Protein AF-0000000081438063 (afdb_homodimer)

Solvent-accessible surface area (backbone atoms only — not comparable to full-atom values): 23696 Å² total; per-residue (Å²): 129,80,80,80,72,58,51,46,38,78,68,44,70,45,74,68,45,52,76,42,99,71,46,44,45,28,34,38,33,31,32,54,98,91,36,84,45,73,48,68,26,36,53,50,66,35,30,30,34,37,49,36,36,30,64,85,75,51,20,39,46,34,30,32,37,74,27,66,26,28,28,49,42,60,54,48,70,33,78,92,35,59,91,54,55,78,79,73,49,70,63,51,77,46,47,46,70,65,12,45,31,50,40,50,44,54,45,71,61,77,58,86,93,58,50,68,67,56,49,45,38,51,35,38,29,42,39,62,3,33,59,63,54,77,91,53,50,43,82,66,35,33,29,23,71,25,55,77,31,22,26,19,40,35,41,34,30,36,33,75,44,49,79,89,30,54,72,53,83,31,24,39,52,60,93,76,71,36,64,38,40,75,40,77,31,35,67,67,55,47,49,51,57,70,68,44,48,73,44,59,25,43,41,53,49,55,28,49,52,50,51,44,68,76,39,36,60,52,61,71,73,50,60,122,129,81,78,78,72,58,50,45,39,77,68,42,71,45,72,68,46,52,76,38,99,71,46,44,44,27,33,38,33,31,33,54,96,90,36,84,44,73,47,68,27,35,51,50,67,34,30,29,34,36,48,36,36,30,63,84,75,50,20,37,47,32,30,33,36,76,26,65,26,28,28,50,43,59,54,46,70,33,79,94,36,57,92,53,56,78,80,73,50,70,62,51,76,45,47,47,71,66,13,45,31,52,39,52,42,53,45,71,61,78,58,84,93,58,50,68,67,57,49,44,39,52,34,37,29,42,39,60,4,33,60,62,54,77,91,54,50,45,82,66,33,32,28,22,72,24,54,79,31,22,27,18,39,33,41,34,29,34,33,76,44,50,81,89,30,56,72,51,83,30,23,40,52,61,92,76,72,35,64,38,41,76,41,76,32,36,67,68,55,48,48,52,57,70,68,44,48,71,43,60,26,41,41,54,47,55,29,48,53,50,52,43,66,75,40,36,61,52,60,71,73,48,58,122

Sequence (448 aa):
MGETKEHLSHVSFDDGLVASPYIKPIRMHFQRKGQTLHWDLGIEQDNVAIVLYHREKKALLFVRQFRPPVFVRKVRIMPENQGKPWNEIEWDKYPVELGKTLELCAGLMDKIGKSPKQIAIEEIEEECGYAVQEDRIHLIKSYITGISTSGSRQYLFYAIIDESMKATEGGGNVYEGEFIEKVFLDLKQAQELIDSEHLESPPGLLYAVKWFFDNFTKLFENPIMGETKEHLSHVSFDDGLVASPYIKPIRMHFQRKGQTLHWDLGIEQDNVAIVLYHREKKALLFVRQFRPPVFVRKVRIMPENQGKPWNEIEWDKYPVELGKTLELCAGLMDKIGKSPKQIAIEEIEEECGYAVQEDRIHLIKSYITGISTSGSRQYLFYAIIDESMKATEGGGNVYEGEFIEKVFLDLKQAQELIDSEHLESPPGLLYAVKWFFDNFTKLFENPI

Radius of gyration: 22.17 Å; Cα contacts (8 Å, |Δi|>4): 1003; chains: 2; bounding box: 57×61×55 Å

InterPro domains:
  IPR000086 NUDIX hydrolase domain [PS51462] (43-207)
  IPR004385 Nucleoside diphosphate pyrophosphatase [TIGR00052] (19-205)
  IPR015797 NUDIX hydrolase-like domain superfamily [SSF55811] (19-212)

Foldseek 3Di:
DPPPFAFDPPDDDDPPDPDDPAFGWDKDWDDDPRDTDIAIATAHFAKEFEFEAEQVVQWTKKKKWFDVVQLQVVQCVDPVNDPPDPVPRPRRVDGSVSRIAIETQMDGPPDPPDDNLRVSQVSCCQAAQFHDDSVFKAWDDKDFDCPRHHRHIYTYIYGYGYPVRGHDRHQHDVVVVTGMDMDTGHLVRLVVQLVDPDHRYDVVSNVSSVVCVVCVCCPRVPPD/DPPPFAFDPPDDDDPPDPADPAFGWDKDWDDDPRDTDIAIATAHFAKEFEFEAEQVVQWTKKKKWFDVVQLQVVQCVDPVNDPPDPVPRPRRVDGSVSRIAIETQMDGPPDPPDDNLRVSQVSCCQAAQFHDDSVFKAWDDKDFDCPRHHRHIYTYIYGYGYPVRGHDRHQHDVVVVGGMDMDTGHLVRLVVQLVDPDHRYDVVSNVSSVVCVVCVCCPRVPPD

Secondary structure (DSSP, 8-state):
------B-EEEEEETT-S--SS-EEEEEEEEETTEEEEEEEEE---EEEEEEEETTTTEEEEEEEE-HHHHHHHHHTSGGGTT--GGGS-GGGSBGGGGEEEE-EEEE--STT--HHHHHHHHIIIII-B---GGGEEEEEEEES-TTTT--EEEEEEEEE-GGGB-S-----GGGT---EEEEEEHHHHHHHHH-SB-SS-HHHHHHHHHHHHHHIIIIIS--/------B-EEEEEETT-S--SS-EEEEEEEEETTEEEEEEEEE---EEEEEEEETTTTEEEEEEEE-HHHHHHHHHTSGGGTT--GGGS-GGGSBGGGGEEEE-EEEE--STT--HHHHHHHHIIIII-B---GGGEEEEEEEES-TTTT--EEEEEEEEE-GGGB-S-----GGGT---EEEEEEHHHHHHHHH-SB-SS-HHHHHHHHHHHHHHIIIIIS--

Structure (mmCIF, N/CA/C/O backbone):
data_AF-0000000081438063-model_v1
#
loop_
_entity.id
_entity.type
_entity.pdbx_description
1 polymer 'Uridine diphosphate glucose pyrophosphatase NUDT14'
#
loop_
_atom_site.group_PDB
_atom_site.id
_atom_site.type_symbol
_atom_site.label_atom_id
_atom_site.label_alt_id
_atom_site.label_comp_id
_atom_site.label_asym_id
_atom_site.label_entity_id
_atom_site.label_seq_id
_atom_site.pdbx_PDB_ins_code
_atom_site.Cartn_x
_atom_site.Cartn_y
_atom_site.Cartn_z
_atom_site.occupancy
_atom_site.B_iso_or_equiv
_atom_site.auth_seq_id
_atom_site.auth_comp_id
_atom_site.auth_asym_id
_atom_site.auth_atom_id
_atom_site.pdbx_PDB_model_num
ATOM 1 N N . MET A 1 1 ? -28.484 -22.5 -14.734 1 32.84 1 MET A N 1
ATOM 2 C CA . MET A 1 1 ? -28.469 -23.031 -13.375 1 32.84 1 MET A CA 1
ATOM 3 C C . MET A 1 1 ? -27.656 -22.125 -12.445 1 32.84 1 MET A C 1
ATOM 5 O O . MET A 1 1 ? -26.516 -21.766 -12.75 1 32.84 1 MET A O 1
ATOM 9 N N . GLY A 1 2 ? -28.109 -21.281 -11.555 1 42.62 2 GLY A N 1
ATOM 10 C CA . GLY A 1 2 ? -27.594 -20.047 -11 1 42.62 2 GLY A CA 1
ATOM 11 C C . GLY A 1 2 ? -26.281 -20.219 -10.266 1 42.62 2 GLY A C 1
ATOM 12 O O . GLY A 1 2 ? -26.141 -21.141 -9.469 1 42.62 2 GLY A O 1
ATOM 13 N N . GLU A 1 3 ? -25.156 -19.984 -10.805 1 47.75 3 GLU A N 1
ATOM 14 C CA . GLU A 1 3 ? -23.828 -20.359 -10.32 1 47.75 3 GLU A CA 1
ATOM 15 C C . GLU A 1 3 ? -23.734 -20.188 -8.805 1 47.75 3 GLU A C 1
ATOM 17 O O . GLU A 1 3 ? -24.062 -19.141 -8.266 1 47.75 3 GLU A O 1
ATOM 22 N N . THR A 1 4 ? -23.875 -21.203 -8.055 1 60 4 THR A N 1
ATOM 23 C CA . THR A 1 4 ? -23.859 -21.297 -6.602 1 60 4 THR A CA 1
ATOM 24 C C . THR A 1 4 ? -22.625 -20.594 -6.035 1 60 4 THR A C 1
ATOM 26 O O . THR A 1 4 ? -21.5 -20.984 -6.359 1 60 4 THR A O 1
ATOM 29 N N . LYS A 1 5 ? -22.75 -19.359 -5.633 1 68.5 5 LYS A N 1
ATOM 30 C CA . LYS A 1 5 ? -21.656 -18.578 -5.074 1 68.5 5 LYS A CA 1
ATOM 31 C C . LYS A 1 5 ? -21.031 -19.266 -3.865 1 68.5 5 LYS A C 1
ATOM 33 O O . LYS A 1 5 ? -21.75 -19.828 -3.029 1 68.5 5 LYS A O 1
ATOM 38 N N . GLU A 1 6 ? -19.688 -19.531 -3.801 1 74.62 6 GLU A N 1
ATOM 39 C CA . GLU A 1 6 ? -18.969 -20.078 -2.658 1 74.62 6 GLU A CA 1
ATOM 40 C C . GLU A 1 6 ? -19.141 -19.203 -1.422 1 74.62 6 GLU A C 1
ATOM 42 O O . GLU A 1 6 ? -19.125 -17.969 -1.517 1 74.62 6 GLU A O 1
ATOM 47 N N . HIS A 1 7 ? -19.516 -19.797 -0.159 1 63.06 7 HIS A N 1
ATOM 48 C CA . HIS A 1 7 ? -19.609 -19.125 1.133 1 63.06 7 HIS A CA 1
ATOM 49 C C . HIS A 1 7 ? -18.672 -19.766 2.156 1 63.06 7 HIS A C 1
ATOM 51 O O . HIS A 1 7 ? -18.344 -20.953 2.049 1 63.06 7 HIS A O 1
ATOM 57 N N . LEU A 1 8 ? -18.141 -18.891 3.033 1 57.22 8 LEU A N 1
ATOM 58 C CA . LEU A 1 8 ? -17.406 -19.438 4.168 1 57.22 8 LEU A CA 1
ATOM 59 C C . LEU 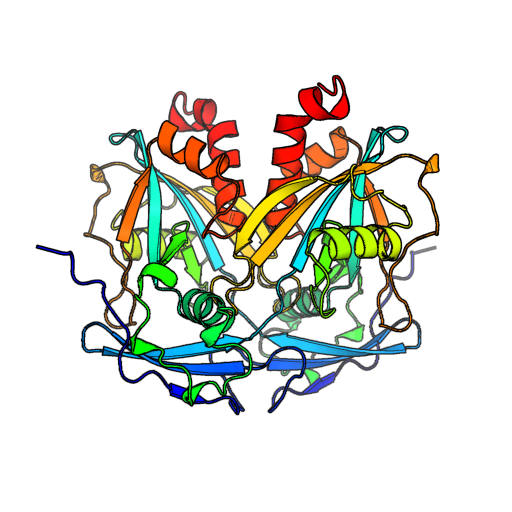A 1 8 ? -18.344 -20.141 5.145 1 57.22 8 LEU A C 1
ATOM 61 O O . LEU A 1 8 ? -19.547 -19.875 5.141 1 57.22 8 LEU A O 1
ATOM 65 N N . SER A 1 9 ? -17.875 -21.109 5.836 1 61.31 9 SER A N 1
ATOM 66 C CA . SER A 1 9 ? -18.625 -21.734 6.922 1 61.31 9 SER A CA 1
ATOM 67 C C . SER A 1 9 ? -17.875 -21.656 8.242 1 61.31 9 SER A C 1
ATOM 69 O O . SER A 1 9 ? -16.656 -21.453 8.25 1 61.31 9 SER A O 1
ATOM 71 N N . HIS A 1 10 ? -18.562 -21.703 9.414 1 71.62 10 HIS A N 1
ATOM 72 C CA . HIS A 1 10 ? -18.016 -21.75 10.766 1 71.62 10 HIS A CA 1
ATOM 73 C C . HIS A 1 10 ? -17.109 -20.547 11.023 1 71.62 10 HIS A C 1
ATOM 75 O O . HIS A 1 10 ? -15.992 -20.703 11.508 1 71.62 10 HIS A O 1
ATOM 81 N N . VAL A 1 11 ? -17.609 -19.375 10.555 1 50.78 11 VAL A N 1
ATOM 82 C CA . VAL A 1 11 ? -16.859 -18.156 10.766 1 50.78 11 VAL A CA 1
ATOM 83 C C . VAL A 1 11 ? -16.984 -17.719 12.227 1 50.78 11 VAL A C 1
ATOM 85 O O . VAL A 1 11 ? -18.078 -17.703 12.789 1 50.78 11 VAL A O 1
ATOM 88 N N . SER A 1 12 ? -15.922 -17.609 12.977 1 65.25 12 SER A N 1
ATOM 89 C CA . SER A 1 12 ? -15.891 -17.047 14.32 1 65.25 12 SER A CA 1
ATOM 90 C C . SER A 1 12 ? -14.688 -16.125 14.5 1 65.25 12 SER A C 1
ATOM 92 O O . SER A 1 12 ? -13.758 -16.141 13.688 1 65.25 12 SER A O 1
ATOM 94 N N . PHE A 1 13 ? -14.617 -15.188 15.5 1 59.03 13 PHE A N 1
ATOM 95 C CA . PHE A 1 13 ? -13.555 -14.227 15.75 1 59.03 13 PHE A CA 1
ATOM 96 C C . PHE A 1 13 ? -13.094 -14.289 17.203 1 59.03 13 PHE A C 1
ATOM 98 O O . PHE A 1 13 ? -13.914 -14.438 18.109 1 59.03 13 PHE A O 1
ATOM 105 N N . ASP A 1 14 ? -11.797 -14.352 17.375 1 61.5 14 ASP A N 1
ATOM 106 C CA . ASP A 1 14 ? -11.156 -14.109 18.672 1 61.5 14 ASP A CA 1
ATOM 107 C C . ASP A 1 14 ? -10.602 -12.688 18.75 1 61.5 14 ASP A C 1
ATOM 109 O O . ASP A 1 14 ? -9.555 -12.391 18.172 1 61.5 14 ASP A O 1
ATOM 113 N N . ASP A 1 15 ? -11.234 -11.711 19.359 1 53.97 15 ASP A N 1
ATOM 114 C CA . ASP A 1 15 ? -10.867 -10.297 19.422 1 53.97 15 ASP A CA 1
ATOM 115 C C . ASP A 1 15 ? -9.938 -10.023 20.609 1 53.97 15 ASP A C 1
ATOM 117 O O . ASP A 1 15 ? -9.648 -8.867 20.922 1 53.97 15 ASP A O 1
ATOM 121 N N . GLY A 1 16 ? -9.422 -10.938 21.281 1 54.38 16 GLY A N 1
ATOM 122 C CA . GLY A 1 16 ? -8.523 -10.789 22.422 1 54.38 16 GLY A CA 1
ATOM 123 C C . GLY A 1 16 ? -7.16 -11.414 22.172 1 54.38 16 GLY A C 1
ATOM 124 O O . GLY A 1 16 ? -6.523 -11.906 23.109 1 54.38 16 GLY A O 1
ATOM 125 N N . LEU A 1 17 ? -6.77 -11.398 20.922 1 51.97 17 LEU A N 1
ATOM 126 C CA . LEU A 1 17 ? -5.527 -12.102 20.625 1 51.97 17 LEU A CA 1
ATOM 127 C C . LEU A 1 17 ? -4.344 -11.445 21.328 1 51.97 17 LEU A C 1
ATOM 129 O O . LEU A 1 17 ? -4.18 -10.227 21.266 1 51.97 17 LEU A O 1
ATOM 133 N N . VAL A 1 18 ? -3.686 -12.109 22.266 1 51.62 18 VAL A N 1
ATOM 134 C CA . VAL A 1 18 ? -2.527 -11.625 23.016 1 51.62 18 VAL A CA 1
ATOM 135 C C . VAL A 1 18 ? -1.283 -11.688 22.125 1 51.62 18 VAL A C 1
ATOM 137 O O . VAL A 1 18 ? -0.415 -10.82 22.203 1 51.62 18 VAL A O 1
ATOM 140 N N . ALA A 1 19 ? -1.178 -12.828 21.312 1 53.06 19 ALA A N 1
ATOM 141 C CA . ALA A 1 19 ? 0.022 -13.031 20.516 1 53.06 19 ALA A CA 1
ATOM 142 C C . ALA A 1 19 ? -0.334 -13.57 19.125 1 53.06 19 ALA A C 1
ATOM 144 O O . ALA A 1 19 ? -1.299 -14.32 18.984 1 53.06 19 ALA A O 1
ATOM 145 N N . SER A 1 20 ? -0.066 -12.859 18.062 1 55.75 20 SER A N 1
ATOM 146 C CA . SER A 1 20 ? -0.195 -13.367 16.703 1 55.75 20 SER A CA 1
ATOM 147 C C . SER A 1 20 ? 1.172 -13.586 16.062 1 55.75 20 SER A C 1
ATOM 149 O O . SER A 1 20 ? 2.062 -12.742 16.188 1 55.75 20 SER A O 1
ATOM 151 N N . PRO A 1 21 ? 1.446 -14.898 15.688 1 51.66 21 PRO A N 1
ATOM 152 C CA . PRO A 1 21 ? 2.707 -15.102 14.969 1 51.66 21 PRO A CA 1
ATOM 153 C C . PRO A 1 21 ? 2.809 -14.258 13.703 1 51.66 21 PRO A C 1
ATOM 155 O O . PRO A 1 21 ? 3.904 -14.055 13.172 1 51.66 21 PRO A O 1
ATOM 158 N N . TYR A 1 22 ? 1.629 -13.781 13.305 1 57.78 22 TYR A N 1
ATOM 159 C CA . TYR A 1 22 ? 1.651 -13.102 12.008 1 57.78 22 TYR A CA 1
ATOM 160 C C . TYR A 1 22 ? 1.711 -11.594 12.18 1 57.78 22 TYR A C 1
ATOM 162 O O . TYR A 1 22 ? 2.279 -10.891 11.344 1 57.78 22 TYR A O 1
ATOM 170 N N . ILE A 1 23 ? 1.018 -11.141 13.18 1 62.09 23 ILE A N 1
ATOM 171 C CA . ILE A 1 23 ? 1.053 -9.734 13.555 1 62.09 23 ILE A CA 1
ATOM 172 C C . ILE A 1 23 ? 1.554 -9.586 14.984 1 62.09 23 ILE A C 1
ATOM 174 O O . ILE A 1 23 ? 0.89 -10.023 15.93 1 62.09 23 ILE A O 1
ATOM 178 N N . LYS A 1 24 ? 2.805 -9.312 15.172 1 63.94 24 LYS A N 1
ATOM 179 C CA . LYS A 1 24 ? 3.355 -9.094 16.5 1 63.94 24 LYS A CA 1
ATOM 180 C C . LYS A 1 24 ? 3.291 -7.613 16.891 1 63.94 24 LYS A C 1
ATOM 182 O O . LYS A 1 24 ? 4.164 -6.832 16.5 1 63.94 24 LYS A O 1
ATOM 187 N N . PRO A 1 25 ? 2.148 -7.277 17.562 1 70.44 25 PRO A N 1
ATOM 188 C CA . PRO A 1 25 ? 2.061 -5.879 17.984 1 70.44 25 PRO A CA 1
ATOM 189 C C . PRO A 1 25 ? 3.094 -5.516 19.047 1 70.44 25 PRO A C 1
ATOM 191 O O . PRO A 1 25 ? 3.334 -6.297 19.969 1 70.44 25 PRO A O 1
ATOM 194 N N . ILE A 1 26 ? 3.865 -4.516 18.75 1 74.5 26 ILE A N 1
ATOM 195 C CA . ILE A 1 26 ? 4.859 -3.957 19.656 1 74.5 26 ILE A CA 1
ATOM 196 C C . ILE A 1 26 ? 4.605 -2.463 19.844 1 74.5 26 ILE A C 1
ATOM 198 O O . ILE A 1 26 ? 4.312 -1.751 18.891 1 74.5 26 ILE A O 1
ATOM 202 N N . ARG A 1 27 ? 4.57 -1.995 21.141 1 80.75 27 ARG A N 1
ATOM 203 C CA . ARG A 1 27 ? 4.441 -0.561 21.375 1 80.75 27 ARG A CA 1
ATOM 204 C C . ARG A 1 27 ? 5.809 0.084 21.578 1 80.75 27 ARG A C 1
ATOM 206 O O . ARG A 1 27 ? 6.602 -0.366 22.406 1 80.75 27 ARG A O 1
ATOM 213 N N . MET A 1 28 ? 6.098 1.034 20.859 1 82.44 28 MET A N 1
ATOM 214 C CA . MET A 1 28 ? 7.293 1.858 20.984 1 82.44 28 MET A CA 1
ATOM 215 C C . MET A 1 28 ? 7.004 3.115 21.797 1 82.44 28 MET A C 1
ATOM 217 O O . MET A 1 28 ? 6.035 3.828 21.531 1 82.44 28 MET A O 1
ATOM 221 N N . HIS A 1 29 ? 7.746 3.336 22.844 1 83.19 29 HIS A N 1
ATOM 222 C CA . HIS A 1 29 ? 7.734 4.594 23.594 1 83.19 29 HIS A CA 1
ATOM 223 C C . HIS A 1 29 ? 8.977 5.422 23.281 1 83.19 29 HIS A C 1
ATOM 225 O O . HIS A 1 29 ? 10.086 4.883 23.188 1 83.19 29 HIS A O 1
ATOM 231 N N . PHE A 1 30 ? 8.742 6.68 23.125 1 84.81 30 PHE A N 1
ATOM 232 C CA . PHE A 1 30 ? 9.883 7.543 22.844 1 84.81 30 PHE A CA 1
ATOM 233 C C . PHE A 1 30 ? 9.547 9 23.156 1 84.81 30 PHE A C 1
ATOM 235 O O . PHE A 1 30 ? 8.391 9.336 23.406 1 84.81 30 PHE A O 1
ATOM 242 N N . GLN A 1 31 ? 10.547 9.781 23.266 1 86.19 31 GLN A N 1
ATOM 243 C CA . GLN A 1 31 ? 10.383 11.227 23.422 1 86.19 31 GLN A CA 1
ATOM 244 C C . GLN A 1 31 ? 10.953 11.977 22.219 1 86.19 31 GLN A C 1
ATOM 246 O O . GLN A 1 31 ? 12.008 11.609 21.703 1 86.19 31 GLN A O 1
ATOM 251 N N . ARG A 1 32 ? 10.211 12.852 21.812 1 83.62 32 ARG A N 1
ATOM 252 C CA . ARG A 1 32 ? 10.602 13.719 20.703 1 83.62 32 ARG A CA 1
ATOM 253 C C . ARG A 1 32 ? 10.094 15.148 20.922 1 83.62 32 ARG A C 1
ATOM 255 O O . ARG A 1 32 ? 8.922 15.352 21.25 1 83.62 32 ARG A O 1
ATOM 262 N N . LYS A 1 33 ? 11.078 16.109 20.734 1 82.81 33 LYS A N 1
ATOM 263 C CA . LYS A 1 33 ? 10.734 17.516 20.844 1 82.81 33 LYS A CA 1
ATOM 264 C C . LYS A 1 33 ? 10 17.812 22.141 1 82.81 33 LYS A C 1
ATOM 266 O O . LYS A 1 33 ? 8.961 18.484 22.141 1 82.81 33 LYS A O 1
ATOM 271 N N . GLY A 1 34 ? 10.414 17.156 23.172 1 80.81 34 GLY A N 1
ATOM 272 C CA . GLY A 1 34 ? 9.93 17.422 24.516 1 80.81 34 GLY A CA 1
ATOM 273 C C . GLY A 1 34 ? 8.633 16.703 24.828 1 80.81 34 GLY A C 1
ATOM 274 O O . GLY A 1 34 ? 8.062 16.891 25.906 1 80.81 34 GLY A O 1
ATOM 275 N N . GLN A 1 35 ? 8.188 15.891 23.922 1 82.69 35 GLN A N 1
ATOM 276 C CA . GLN A 1 35 ? 6.93 15.18 24.125 1 82.69 35 GLN A CA 1
ATOM 277 C C . GLN A 1 35 ? 7.168 13.68 24.297 1 82.69 35 GLN A C 1
ATOM 279 O O . GLN A 1 35 ? 8.047 13.109 23.641 1 82.69 35 GLN A O 1
ATOM 284 N N . THR A 1 36 ? 6.387 13.125 25.188 1 83.5 36 THR A N 1
ATOM 285 C CA . THR A 1 36 ? 6.355 11.672 25.328 1 83.5 36 THR A CA 1
ATOM 286 C C . THR A 1 36 ? 5.332 11.055 24.375 1 83.5 36 THR A C 1
ATOM 288 O O . THR A 1 36 ? 4.145 11.391 24.438 1 83.5 36 THR A O 1
ATOM 291 N N . LEU A 1 37 ? 5.879 10.234 23.562 1 80.88 37 LEU A N 1
ATOM 292 C CA . LEU A 1 37 ? 5.027 9.672 22.516 1 80.88 37 LEU A CA 1
ATOM 293 C C . LEU A 1 37 ? 5.094 8.148 22.516 1 80.88 37 LEU A C 1
ATOM 295 O O . LEU A 1 37 ? 6 7.562 23.125 1 80.88 37 LEU A O 1
ATOM 299 N N . HIS A 1 38 ? 4.082 7.551 21.953 1 79.56 38 HIS A N 1
ATOM 300 C CA . HIS A 1 38 ? 4.094 6.113 21.719 1 79.56 38 HIS A CA 1
ATOM 301 C C . HIS A 1 38 ? 3.51 5.773 20.344 1 79.56 38 HIS A C 1
ATOM 303 O O . HIS A 1 38 ? 2.797 6.586 19.75 1 79.56 38 HIS A O 1
ATOM 309 N N . TRP A 1 39 ? 3.975 4.629 19.844 1 81.44 39 TRP A N 1
ATOM 310 C CA . TRP A 1 39 ? 3.498 4.105 18.562 1 81.44 39 TRP A CA 1
ATOM 311 C C . TRP A 1 39 ? 3.363 2.588 18.609 1 81.44 39 TRP A C 1
ATOM 313 O O . TRP A 1 39 ? 4.277 1.893 19.047 1 81.44 39 TRP A O 1
ATOM 323 N N . ASP A 1 40 ? 2.232 2.109 18.188 1 78.75 40 ASP A N 1
ATOM 324 C CA . ASP A 1 40 ? 2.037 0.665 18.109 1 78.75 40 ASP A CA 1
ATOM 325 C C . ASP A 1 40 ? 2.443 0.137 16.734 1 78.75 40 ASP A C 1
ATOM 327 O O . ASP A 1 40 ? 1.979 0.639 15.703 1 78.75 40 ASP A O 1
ATOM 331 N N . LEU A 1 41 ? 3.32 -0.865 16.766 1 79.06 41 LEU A N 1
ATOM 332 C CA . LEU A 1 41 ? 3.859 -1.467 15.555 1 79.06 41 LEU A CA 1
ATOM 333 C C . LEU A 1 41 ? 3.307 -2.873 15.352 1 79.06 41 LEU A C 1
ATOM 335 O O . LEU A 1 41 ? 2.973 -3.559 16.328 1 79.06 41 LEU A O 1
ATOM 339 N N . GLY A 1 42 ? 3.061 -3.27 14.133 1 77.75 42 GLY A N 1
ATOM 340 C CA . GLY A 1 42 ? 2.883 -4.645 13.695 1 77.75 42 GLY A CA 1
ATOM 341 C C . GLY A 1 42 ? 3.961 -5.102 12.727 1 77.75 42 GLY A C 1
ATOM 342 O O . GLY A 1 42 ? 3.93 -4.766 11.547 1 77.75 42 GLY A O 1
ATOM 343 N N . ILE A 1 43 ? 4.879 -5.852 13.297 1 75.19 43 ILE A N 1
ATOM 344 C CA . ILE A 1 43 ? 6.051 -6.219 12.508 1 75.19 43 ILE A CA 1
ATOM 345 C C . ILE A 1 43 ? 5.648 -7.188 11.398 1 75.19 43 ILE A C 1
ATOM 347 O O . ILE A 1 43 ? 4.934 -8.164 11.648 1 75.19 43 ILE A O 1
ATOM 351 N N . GLU A 1 44 ? 5.953 -6.852 10.188 1 80.88 44 GLU A N 1
ATOM 352 C CA . GLU A 1 44 ? 5.73 -7.676 9.008 1 80.88 44 GLU A CA 1
ATOM 353 C C . GLU A 1 44 ? 7.012 -7.84 8.195 1 80.88 44 GLU A C 1
ATOM 355 O O . GLU A 1 44 ? 7.883 -6.969 8.219 1 80.88 44 GLU A O 1
ATOM 360 N N . GLN A 1 45 ? 7.109 -8.922 7.512 1 86.38 45 GLN A N 1
ATOM 361 C CA . GLN A 1 45 ? 8.266 -9.18 6.664 1 86.38 45 GLN A CA 1
ATOM 362 C C . GLN A 1 45 ? 8.211 -8.344 5.387 1 86.38 45 GLN A C 1
ATOM 364 O O . GLN A 1 45 ? 7.133 -7.988 4.918 1 86.38 45 GLN A O 1
ATOM 369 N N . ASP A 1 46 ? 9.414 -8.07 4.953 1 93.5 46 ASP A N 1
ATOM 370 C CA . ASP A 1 46 ? 9.484 -7.531 3.596 1 93.5 46 ASP A CA 1
ATOM 371 C C . ASP A 1 46 ? 8.875 -8.508 2.588 1 93.5 46 ASP A C 1
ATOM 373 O O . ASP A 1 46 ? 8.633 -9.672 2.912 1 93.5 46 ASP A O 1
ATOM 377 N N . ASN A 1 47 ? 8.547 -7.973 1.438 1 96.38 47 ASN A N 1
ATOM 378 C CA . ASN A 1 47 ? 7.902 -8.82 0.441 1 96.38 47 ASN A CA 1
ATOM 379 C C . ASN A 1 47 ? 8.297 -8.422 -0.977 1 96.38 47 ASN A C 1
ATOM 381 O O . ASN A 1 47 ? 9 -7.426 -1.173 1 96.38 47 ASN A O 1
ATOM 385 N N . VAL A 1 48 ? 7.977 -9.281 -1.904 1 98.44 48 VAL A N 1
ATOM 386 C CA . VAL A 1 48 ? 8.266 -9.055 -3.316 1 98.44 48 VAL A CA 1
ATOM 387 C C . VAL A 1 48 ? 6.965 -9.062 -4.117 1 98.44 48 VAL A C 1
ATOM 389 O O . VAL A 1 48 ? 5.965 -9.641 -3.686 1 98.44 48 VAL A O 1
ATOM 392 N N . ALA A 1 49 ? 6.922 -8.375 -5.176 1 98.81 49 ALA A N 1
ATOM 393 C CA . ALA A 1 49 ? 5.871 -8.422 -6.191 1 98.81 49 ALA A CA 1
ATOM 394 C C . ALA A 1 49 ? 6.469 -8.398 -7.594 1 98.81 49 ALA A C 1
ATOM 396 O O . ALA A 1 49 ? 7.559 -7.867 -7.805 1 98.81 49 ALA A O 1
ATOM 397 N N . ILE A 1 50 ? 5.77 -8.953 -8.555 1 98.81 50 ILE A N 1
ATOM 398 C CA . ILE A 1 50 ? 6.375 -9.125 -9.867 1 98.81 50 ILE A CA 1
ATOM 399 C C . ILE A 1 50 ? 5.367 -8.75 -10.953 1 98.81 50 ILE A C 1
ATOM 401 O O . ILE A 1 50 ? 4.242 -9.258 -10.969 1 98.81 50 ILE A O 1
ATOM 405 N N . VAL A 1 51 ? 5.73 -7.867 -11.836 1 98.56 51 VAL A N 1
ATOM 406 C CA . VAL A 1 51 ? 5.035 -7.633 -13.102 1 98.56 51 VAL A CA 1
ATOM 407 C C . VAL A 1 51 ? 5.41 -8.719 -14.102 1 98.56 51 VAL A C 1
ATOM 409 O O . VAL A 1 51 ? 6.57 -8.82 -14.516 1 98.56 51 VAL A O 1
ATOM 412 N N . LEU A 1 52 ? 4.457 -9.477 -14.484 1 98.44 52 LEU A N 1
ATOM 413 C CA . LEU A 1 52 ? 4.688 -10.555 -15.438 1 98.44 52 LEU A CA 1
ATOM 414 C C . LEU A 1 52 ? 3.98 -10.273 -16.766 1 98.44 52 LEU A C 1
ATOM 416 O O . LEU A 1 52 ? 2.77 -10.047 -16.781 1 98.44 52 LEU A O 1
ATOM 420 N N . TYR A 1 53 ? 4.711 -10.281 -17.797 1 98.06 53 TYR A N 1
ATOM 421 C CA . TYR A 1 53 ? 4.156 -10.172 -19.141 1 98.06 53 TYR A CA 1
ATOM 422 C C . TYR A 1 53 ? 4.391 -11.445 -19.938 1 98.06 53 TYR A C 1
ATOM 424 O O . TYR A 1 53 ? 5.527 -11.914 -20.047 1 98.06 53 TYR A O 1
ATOM 432 N N . HIS A 1 54 ? 3.328 -12.039 -20.438 1 97.62 54 HIS A N 1
ATOM 433 C CA . HIS A 1 54 ? 3.406 -13.25 -21.25 1 97.62 54 HIS A CA 1
ATOM 434 C C . HIS A 1 54 ? 3.494 -12.914 -22.734 1 97.62 54 HIS A C 1
ATOM 436 O O . HIS A 1 54 ? 2.533 -12.406 -23.312 1 97.62 54 HIS A O 1
ATOM 442 N N . ARG A 1 55 ? 4.523 -13.273 -23.344 1 95 55 ARG A N 1
ATOM 443 C CA . ARG A 1 55 ? 4.832 -12.859 -24.703 1 95 55 ARG A CA 1
ATOM 444 C C . ARG A 1 55 ? 3.814 -13.422 -25.688 1 95 55 ARG A C 1
ATOM 446 O O . ARG A 1 55 ? 3.297 -12.688 -26.547 1 95 55 ARG A O 1
ATOM 453 N N . GLU A 1 56 ? 3.516 -14.664 -25.641 1 96 56 GLU A N 1
ATOM 454 C CA . GLU A 1 56 ? 2.635 -15.312 -26.609 1 96 56 GLU A CA 1
ATOM 455 C C . GLU A 1 56 ? 1.183 -14.891 -26.406 1 96 56 GLU A C 1
ATOM 457 O O . GLU A 1 56 ? 0.444 -14.695 -27.375 1 96 56 GLU A O 1
ATOM 462 N N . LYS A 1 57 ? 0.821 -14.789 -25.141 1 97.06 57 LYS A N 1
ATOM 463 C CA . LYS A 1 57 ? -0.555 -14.406 -24.844 1 97.06 57 LYS A CA 1
ATOM 464 C C . LYS A 1 57 ? -0.751 -12.898 -24.984 1 97.06 57 LYS A C 1
ATOM 466 O O . LYS A 1 57 ? -1.884 -12.414 -24.984 1 97.06 57 LYS A O 1
ATOM 471 N N . LYS A 1 58 ? 0.349 -12.242 -25.078 1 96.25 58 LYS A N 1
ATOM 472 C CA . LYS A 1 58 ? 0.308 -10.781 -25.109 1 96.25 58 LYS A CA 1
ATOM 473 C C . LYS A 1 58 ? -0.555 -10.227 -23.984 1 96.25 58 LYS A C 1
ATOM 475 O O . LYS A 1 58 ? -1.458 -9.422 -24.219 1 96.25 58 LYS A O 1
ATOM 480 N N . ALA A 1 59 ? -0.184 -10.609 -22.781 1 98 59 ALA A N 1
ATOM 481 C CA . ALA A 1 59 ? -1.01 -10.281 -21.625 1 98 59 ALA A CA 1
ATOM 482 C C . ALA A 1 59 ? -0.158 -10.148 -20.359 1 98 59 ALA A C 1
ATOM 484 O O . ALA A 1 59 ? 0.898 -10.781 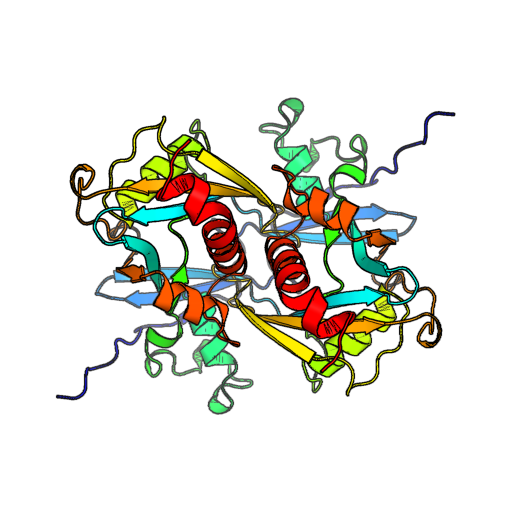-20.25 1 98 59 ALA A O 1
ATOM 485 N N . LEU A 1 60 ? -0.593 -9.281 -19.547 1 98.5 60 LEU A N 1
ATOM 486 C CA . LEU A 1 60 ? -0.07 -9.266 -18.188 1 98.5 60 LEU A CA 1
ATOM 487 C C . LEU A 1 60 ? -0.69 -10.383 -17.344 1 98.5 60 LEU A C 1
ATOM 489 O O . LEU A 1 60 ? -1.887 -10.656 -17.469 1 98.5 60 LEU A O 1
ATOM 493 N N . LEU A 1 61 ? 0.106 -10.984 -16.5 1 98.75 61 LEU A N 1
ATOM 494 C CA . LEU A 1 61 ? -0.373 -12.055 -15.633 1 98.75 61 LEU A CA 1
ATOM 495 C C . LEU A 1 61 ? -0.525 -11.555 -14.195 1 98.75 61 LEU A C 1
ATOM 497 O O . LEU A 1 61 ? 0.441 -11.086 -13.594 1 98.75 61 LEU A O 1
ATOM 501 N N . PHE A 1 62 ? -1.746 -11.617 -13.703 1 98.81 62 PHE A N 1
ATOM 502 C CA . PHE A 1 62 ? -2.1 -11.297 -12.32 1 98.81 62 PHE A CA 1
ATOM 503 C C . PHE A 1 62 ? -2.553 -12.547 -11.57 1 98.81 62 PHE A C 1
ATOM 505 O O . PHE A 1 62 ? -2.656 -13.625 -12.156 1 98.81 62 PHE A O 1
ATOM 512 N N . VAL A 1 63 ? -2.756 -12.359 -10.273 1 98.69 63 VAL A N 1
ATOM 513 C CA . VAL A 1 63 ? -3.34 -13.43 -9.469 1 98.69 63 VAL A CA 1
ATOM 514 C C . VAL A 1 63 ? -4.605 -12.922 -8.781 1 98.69 63 VAL A C 1
ATOM 516 O O . VAL A 1 63 ? -4.695 -11.742 -8.422 1 98.69 63 VAL A O 1
ATOM 519 N N . ARG A 1 64 ? -5.551 -13.773 -8.641 1 98.19 64 ARG A N 1
ATOM 520 C CA . ARG A 1 64 ? -6.773 -13.523 -7.887 1 98.19 64 ARG A CA 1
ATOM 521 C C . ARG A 1 64 ? -6.898 -14.492 -6.711 1 98.19 64 ARG A C 1
ATOM 523 O O . ARG A 1 64 ? -6.676 -15.695 -6.863 1 98.19 64 ARG A O 1
ATOM 530 N N . GLN A 1 65 ? -7.156 -14 -5.59 1 95.75 65 GLN A N 1
ATOM 531 C CA . GLN A 1 65 ? -7.27 -14.844 -4.402 1 95.75 65 GLN A CA 1
ATOM 532 C C . GLN A 1 65 ? -8.188 -14.211 -3.363 1 95.75 65 GLN A C 1
ATOM 534 O O . GLN A 1 65 ? -8.492 -13.016 -3.438 1 95.75 65 GLN A O 1
ATOM 539 N N . PHE A 1 66 ? -8.695 -15.117 -2.408 1 94.38 66 PHE A N 1
ATOM 540 C CA . PHE A 1 66 ? -9.547 -14.688 -1.306 1 94.38 66 PHE A CA 1
ATOM 541 C C . PHE A 1 66 ? -8.711 -14.062 -0.189 1 94.38 66 PHE A C 1
ATOM 543 O O . PHE A 1 66 ? -7.77 -14.688 0.308 1 94.38 66 PHE A O 1
ATOM 550 N N . ARG A 1 67 ? -9.039 -12.812 0.118 1 94.5 67 ARG A N 1
ATOM 551 C CA . ARG A 1 67 ? -8.445 -12.102 1.248 1 94.5 67 ARG A CA 1
ATOM 552 C C . ARG A 1 67 ? -9.453 -11.914 2.371 1 94.5 67 ARG A C 1
ATOM 554 O O . ARG A 1 67 ? -10.336 -11.055 2.281 1 94.5 67 ARG A O 1
ATOM 561 N N . PRO A 1 68 ? -9.344 -12.617 3.443 1 89.31 68 PRO A N 1
ATOM 562 C CA . PRO A 1 68 ? -10.305 -12.531 4.547 1 89.31 68 PRO A CA 1
ATOM 563 C C . PRO A 1 68 ? -10.492 -11.102 5.059 1 89.31 68 PRO A C 1
ATOM 565 O O . PRO A 1 68 ? -11.617 -10.656 5.27 1 89.31 68 PRO A O 1
ATOM 568 N N . PRO A 1 69 ? -9.406 -10.32 5.234 1 90.88 69 PRO A N 1
ATOM 569 C CA . PRO A 1 69 ? -9.617 -8.961 5.719 1 90.88 69 PRO A CA 1
ATOM 570 C C . PRO A 1 69 ? -10.516 -8.133 4.797 1 90.88 69 PRO A C 1
ATOM 572 O O . PRO A 1 69 ? -11.328 -7.34 5.273 1 90.88 69 PRO A O 1
ATOM 575 N N . VAL A 1 70 ? -10.328 -8.281 3.539 1 95 70 VAL A N 1
ATOM 576 C CA . VAL A 1 70 ? -11.141 -7.555 2.574 1 95 70 VAL A CA 1
ATOM 577 C C . VAL A 1 70 ? -12.602 -7.992 2.689 1 95 70 VAL A C 1
ATOM 579 O O . VAL A 1 70 ? -13.508 -7.16 2.705 1 95 70 VAL A O 1
ATOM 582 N N . PHE A 1 71 ? -12.836 -9.305 2.793 1 93.31 71 PHE A N 1
ATOM 583 C CA . PHE A 1 71 ? -14.164 -9.875 2.994 1 93.31 71 PHE A CA 1
ATOM 584 C C . PHE A 1 71 ? -14.805 -9.312 4.258 1 93.31 71 PHE A C 1
ATOM 586 O O . PHE A 1 71 ? -15.945 -8.844 4.227 1 93.31 71 PHE A O 1
ATOM 593 N N . VAL A 1 72 ? -14.094 -9.289 5.297 1 90.56 72 VAL A N 1
ATOM 594 C CA . VAL A 1 72 ? -14.578 -8.859 6.605 1 90.56 72 VAL A CA 1
ATOM 595 C C . VAL A 1 72 ? -14.969 -7.387 6.559 1 90.56 72 VAL A C 1
ATOM 597 O O . VAL A 1 72 ? -16.047 -7.008 7.016 1 90.56 72 VAL A O 1
ATOM 600 N N . ARG A 1 73 ? -14.109 -6.551 6.008 1 91.75 73 ARG A N 1
ATOM 601 C CA . ARG A 1 73 ? -14.391 -5.117 5.93 1 91.75 73 ARG A CA 1
ATOM 602 C C . ARG A 1 73 ? -15.664 -4.848 5.141 1 91.75 73 ARG A C 1
ATOM 604 O O . ARG A 1 73 ? -16.516 -4.066 5.574 1 91.75 73 ARG A O 1
ATOM 611 N N . LYS A 1 74 ? -15.797 -5.48 4.004 1 93.88 74 LYS A N 1
ATOM 612 C CA . LYS A 1 74 ? -16.938 -5.246 3.129 1 93.88 74 LYS A CA 1
ATOM 613 C C . LYS A 1 74 ? -18.25 -5.672 3.799 1 93.88 74 LYS A C 1
ATOM 615 O O . LYS A 1 74 ? -19.266 -4.984 3.686 1 93.88 74 LYS A O 1
ATOM 620 N N . VAL A 1 75 ? -18.219 -6.789 4.461 1 91.19 75 VAL A N 1
ATOM 621 C CA . VAL A 1 75 ? -19.406 -7.312 5.109 1 91.19 75 VAL A CA 1
ATOM 622 C C . VAL A 1 75 ? -19.766 -6.445 6.316 1 91.19 75 VAL A C 1
ATOM 624 O O . VAL A 1 75 ? -20.938 -6.105 6.523 1 91.19 75 VAL A O 1
ATOM 627 N N . ARG A 1 76 ? -18.797 -6.031 7.043 1 89.38 76 ARG A N 1
ATOM 628 C CA . ARG A 1 76 ? -19.016 -5.309 8.289 1 89.38 76 ARG A CA 1
ATOM 629 C C . ARG A 1 76 ? -19.625 -3.934 8.023 1 89.38 76 ARG A C 1
ATOM 631 O O . ARG A 1 76 ? -20.406 -3.434 8.828 1 89.38 76 ARG A O 1
ATOM 638 N N . ILE A 1 77 ? -19.25 -3.33 6.945 1 89.5 77 ILE A N 1
ATOM 639 C CA . ILE A 1 77 ? -19.656 -1.945 6.73 1 89.5 77 ILE A CA 1
ATOM 640 C C . ILE A 1 77 ? -21.078 -1.902 6.184 1 89.5 77 ILE A C 1
ATOM 642 O O . ILE A 1 77 ? -21.672 -0.828 6.055 1 89.5 77 ILE A O 1
ATOM 646 N N . MET A 1 78 ? -21.656 -3.047 5.898 1 93.19 78 MET A N 1
ATOM 647 C CA . MET A 1 78 ? -23.016 -3.086 5.391 1 93.19 78 MET A CA 1
ATOM 648 C C . MET A 1 78 ? -24 -2.617 6.457 1 93.19 78 MET A C 1
ATOM 650 O O . MET A 1 78 ? -23.828 -2.91 7.641 1 93.19 78 MET A O 1
ATOM 654 N N . PRO A 1 79 ? -25.047 -1.94 6.031 1 93.94 79 PRO A N 1
ATOM 655 C CA . PRO A 1 79 ? -26.016 -1.37 6.977 1 93.94 79 PRO A CA 1
ATOM 656 C C . PRO A 1 79 ? -26.594 -2.412 7.93 1 93.94 79 PRO A C 1
ATOM 658 O O . PRO A 1 79 ? -26.75 -2.145 9.125 1 93.94 79 PRO A O 1
ATOM 661 N N . GLU A 1 80 ? -26.859 -3.561 7.473 1 94.5 80 GLU A N 1
ATOM 662 C CA . GLU A 1 80 ? -27.5 -4.598 8.281 1 94.5 80 GLU A CA 1
ATOM 663 C C . GLU A 1 80 ? -26.562 -5.129 9.352 1 94.5 80 GLU A C 1
ATOM 665 O O . GLU A 1 80 ? -26.984 -5.809 10.281 1 94.5 80 GLU A O 1
ATOM 670 N N . ASN A 1 81 ? -25.281 -4.836 9.219 1 91.44 81 ASN A N 1
ATOM 671 C CA . ASN A 1 81 ? -24.281 -5.391 10.141 1 91.44 81 ASN A CA 1
ATOM 672 C C . ASN A 1 81 ? -23.734 -4.316 11.07 1 91.44 81 ASN A C 1
ATOM 674 O O . ASN A 1 81 ? -22.953 -4.621 11.969 1 91.44 81 ASN A O 1
ATOM 678 N N . GLN A 1 82 ? -24.188 -3.064 10.867 1 87 82 GLN A N 1
ATOM 679 C CA . GLN A 1 82 ? -23.672 -1.959 11.656 1 87 82 GLN A CA 1
ATOM 680 C C . GLN A 1 82 ? -23.969 -2.148 13.141 1 87 82 GLN A C 1
ATOM 682 O O . GLN A 1 82 ? -25.109 -2.428 13.516 1 87 82 GLN A O 1
ATOM 687 N N . GLY A 1 83 ? -22.859 -2.059 13.938 1 83.44 83 GLY A N 1
ATOM 688 C CA . GLY A 1 83 ? -23.031 -2.107 15.375 1 83.44 83 GLY A CA 1
ATOM 689 C C . GLY A 1 83 ? -23.141 -3.52 15.922 1 83.44 83 GLY A C 1
ATOM 690 O O . GLY A 1 83 ? -23.188 -3.723 17.141 1 83.44 83 GLY A O 1
ATOM 691 N N . LYS A 1 84 ? -23.188 -4.488 15.125 1 86.88 84 LYS A N 1
ATOM 692 C CA . LYS A 1 84 ? -23.312 -5.867 15.586 1 86.88 84 LYS A CA 1
ATOM 693 C C . LYS A 1 84 ? -21.969 -6.414 16.062 1 86.88 84 LYS A C 1
ATOM 695 O O . LYS A 1 84 ? -20.938 -6.156 15.445 1 86.88 84 LYS A O 1
ATOM 700 N N . PRO A 1 85 ? -22.125 -7.219 17.172 1 82.94 85 PRO A N 1
ATOM 701 C CA . PRO A 1 85 ? -20.922 -7.98 17.531 1 82.94 85 PRO A CA 1
ATOM 702 C C . PRO A 1 85 ? -20.484 -8.945 16.422 1 82.94 85 PRO A C 1
ATOM 704 O O . PRO A 1 85 ? -21.328 -9.445 15.672 1 82.94 85 PRO A O 1
ATOM 707 N N . TRP A 1 86 ? -19.203 -9.188 16.359 1 81.75 86 TRP A N 1
ATOM 708 C CA . TRP A 1 86 ? -18.594 -9.992 15.305 1 81.75 86 TRP A CA 1
ATOM 709 C C . TRP A 1 86 ? -19.344 -11.312 15.125 1 81.75 86 TRP A C 1
ATOM 711 O O . TRP A 1 86 ? -19.672 -11.695 14.008 1 81.75 86 TRP A O 1
ATOM 721 N N . ASN A 1 87 ? -19.641 -11.969 16.234 1 85 87 ASN A N 1
ATOM 722 C CA . ASN A 1 87 ? -20.172 -13.32 16.156 1 85 87 ASN A CA 1
ATOM 723 C C . ASN A 1 87 ? -21.688 -13.312 15.984 1 85 87 ASN A C 1
ATOM 725 O O . ASN A 1 87 ? -22.312 -14.367 15.875 1 85 87 ASN A O 1
ATOM 729 N N . GLU A 1 88 ? -22.281 -12.164 15.859 1 87.44 88 GLU A N 1
ATOM 730 C CA . GLU A 1 88 ? -23.703 -12.055 15.594 1 87.44 88 GLU A CA 1
ATOM 731 C C . GLU A 1 88 ? -23.969 -11.742 14.125 1 87.44 88 GLU A C 1
ATOM 733 O O . GLU A 1 88 ? -25.109 -11.781 13.672 1 87.44 88 GLU A O 1
ATOM 738 N N . ILE A 1 89 ? -22.938 -11.43 13.438 1 86.88 89 ILE A N 1
ATOM 739 C CA . ILE A 1 89 ? -23.047 -11.25 11.992 1 86.88 89 ILE A CA 1
ATOM 740 C C . ILE A 1 89 ? -23.141 -12.609 11.305 1 86.88 89 ILE A C 1
ATOM 742 O O . ILE A 1 89 ? -22.438 -13.547 11.672 1 86.88 89 ILE A O 1
ATOM 746 N N . GLU A 1 90 ? -24.047 -12.711 10.305 1 89.19 90 GLU A N 1
ATOM 747 C CA . GLU A 1 90 ? -24.234 -13.945 9.547 1 89.19 90 GLU A CA 1
ATOM 748 C C . GLU A 1 90 ? -23.234 -14.031 8.398 1 89.19 90 GLU A C 1
ATOM 750 O O . GLU A 1 90 ? -23.609 -13.984 7.23 1 89.19 90 GLU A O 1
ATOM 755 N N . TRP A 1 91 ? -22 -14.289 8.734 1 86.44 91 TRP A N 1
ATOM 756 C CA . TRP A 1 91 ? -20.875 -14.242 7.816 1 86.44 91 TRP A CA 1
ATOM 757 C C . TRP A 1 91 ? -21.062 -15.219 6.664 1 86.44 91 TRP A C 1
ATOM 759 O O . TRP A 1 91 ? -20.641 -14.953 5.535 1 86.44 91 TRP A O 1
ATOM 769 N N . ASP A 1 92 ? -21.703 -16.328 6.914 1 83.75 92 ASP A N 1
ATOM 770 C CA . ASP A 1 92 ? -21.844 -17.406 5.945 1 83.75 92 ASP A CA 1
ATOM 771 C C . ASP A 1 92 ? -22.828 -17.047 4.844 1 83.75 92 ASP A C 1
ATOM 773 O O . ASP A 1 92 ? -22.922 -17.719 3.824 1 83.75 92 ASP A O 1
ATOM 777 N N . LYS A 1 93 ? -23.547 -15.953 5.004 1 90.62 93 LYS A N 1
ATOM 778 C CA . LYS A 1 93 ? -24.531 -15.531 4.012 1 90.62 93 LYS A CA 1
ATOM 779 C C . LYS A 1 93 ? -23.859 -14.781 2.861 1 90.62 93 LYS A C 1
ATOM 781 O O . LYS A 1 93 ? -24.469 -14.594 1.806 1 90.62 93 LYS A O 1
ATOM 786 N N . TYR A 1 94 ? -22.656 -14.32 3.072 1 91.31 94 TYR A N 1
ATOM 787 C CA . TYR A 1 94 ? -22 -13.477 2.082 1 91.31 94 TYR A CA 1
ATOM 788 C C . TYR A 1 94 ? -21.016 -14.289 1.252 1 91.31 94 TYR A C 1
ATOM 790 O O . TYR A 1 94 ? -20.281 -15.125 1.787 1 91.31 94 TYR A O 1
ATOM 798 N N . PRO A 1 95 ? -21.016 -14.102 0.005 1 94 95 PRO A N 1
ATOM 799 C CA . PRO A 1 95 ? -20.156 -14.891 -0.882 1 94 95 PRO A CA 1
ATOM 800 C C . PRO A 1 95 ? -18.672 -14.555 -0.734 1 94 95 PRO A C 1
ATOM 802 O O . PRO A 1 95 ? -18.328 -13.398 -0.468 1 94 95 PRO A O 1
ATOM 805 N N . VAL A 1 96 ? -17.797 -15.531 -0.994 1 91.88 96 VAL A N 1
ATOM 806 C CA . VAL A 1 96 ? -16.344 -15.391 -0.929 1 91.88 96 VAL A CA 1
ATOM 807 C C . VAL A 1 96 ? -15.883 -14.352 -1.943 1 91.88 96 VAL A C 1
ATOM 809 O O . VAL A 1 96 ? -14.859 -13.695 -1.744 1 91.88 96 VAL A O 1
ATOM 812 N N . GLU A 1 97 ? -16.703 -14.125 -2.941 1 94.69 97 GLU A N 1
ATOM 813 C CA . GLU A 1 97 ? -16.391 -13.18 -4.008 1 94.69 97 GLU A CA 1
ATOM 814 C C . GLU A 1 97 ? -16.156 -11.773 -3.453 1 94.69 97 GLU A C 1
ATOM 816 O O . GLU A 1 97 ? -15.383 -11 -4.012 1 94.69 97 GLU A O 1
ATOM 821 N N . LEU A 1 98 ? -16.797 -11.531 -2.348 1 94.06 98 LEU A N 1
ATOM 822 C CA . LEU A 1 98 ? -16.703 -10.211 -1.737 1 94.06 98 LEU A CA 1
ATOM 823 C C . LEU A 1 98 ? -15.281 -9.945 -1.249 1 94.06 98 LEU A C 1
ATOM 825 O O . LEU A 1 98 ? -14.875 -8.789 -1.105 1 94.06 98 LEU A O 1
ATOM 829 N N . GLY A 1 99 ? -14.555 -11.047 -1.037 1 95.69 99 GLY A N 1
ATOM 830 C CA . GLY A 1 99 ? -13.203 -10.898 -0.522 1 95.69 99 GLY A CA 1
ATOM 831 C C . GLY A 1 99 ? -12.133 -11.188 -1.561 1 95.69 99 GLY A C 1
ATOM 832 O O . GLY A 1 99 ? -10.945 -11.258 -1.234 1 95.69 99 GLY A O 1
ATOM 833 N N . LYS A 1 100 ? -12.555 -11.367 -2.805 1 96.19 100 LYS A N 1
ATOM 834 C CA . LYS A 1 100 ? -11.57 -11.648 -3.848 1 96.19 100 LYS A CA 1
ATOM 835 C C . LYS A 1 100 ? -10.914 -10.359 -4.34 1 96.19 100 LYS A C 1
ATOM 837 O O . LYS A 1 100 ? -11.586 -9.352 -4.547 1 96.19 100 LYS A O 1
ATOM 842 N N . THR A 1 101 ? -9.609 -10.43 -4.469 1 98 101 THR A N 1
ATOM 843 C CA . THR A 1 101 ? -8.828 -9.289 -4.93 1 98 101 THR A CA 1
ATOM 844 C C . THR A 1 101 ? -7.957 -9.68 -6.121 1 98 101 THR A C 1
ATOM 846 O O . THR A 1 101 ? -7.66 -10.859 -6.32 1 98 101 THR A O 1
ATOM 849 N N . LEU A 1 102 ? -7.711 -8.727 -6.945 1 98.62 102 LEU A N 1
ATOM 850 C CA . LEU A 1 102 ? -6.73 -8.867 -8.016 1 98.62 102 LEU A CA 1
ATOM 851 C C . LEU A 1 102 ? -5.383 -8.281 -7.602 1 98.62 102 LEU A C 1
ATOM 853 O O . LEU A 1 102 ? -5.309 -7.133 -7.168 1 98.62 102 LEU A O 1
ATOM 857 N N . GLU A 1 103 ? -4.32 -9.094 -7.734 1 98.69 103 GLU A N 1
ATOM 858 C CA . GLU A 1 103 ? -3.002 -8.727 -7.223 1 98.69 103 GLU A CA 1
ATOM 859 C C . GLU A 1 103 ? -1.9 -9.117 -8.203 1 98.69 103 GLU A C 1
ATOM 861 O O . GLU A 1 103 ? -2.135 -9.898 -9.125 1 98.69 103 GLU A O 1
ATOM 866 N N . LEU A 1 104 ? -0.723 -8.531 -8.016 1 98.81 104 LEU A N 1
ATOM 867 C CA . LEU A 1 104 ? 0.471 -9.062 -8.664 1 98.81 104 LEU A CA 1
ATOM 868 C C . LEU A 1 104 ? 0.891 -10.383 -8.016 1 98.81 104 LEU A C 1
ATOM 870 O O . LEU A 1 104 ? 0.542 -10.656 -6.863 1 98.81 104 LEU A O 1
ATOM 874 N N . CYS A 1 105 ? 1.568 -11.195 -8.797 1 98.69 105 CYS A N 1
ATOM 875 C CA . CYS A 1 105 ? 2.314 -12.258 -8.133 1 98.69 105 CYS A CA 1
ATOM 876 C C . CYS A 1 105 ? 3.215 -11.695 -7.039 1 98.69 105 CYS A C 1
ATOM 878 O O . CYS A 1 105 ? 3.947 -10.734 -7.27 1 98.69 105 CYS A O 1
ATOM 880 N N . ALA A 1 106 ? 3.086 -12.242 -5.871 1 98 106 ALA A N 1
ATOM 881 C CA . ALA A 1 106 ? 3.809 -11.656 -4.742 1 98 106 ALA A CA 1
ATOM 882 C C . ALA A 1 106 ? 4.027 -12.68 -3.639 1 98 106 ALA A C 1
ATOM 884 O O . ALA A 1 106 ? 3.422 -13.758 -3.65 1 98 106 ALA A O 1
ATOM 885 N N . GLY A 1 107 ? 4.902 -12.305 -2.682 1 94.88 107 GLY A N 1
ATOM 886 C CA . GLY A 1 107 ? 5.137 -13.172 -1.542 1 94.88 107 GLY A CA 1
ATOM 887 C C . GLY A 1 107 ? 6.023 -12.547 -0.483 1 94.88 107 GLY A C 1
ATOM 888 O O . GLY A 1 107 ? 6.758 -11.594 -0.764 1 94.88 107 GLY A O 1
ATOM 889 N N . LEU A 1 108 ? 5.977 -13.18 0.68 1 92.44 108 LEU A N 1
ATOM 890 C CA . LEU A 1 108 ? 6.75 -12.688 1.815 1 92.44 108 LEU A CA 1
ATOM 891 C C . LEU A 1 108 ? 8.188 -13.188 1.743 1 92.44 108 LEU A C 1
ATOM 893 O O . LEU A 1 108 ? 8.445 -14.297 1.271 1 92.44 108 LEU A O 1
ATOM 897 N N . MET A 1 109 ? 9.078 -12.328 2.207 1 92.81 109 MET A N 1
ATOM 898 C CA . MET A 1 109 ? 10.469 -12.734 2.363 1 92.81 109 MET A CA 1
ATOM 899 C C . MET A 1 109 ? 10.695 -13.406 3.713 1 92.81 109 MET A C 1
ATOM 901 O O . MET A 1 109 ? 11.367 -12.852 4.586 1 92.81 109 MET A O 1
ATOM 905 N N . ASP A 1 110 ? 10.242 -14.602 3.779 1 85.56 110 ASP A N 1
ATOM 906 C CA . ASP A 1 110 ? 10.234 -15.281 5.07 1 85.56 110 ASP A CA 1
ATOM 907 C C . ASP A 1 110 ? 11.25 -16.422 5.102 1 85.56 110 ASP A C 1
ATOM 909 O O . ASP A 1 110 ? 11.359 -17.125 6.105 1 85.56 110 ASP A O 1
ATOM 913 N N . LYS A 1 111 ? 11.914 -16.656 4.035 1 86.69 111 LYS A N 1
ATOM 914 C CA . LYS A 1 111 ? 12.938 -17.688 3.99 1 86.69 111 LYS A CA 1
ATOM 915 C C . LYS A 1 111 ? 14.328 -17.109 4.27 1 86.69 111 LYS A C 1
ATOM 917 O O . LYS A 1 111 ? 14.75 -16.156 3.621 1 86.69 111 LYS A O 1
ATOM 922 N N . ILE A 1 112 ? 14.984 -17.734 5.129 1 85.56 112 ILE A N 1
ATOM 923 C CA . ILE A 1 112 ? 16.297 -17.266 5.574 1 85.56 112 ILE A CA 1
ATOM 924 C C . ILE A 1 112 ? 17.312 -17.453 4.457 1 85.56 112 ILE A C 1
ATOM 926 O O . ILE A 1 112 ? 17.344 -18.5 3.803 1 85.56 112 ILE A O 1
ATOM 930 N N . GLY A 1 113 ? 18.047 -16.406 4.223 1 89.38 113 GLY A N 1
ATOM 931 C CA . GLY A 1 113 ? 19.203 -16.516 3.34 1 89.38 113 GLY A CA 1
ATOM 932 C C . GLY A 1 113 ? 18.859 -16.281 1.881 1 89.38 113 GLY A C 1
ATOM 933 O O . GLY A 1 113 ? 19.734 -16.281 1.021 1 89.38 113 GLY A O 1
ATOM 934 N N . LYS A 1 114 ? 17.688 -16.078 1.584 1 94.56 114 LYS A N 1
ATOM 935 C CA . LYS A 1 114 ? 17.312 -15.859 0.188 1 94.56 114 LYS A CA 1
ATOM 936 C C . LYS A 1 114 ? 17.188 -14.375 -0.128 1 94.56 114 LYS A C 1
ATOM 938 O O . LYS A 1 114 ? 16.656 -13.609 0.682 1 94.56 114 LYS A O 1
ATOM 943 N N . SER A 1 115 ? 17.688 -14.016 -1.303 1 96.25 115 SER A N 1
ATOM 944 C CA . SER A 1 115 ? 17.547 -12.641 -1.788 1 96.25 115 SER A CA 1
ATOM 945 C C . SER A 1 115 ? 16.125 -12.359 -2.256 1 96.25 115 SER A C 1
ATOM 947 O O . SER A 1 115 ? 15.352 -13.289 -2.516 1 96.25 115 SER A O 1
ATOM 949 N N . PRO A 1 116 ? 15.781 -11.062 -2.352 1 97.38 116 PRO A N 1
ATOM 950 C CA . PRO A 1 116 ? 14.469 -10.734 -2.906 1 97.38 116 PRO A CA 1
ATOM 951 C C . PRO A 1 116 ? 14.234 -11.352 -4.281 1 97.38 116 PRO A C 1
ATOM 953 O O . PRO A 1 116 ? 13.141 -11.852 -4.559 1 97.38 116 PRO A O 1
ATOM 956 N N . LYS A 1 117 ? 15.258 -11.359 -5.039 1 98 117 LYS A N 1
ATOM 957 C CA . LYS A 1 117 ? 15.164 -11.906 -6.387 1 98 117 LYS A CA 1
ATOM 958 C C . LYS A 1 117 ? 14.852 -13.406 -6.348 1 98 117 LYS A C 1
ATOM 960 O O . LYS A 1 117 ? 13.992 -13.883 -7.09 1 98 117 LYS A O 1
ATOM 965 N N . GLN A 1 118 ? 15.547 -14.102 -5.531 1 97.81 118 GLN A N 1
ATOM 966 C CA . GLN A 1 118 ? 15.328 -15.539 -5.387 1 97.81 118 GLN A CA 1
ATOM 967 C C . GLN A 1 118 ? 13.906 -15.836 -4.918 1 97.81 118 GLN A C 1
ATOM 969 O O . GLN A 1 118 ? 13.258 -16.75 -5.418 1 97.81 118 GLN A O 1
ATOM 974 N N . ILE A 1 119 ? 13.445 -15.07 -3.982 1 97.75 119 ILE A N 1
ATOM 975 C CA . ILE A 1 119 ? 12.086 -15.242 -3.475 1 97.75 119 ILE A CA 1
ATOM 976 C C . ILE A 1 119 ? 11.078 -14.961 -4.586 1 97.75 119 ILE A C 1
ATOM 978 O O . ILE A 1 119 ? 10.102 -15.695 -4.754 1 97.75 119 ILE A O 1
ATOM 982 N N . ALA A 1 120 ? 11.328 -13.914 -5.363 1 98.56 120 ALA A N 1
ATOM 983 C CA . ALA A 1 120 ? 10.445 -13.57 -6.48 1 98.56 120 ALA A CA 1
ATOM 984 C C . ALA A 1 120 ? 10.312 -14.742 -7.449 1 98.56 120 ALA A C 1
ATOM 986 O O . ALA A 1 120 ? 9.203 -15.109 -7.848 1 98.56 120 ALA A O 1
ATOM 987 N N . ILE A 1 121 ? 11.422 -15.344 -7.77 1 98.44 121 ILE A N 1
ATOM 988 C CA . ILE A 1 121 ? 11.453 -16.469 -8.703 1 98.44 121 ILE A CA 1
ATOM 989 C C . ILE A 1 121 ? 10.641 -17.625 -8.141 1 98.44 121 ILE A C 1
ATOM 991 O O . ILE A 1 121 ? 9.844 -18.234 -8.852 1 98.44 121 ILE A O 1
ATOM 995 N N . GLU A 1 122 ? 10.812 -17.922 -6.883 1 97.38 122 GLU A N 1
ATOM 996 C CA . GLU A 1 122 ? 10.078 -19 -6.238 1 97.38 122 GLU A CA 1
ATOM 997 C C . GLU A 1 122 ? 8.578 -18.734 -6.254 1 97.38 122 GLU A C 1
ATOM 999 O O . GLU A 1 122 ? 7.777 -19.641 -6.508 1 97.38 122 GLU A O 1
ATOM 1004 N N . GLU A 1 123 ? 8.203 -17.469 -5.965 1 97.81 123 GLU A N 1
ATOM 1005 C CA . GLU A 1 123 ? 6.789 -17.109 -5.93 1 97.81 123 GLU A CA 1
ATOM 1006 C C . GLU A 1 123 ? 6.152 -17.234 -7.312 1 97.81 123 GLU A C 1
ATOM 1008 O O . GLU A 1 123 ? 4.992 -17.625 -7.438 1 97.81 123 GLU A O 1
ATOM 1013 N N . ILE A 1 124 ? 6.871 -16.844 -8.383 1 98.69 124 ILE A N 1
ATOM 1014 C CA . ILE A 1 124 ? 6.355 -16.969 -9.742 1 98.69 124 ILE A CA 1
ATOM 1015 C C . ILE A 1 124 ? 6.023 -18.422 -10.047 1 98.69 124 ILE A C 1
ATOM 1017 O O . ILE A 1 124 ? 4.949 -18.734 -10.57 1 98.69 124 ILE A O 1
ATOM 1021 N N . GLU A 1 125 ? 6.906 -19.281 -9.695 1 98.06 125 GLU A N 1
ATOM 1022 C CA . GLU A 1 125 ? 6.672 -20.703 -9.961 1 98.06 125 GLU A CA 1
ATOM 1023 C C . GLU A 1 125 ? 5.531 -21.234 -9.102 1 98.06 125 GLU A C 1
ATOM 1025 O O . GLU A 1 125 ? 4.66 -21.969 -9.594 1 98.06 125 GLU A O 1
ATOM 1030 N N . GLU A 1 126 ? 5.473 -20.922 -7.859 1 97.25 126 GLU A N 1
ATOM 1031 C CA . GLU A 1 126 ? 4.465 -21.438 -6.93 1 97.25 126 GLU A CA 1
ATOM 1032 C C . GLU A 1 126 ? 3.074 -20.922 -7.297 1 97.25 126 GLU A C 1
ATOM 1034 O O . GLU A 1 126 ? 2.129 -21.703 -7.395 1 97.25 126 GLU A O 1
ATOM 1039 N N . GLU A 1 127 ? 2.957 -19.641 -7.539 1 98.19 127 GLU A N 1
ATOM 1040 C CA . GLU A 1 127 ? 1.642 -19.047 -7.742 1 98.19 127 GLU A CA 1
ATOM 1041 C C . GLU A 1 127 ? 1.22 -19.125 -9.203 1 98.19 127 GLU A C 1
ATOM 1043 O O . GLU A 1 127 ? 0.045 -19.344 -9.508 1 98.19 127 GLU A O 1
ATOM 1048 N N . CYS A 1 128 ? 2.164 -18.953 -10.148 1 98.56 128 CYS A N 1
ATOM 1049 C CA . CYS A 1 128 ? 1.809 -18.75 -11.547 1 98.56 128 CYS A CA 1
ATOM 1050 C C . CYS A 1 128 ? 2.26 -19.922 -12.406 1 98.56 128 CYS A C 1
ATOM 1052 O O . CYS A 1 128 ? 1.8 -20.078 -13.539 1 98.56 128 CYS A O 1
ATOM 1054 N N . GLY A 1 129 ? 3.221 -20.75 -11.914 1 98.56 129 GLY A N 1
ATOM 1055 C CA . GLY A 1 129 ? 3.578 -22 -12.586 1 98.56 129 GLY A CA 1
ATOM 1056 C C . GLY A 1 129 ? 4.68 -21.812 -13.617 1 98.56 129 GLY A C 1
ATOM 1057 O O . GLY A 1 129 ? 4.934 -22.719 -14.414 1 98.56 129 GLY A O 1
ATOM 1058 N N . TYR A 1 130 ? 5.367 -20.688 -13.672 1 98.75 130 TYR A N 1
ATOM 1059 C CA . TYR A 1 130 ? 6.41 -20.438 -14.656 1 98.75 130 TYR A CA 1
ATOM 1060 C C . TYR A 1 130 ? 7.789 -20.438 -14.008 1 98.75 130 TYR A C 1
ATOM 1062 O O . TYR A 1 130 ? 7.98 -19.812 -12.961 1 98.75 130 TYR A O 1
ATOM 1070 N N . ALA A 1 131 ? 8.695 -21.125 -14.586 1 98.56 131 ALA A N 1
ATOM 1071 C CA . ALA A 1 131 ? 10.086 -21.125 -14.133 1 98.56 131 ALA A CA 1
ATOM 1072 C C . ALA A 1 131 ? 10.891 -20.031 -14.812 1 98.56 131 ALA A C 1
ATOM 1074 O O . ALA A 1 131 ? 11.203 -20.125 -16 1 98.56 131 ALA A O 1
ATOM 1075 N N . VAL A 1 132 ? 11.25 -19.016 -14.062 1 98.31 132 VAL A N 1
ATOM 1076 C CA . VAL A 1 132 ? 12 -17.875 -14.602 1 98.31 132 VAL A CA 1
ATOM 1077 C C . VAL A 1 132 ? 13.453 -17.953 -14.141 1 98.31 132 VAL A C 1
ATOM 1079 O O . VAL A 1 132 ? 13.727 -18.234 -12.969 1 98.31 132 VAL A O 1
ATOM 1082 N N . GLN A 1 133 ? 14.336 -17.766 -15.062 1 97.19 133 GLN A N 1
ATOM 1083 C CA . GLN A 1 133 ? 15.758 -17.75 -14.734 1 97.19 133 GLN A CA 1
ATOM 1084 C C . GLN A 1 133 ? 16.156 -16.453 -14.062 1 97.19 133 GLN A C 1
ATOM 1086 O O . GLN A 1 133 ? 15.555 -15.398 -14.32 1 97.19 133 GLN A O 1
ATOM 1091 N N . GLU A 1 134 ? 17.172 -16.531 -13.281 1 96.19 134 GLU A N 1
ATOM 1092 C CA . GLU A 1 134 ? 17.609 -15.406 -12.469 1 96.19 134 GLU A CA 1
ATOM 1093 C C . GLU A 1 134 ? 17.984 -14.211 -13.336 1 96.19 134 GLU A C 1
ATOM 1095 O O . GLU A 1 134 ? 17.781 -13.055 -12.945 1 96.19 134 GLU A O 1
ATOM 1100 N N . ASP A 1 135 ? 18.531 -14.445 -14.516 1 95.81 135 ASP A N 1
ATOM 1101 C CA . ASP A 1 135 ? 19 -13.367 -15.375 1 95.81 135 ASP A CA 1
ATOM 1102 C C . ASP A 1 135 ? 17.844 -12.742 -16.156 1 95.81 135 ASP A C 1
ATOM 1104 O O . ASP A 1 135 ? 18.031 -11.75 -16.875 1 95.81 135 ASP A O 1
ATOM 1108 N N . ARG A 1 136 ? 16.625 -13.234 -15.961 1 95.5 136 ARG A N 1
ATOM 1109 C CA . ARG A 1 136 ? 15.484 -12.75 -16.734 1 95.5 136 ARG A CA 1
ATOM 1110 C C . ARG A 1 136 ? 14.492 -12.023 -15.828 1 95.5 136 ARG A C 1
ATOM 1112 O O . ARG A 1 136 ? 13.367 -11.742 -16.234 1 95.5 136 ARG A O 1
ATOM 1119 N N . ILE A 1 137 ? 14.789 -11.844 -14.664 1 97.62 137 ILE A N 1
ATOM 1120 C CA . ILE A 1 137 ? 13.977 -11.07 -13.734 1 97.62 137 ILE A CA 1
ATOM 1121 C C . ILE A 1 137 ? 14.758 -9.852 -13.258 1 97.62 137 ILE A C 1
ATOM 1123 O O . ILE A 1 137 ? 15.953 -9.945 -12.961 1 97.62 137 ILE A O 1
ATOM 1127 N N . HIS A 1 138 ? 14.094 -8.68 -13.281 1 97.19 138 HIS A N 1
ATOM 1128 C CA . HIS A 1 138 ? 14.781 -7.418 -13.031 1 97.19 138 HIS A CA 1
ATOM 1129 C C . HIS A 1 138 ? 14.031 -6.574 -12.008 1 97.19 138 HIS A C 1
ATOM 1131 O O . HIS A 1 138 ? 12.797 -6.516 -12.031 1 97.19 138 HIS A O 1
ATOM 1137 N N . LEU A 1 139 ? 14.805 -5.98 -11.172 1 98.06 139 LEU A N 1
ATOM 1138 C CA . LEU A 1 139 ? 14.234 -5.082 -10.172 1 98.06 139 LEU A CA 1
ATOM 1139 C C . LEU A 1 139 ? 13.734 -3.797 -10.82 1 98.06 139 LEU A C 1
ATOM 1141 O O . LEU A 1 139 ? 14.453 -3.172 -11.609 1 98.06 139 LEU A O 1
ATOM 1145 N N . ILE A 1 140 ? 12.5 -3.408 -10.586 1 96.88 140 ILE A N 1
ATOM 1146 C CA . ILE A 1 140 ? 11.938 -2.137 -11.031 1 96.88 140 ILE A CA 1
ATOM 1147 C C . ILE A 1 140 ? 12.203 -1.062 -9.977 1 96.88 140 ILE A C 1
ATOM 1149 O O . ILE A 1 140 ? 12.758 -0.006 -10.281 1 96.88 140 ILE A O 1
ATOM 1153 N N . LYS A 1 141 ? 11.742 -1.419 -8.742 1 96.5 141 LYS A N 1
ATOM 1154 C CA . LYS A 1 141 ? 11.719 -0.449 -7.648 1 96.5 141 LYS A CA 1
ATOM 1155 C C . LYS A 1 141 ? 11.539 -1.141 -6.301 1 96.5 141 LYS A C 1
ATOM 1157 O O . LYS A 1 141 ? 11.102 -2.293 -6.242 1 96.5 141 LYS A O 1
ATOM 1162 N N . SER A 1 142 ? 11.961 -0.447 -5.266 1 98 142 SER A N 1
ATOM 1163 C CA . SER A 1 142 ? 11.539 -0.816 -3.92 1 98 142 SER A CA 1
ATOM 1164 C C . SER A 1 142 ? 10.922 0.372 -3.188 1 98 142 SER A C 1
ATOM 1166 O O . SER A 1 142 ? 11.352 1.512 -3.369 1 98 142 SER A O 1
ATOM 1168 N N . TYR A 1 143 ? 9.938 0.188 -2.432 1 98.12 143 TYR A N 1
ATOM 1169 C CA . TYR A 1 143 ? 9.219 1.209 -1.678 1 98.12 143 TYR A CA 1
ATOM 1170 C C . TYR A 1 143 ? 8.648 0.634 -0.386 1 98.12 143 TYR A C 1
ATOM 1172 O O . TYR A 1 143 ? 8.766 -0.567 -0.13 1 98.12 143 TYR A O 1
ATOM 1180 N N . ILE A 1 144 ? 8.086 1.513 0.441 1 97.12 144 ILE A N 1
ATOM 1181 C CA . ILE A 1 144 ? 7.598 1.117 1.757 1 97.12 144 ILE A CA 1
ATOM 1182 C C . ILE A 1 144 ? 6.102 0.819 1.682 1 97.12 144 ILE A C 1
ATOM 1184 O O . ILE A 1 144 ? 5.312 1.67 1.264 1 97.12 144 ILE A O 1
ATOM 1188 N N . THR A 1 145 ? 5.699 -0.356 2.064 1 95.25 145 THR A N 1
ATOM 1189 C CA . THR A 1 145 ? 4.285 -0.713 2.062 1 95.25 145 THR A CA 1
ATOM 1190 C C . THR A 1 145 ? 3.705 -0.625 3.471 1 95.25 145 THR A C 1
ATOM 1192 O O . THR A 1 145 ? 2.512 -0.367 3.643 1 95.25 145 THR A O 1
ATOM 1195 N N . GLY A 1 146 ? 4.492 -0.856 4.465 1 91.62 146 GLY A N 1
ATOM 1196 C CA . GLY A 1 146 ? 4.02 -0.768 5.84 1 91.62 146 GLY A CA 1
ATOM 1197 C C . GLY A 1 146 ? 4.348 0.56 6.496 1 91.62 146 GLY A C 1
ATOM 1198 O O . GLY A 1 146 ? 4.914 0.593 7.594 1 91.62 146 GLY A O 1
ATOM 1199 N N . ILE A 1 147 ? 3.939 1.593 5.906 1 91.81 147 ILE A N 1
ATOM 1200 C CA . ILE A 1 147 ? 4.422 2.93 6.238 1 91.81 147 ILE A CA 1
ATOM 1201 C C . ILE A 1 147 ? 4.055 3.266 7.68 1 91.81 147 ILE A C 1
ATOM 1203 O O . ILE A 1 147 ? 4.832 3.906 8.391 1 91.81 147 ILE A O 1
ATOM 1207 N N . SER A 1 148 ? 2.924 2.873 8.164 1 87.81 148 SER A N 1
ATOM 1208 C CA . SER A 1 148 ? 2.457 3.293 9.477 1 87.81 148 SER A CA 1
ATOM 1209 C C . SER A 1 148 ? 2.439 2.125 10.461 1 87.81 148 SER A C 1
ATOM 1211 O O . SER A 1 148 ? 2.117 2.299 11.633 1 87.81 148 SER A O 1
ATOM 1213 N N . THR A 1 149 ? 2.816 0.994 9.992 1 85.75 149 THR A N 1
ATOM 1214 C CA . THR A 1 149 ? 2.602 -0.137 10.891 1 85.75 149 THR A CA 1
ATOM 1215 C C . THR A 1 149 ? 3.891 -0.931 11.078 1 85.75 149 THR A C 1
ATOM 1217 O O . THR A 1 149 ? 4.27 -1.257 12.203 1 85.75 149 THR A O 1
ATOM 1220 N N . SER A 1 150 ? 4.551 -1.239 9.953 1 87.56 150 SER A N 1
ATOM 1221 C CA . SER A 1 150 ? 5.637 -2.207 10.062 1 87.56 150 SER A CA 1
ATOM 1222 C C . SER A 1 150 ? 6.941 -1.635 9.516 1 87.56 150 SER A C 1
ATOM 1224 O O . SER A 1 150 ? 8.031 -2.1 9.875 1 87.56 150 SER A O 1
ATOM 1226 N N . GLY A 1 151 ? 6.785 -0.73 8.602 1 92.69 151 GLY A N 1
ATOM 1227 C CA . GLY A 1 151 ? 7.973 -0.265 7.906 1 92.69 151 GLY A CA 1
ATOM 1228 C C . GLY A 1 151 ? 8.445 -1.221 6.824 1 92.69 151 GLY A C 1
ATOM 1229 O O . GLY A 1 151 ? 9.453 -0.969 6.164 1 92.69 151 GLY A O 1
ATOM 1230 N N . SER A 1 152 ? 7.723 -2.213 6.578 1 93.38 152 SER A N 1
ATOM 1231 C CA . SER A 1 152 ? 8.117 -3.232 5.613 1 93.38 152 SER A CA 1
ATOM 1232 C C . SER A 1 152 ? 8.266 -2.641 4.215 1 93.38 152 SER A C 1
ATOM 1234 O O . SER A 1 152 ? 7.551 -1.707 3.85 1 93.38 152 SER A O 1
ATOM 1236 N N . ARG A 1 153 ? 9.203 -3.236 3.482 1 96 153 ARG A N 1
ATOM 1237 C CA . ARG A 1 153 ? 9.484 -2.836 2.107 1 96 153 ARG A CA 1
ATOM 1238 C C . ARG A 1 153 ? 9.008 -3.893 1.118 1 96 153 ARG A C 1
ATOM 1240 O O . ARG A 1 153 ? 8.961 -5.082 1.444 1 96 153 ARG A O 1
ATOM 1247 N N . GLN A 1 154 ? 8.602 -3.434 0.011 1 97.88 154 GLN A N 1
ATOM 1248 C CA . GLN A 1 154 ? 8.312 -4.324 -1.108 1 97.88 154 GLN A CA 1
ATOM 1249 C C . GLN A 1 154 ? 9.281 -4.082 -2.266 1 97.88 154 GLN A C 1
ATOM 1251 O O . GLN A 1 154 ? 9.562 -2.938 -2.619 1 97.88 154 GLN A O 1
ATOM 1256 N N . TYR A 1 155 ? 9.844 -5.121 -2.73 1 98.56 155 TYR A N 1
ATOM 1257 C CA . TYR A 1 155 ? 10.648 -5.105 -3.943 1 98.56 155 TYR A CA 1
ATOM 1258 C C . TYR A 1 155 ? 9.828 -5.508 -5.156 1 98.56 155 TYR A C 1
ATOM 1260 O O . TYR A 1 155 ? 9.305 -6.621 -5.223 1 98.56 155 TYR A O 1
ATOM 1268 N N . LEU A 1 156 ? 9.68 -4.59 -6.078 1 98.75 156 LEU A N 1
ATOM 1269 C CA . LEU A 1 156 ? 8.914 -4.812 -7.297 1 98.75 156 LEU A CA 1
ATOM 1270 C C . LEU A 1 156 ? 9.828 -5.219 -8.445 1 98.75 156 LEU A C 1
ATOM 1272 O O . LEU A 1 156 ? 10.766 -4.496 -8.789 1 98.75 156 LEU A O 1
ATOM 1276 N N . PHE A 1 157 ? 9.539 -6.359 -9.039 1 98.69 157 PHE A N 1
ATOM 1277 C CA . PHE A 1 157 ? 10.32 -6.891 -10.148 1 98.69 157 PHE A CA 1
ATOM 1278 C C . PHE A 1 157 ? 9.477 -6.957 -11.414 1 98.69 157 PHE A C 1
ATOM 1280 O O . PHE A 1 157 ? 8.258 -6.773 -11.367 1 98.69 157 PHE A O 1
ATOM 1287 N N . TYR A 1 158 ? 10.086 -7.164 -12.539 1 98.12 158 TYR A N 1
ATOM 1288 C CA . TYR A 1 158 ? 9.391 -7.539 -13.766 1 98.12 158 TYR A CA 1
ATOM 1289 C C . TYR A 1 158 ? 10.094 -8.695 -14.461 1 98.12 158 TYR A C 1
ATOM 1291 O O . TYR A 1 158 ? 11.305 -8.883 -14.297 1 98.12 158 TYR A O 1
ATOM 1299 N N . ALA A 1 159 ? 9.406 -9.461 -15.156 1 97.75 159 ALA A N 1
ATOM 1300 C CA . ALA A 1 159 ? 9.922 -10.531 -16 1 97.75 159 ALA A CA 1
ATOM 1301 C C . ALA A 1 159 ? 9.008 -10.766 -17.203 1 97.75 159 ALA A C 1
ATOM 1303 O O . ALA A 1 159 ? 7.789 -10.594 -17.094 1 97.75 159 ALA A O 1
ATOM 1304 N N . ILE A 1 160 ? 9.602 -11.133 -18.281 1 97 160 ILE A N 1
ATOM 1305 C CA . ILE A 1 160 ? 8.875 -11.609 -19.453 1 97 160 ILE A CA 1
ATOM 1306 C C . ILE A 1 160 ? 8.852 -13.133 -19.469 1 97 160 ILE A C 1
ATOM 1308 O O . ILE A 1 160 ? 9.883 -13.781 -19.297 1 97 160 ILE A O 1
ATOM 1312 N N . ILE A 1 161 ? 7.66 -13.68 -19.578 1 97.69 161 ILE A N 1
ATOM 1313 C CA . ILE A 1 161 ? 7.543 -15.133 -19.578 1 97.69 161 ILE A CA 1
ATOM 1314 C C . ILE A 1 161 ? 6.906 -15.609 -20.875 1 97.69 161 ILE A C 1
ATOM 1316 O O . ILE A 1 161 ? 6.367 -14.812 -21.641 1 97.69 161 ILE A O 1
ATOM 1320 N N . ASP A 1 162 ? 7.051 -16.906 -21.156 1 97 162 ASP A N 1
ATOM 1321 C CA . ASP A 1 162 ? 6.41 -17.562 -22.281 1 97 162 ASP A CA 1
ATOM 1322 C C . ASP A 1 162 ? 6.074 -19.016 -21.969 1 97 162 ASP A C 1
ATOM 1324 O O . ASP A 1 162 ? 6.355 -19.5 -20.859 1 97 162 ASP A O 1
ATOM 1328 N N . GLU A 1 163 ? 5.43 -19.703 -22.891 1 97.31 163 GLU A N 1
ATOM 1329 C CA . GLU A 1 163 ? 4.898 -21.031 -22.625 1 97.31 163 GLU A CA 1
ATOM 1330 C C . GLU A 1 163 ? 6.02 -22.047 -22.375 1 97.31 163 GLU A C 1
ATOM 1332 O O . GLU A 1 163 ? 5.82 -23.047 -21.688 1 97.31 163 GLU A O 1
ATOM 1337 N N . SER A 1 164 ? 7.219 -21.828 -22.891 1 97.81 164 SER A N 1
ATOM 1338 C CA . SER A 1 164 ? 8.336 -22.75 -22.688 1 97.81 164 SER A CA 1
ATOM 1339 C C . SER A 1 164 ? 8.797 -22.75 -21.234 1 97.81 164 SER A C 1
ATOM 1341 O O . SER A 1 164 ? 9.5 -23.672 -20.812 1 97.81 164 SER A O 1
ATOM 1343 N N . MET A 1 165 ? 8.367 -21.781 -20.531 1 98 165 MET A N 1
ATOM 1344 C CA . MET A 1 165 ? 8.797 -21.625 -19.156 1 98 165 MET A CA 1
ATOM 1345 C C . MET A 1 165 ? 7.785 -22.266 -18.188 1 98 165 MET A C 1
ATOM 1347 O O . MET A 1 165 ? 8 -22.266 -16.984 1 98 165 MET A O 1
ATOM 1351 N N . LYS A 1 166 ? 6.699 -22.688 -18.703 1 98 166 LYS A N 1
ATOM 1352 C CA . LYS A 1 166 ? 5.695 -23.312 -17.844 1 98 166 LYS A CA 1
ATOM 1353 C C . LYS A 1 166 ? 6.238 -24.562 -17.172 1 98 166 LYS A C 1
ATOM 1355 O O . LYS A 1 166 ? 6.699 -25.484 -17.859 1 98 166 LYS A O 1
ATOM 1360 N N . ALA A 1 167 ? 6.219 -24.625 -15.93 1 97.5 167 ALA A N 1
ATOM 1361 C CA . ALA A 1 167 ? 6.766 -25.75 -15.172 1 97.5 167 ALA A CA 1
ATOM 1362 C C . ALA A 1 167 ? 5.668 -26.484 -14.414 1 97.5 167 ALA A C 1
ATOM 1364 O O . ALA A 1 167 ? 5.719 -27.703 -14.258 1 97.5 167 ALA A O 1
ATOM 1365 N N . THR A 1 168 ? 4.703 -25.812 -13.859 1 96.25 168 THR A N 1
ATOM 1366 C CA . THR A 1 168 ? 3.57 -26.359 -13.117 1 96.25 168 THR A CA 1
ATOM 1367 C C . THR A 1 168 ? 2.293 -25.578 -13.438 1 96.25 168 THR A C 1
ATOM 1369 O O . THR A 1 168 ? 2.309 -24.656 -14.25 1 96.25 168 THR A O 1
ATOM 1372 N N . GLU A 1 169 ? 1.241 -25.938 -12.852 1 95.25 169 GLU A N 1
ATOM 1373 C CA . GLU A 1 169 ? -0.018 -25.234 -13.062 1 95.25 169 GLU A CA 1
ATOM 1374 C C . GLU A 1 169 ? -0.099 -23.984 -12.18 1 95.25 169 GLU A C 1
ATOM 1376 O O . GLU A 1 169 ? -0.967 -23.125 -12.383 1 95.25 169 GLU A O 1
ATOM 1381 N N . GLY A 1 170 ? 0.84 -23.859 -11.297 1 96.69 170 GLY A N 1
ATOM 1382 C CA . GLY A 1 170 ? 0.729 -22.781 -10.312 1 96.69 170 GLY A CA 1
ATOM 1383 C C . GLY A 1 170 ? -0.439 -22.969 -9.359 1 96.69 170 GLY A C 1
ATOM 1384 O O . GLY A 1 170 ? -0.787 -24.094 -9.008 1 96.69 170 GLY A O 1
ATOM 1385 N N . GLY A 1 171 ? -0.909 -21.891 -8.82 1 95.25 171 GLY A N 1
ATOM 1386 C CA . GLY A 1 171 ? -2.104 -21.953 -7.996 1 95.25 171 GLY A CA 1
ATOM 1387 C C . GLY A 1 171 ? -1.812 -21.797 -6.516 1 95.25 171 GLY A C 1
ATOM 1388 O O . GLY A 1 171 ? -2.734 -21.703 -5.703 1 95.25 171 GLY A O 1
ATOM 1389 N N . GLY A 1 172 ? -0.574 -21.703 -6.148 1 93.38 172 GLY A N 1
ATOM 1390 C CA . GLY A 1 172 ? -0.224 -21.562 -4.742 1 93.38 172 GLY A CA 1
ATOM 1391 C C . GLY A 1 172 ? -0.139 -22.891 -4.012 1 93.38 172 GLY A C 1
ATOM 1392 O O . GLY A 1 172 ? -0.302 -23.953 -4.617 1 93.38 172 GLY A O 1
ATOM 1393 N N . ASN A 1 173 ? 0.169 -22.828 -2.746 1 87.75 173 ASN A N 1
ATOM 1394 C CA . ASN A 1 173 ? 0.271 -24.016 -1.892 1 87.75 173 ASN A CA 1
ATOM 1395 C C . ASN A 1 173 ? -1.038 -24.297 -1.159 1 87.75 173 ASN A C 1
ATOM 1397 O O . ASN A 1 173 ? -1.325 -23.672 -0.135 1 87.75 173 ASN A O 1
ATOM 1401 N N . VAL A 1 174 ? -1.767 -25.297 -1.544 1 82.62 174 VAL A N 1
ATOM 1402 C CA . VAL A 1 174 ? -3.094 -25.594 -1.018 1 82.62 174 VAL A CA 1
ATOM 1403 C C . VAL A 1 174 ? -2.986 -26 0.452 1 82.62 174 VAL A C 1
ATOM 1405 O O . VAL A 1 174 ? -3.891 -25.719 1.244 1 82.62 174 VAL A O 1
ATOM 1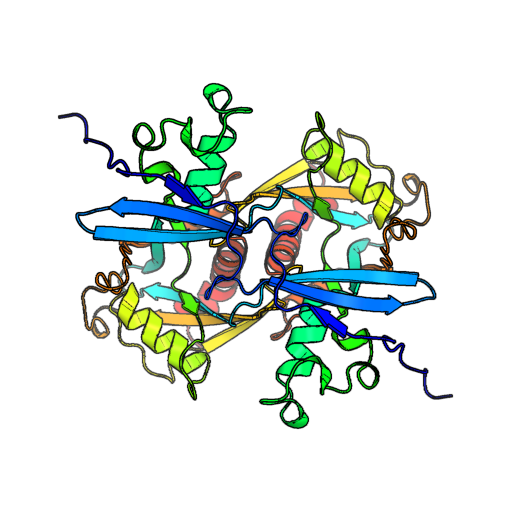408 N N . TYR A 1 175 ? -1.897 -26.594 0.786 1 79.94 175 TYR A N 1
ATOM 1409 C CA . TYR A 1 175 ? -1.716 -27.047 2.158 1 79.94 175 TYR A CA 1
ATOM 1410 C C . TYR A 1 175 ? -1.519 -25.875 3.107 1 79.94 175 TYR A C 1
ATOM 1412 O O . TYR A 1 175 ? -1.663 -26.016 4.324 1 79.94 175 TYR A O 1
ATOM 1420 N N . GLU A 1 176 ? -1.253 -24.781 2.504 1 78.12 176 GLU A N 1
ATOM 1421 C CA . GLU A 1 176 ? -1.104 -23.562 3.285 1 78.12 176 GLU A CA 1
ATOM 1422 C C . GLU A 1 176 ? -2.34 -22.672 3.16 1 78.12 176 GLU A C 1
ATOM 1424 O O . GLU A 1 176 ? -2.328 -21.516 3.598 1 78.12 176 GLU A O 1
ATOM 1429 N N . GLY A 1 177 ? -3.393 -23.281 2.549 1 79.44 177 GLY A N 1
ATOM 1430 C CA . GLY A 1 177 ? -4.637 -22.531 2.428 1 79.44 177 GLY A CA 1
ATOM 1431 C C . GLY A 1 177 ? -4.625 -21.531 1.289 1 79.44 177 GLY A C 1
ATOM 1432 O O . GLY A 1 177 ? -5.434 -20.609 1.262 1 79.44 177 GLY A O 1
ATOM 1433 N N . GLU A 1 178 ? -3.672 -21.656 0.396 1 87.44 178 GLU A N 1
ATOM 1434 C CA . GLU A 1 178 ? -3.584 -20.75 -0.742 1 87.44 178 GLU A CA 1
ATOM 1435 C C . GLU A 1 178 ? -4.367 -21.281 -1.938 1 87.44 178 GLU A C 1
ATOM 1437 O O . GLU A 1 178 ? -4.09 -22.375 -2.43 1 87.44 178 GLU A O 1
ATOM 1442 N N . PHE A 1 179 ? -5.348 -20.562 -2.379 1 91.31 179 PHE A N 1
ATOM 1443 C CA . PHE A 1 179 ? -6.113 -20.844 -3.59 1 91.31 179 PHE A CA 1
ATOM 1444 C C . PHE A 1 179 ? -6.02 -19.672 -4.562 1 91.31 179 PHE A C 1
ATOM 1446 O O . PHE A 1 179 ? -6.84 -18.75 -4.516 1 91.31 179 PHE A O 1
ATOM 1453 N N . ILE A 1 180 ? -5.051 -19.781 -5.406 1 96.31 180 ILE A N 1
ATOM 1454 C CA . ILE A 1 180 ? -4.727 -18.641 -6.258 1 96.31 180 ILE A CA 1
ATOM 1455 C C . ILE A 1 180 ? -5.137 -18.938 -7.699 1 96.31 180 ILE A C 1
ATOM 1457 O O . ILE A 1 180 ? -4.867 -20.016 -8.219 1 96.31 180 ILE A O 1
ATOM 1461 N N . GLU A 1 181 ? -5.859 -18.062 -8.266 1 97.38 181 GLU A N 1
ATOM 1462 C CA . GLU A 1 181 ? -6.246 -18.109 -9.672 1 97.38 181 GLU A CA 1
ATOM 1463 C C . GLU A 1 181 ? -5.363 -17.203 -10.523 1 97.38 181 GLU A C 1
ATOM 1465 O O . GLU A 1 181 ? -5.133 -16.047 -10.164 1 97.38 181 GLU A O 1
ATOM 1470 N N . LYS A 1 182 ? -4.871 -17.781 -11.617 1 98.44 182 LYS A N 1
ATOM 1471 C CA . LYS A 1 182 ? -4.145 -16.938 -12.57 1 98.44 182 LYS A CA 1
ATOM 1472 C C . LYS A 1 182 ? -5.102 -16.125 -13.422 1 98.44 182 LYS A C 1
ATOM 1474 O O . LYS A 1 182 ? -6.117 -16.641 -13.898 1 98.44 182 LYS A O 1
ATOM 1479 N N . VAL A 1 183 ? -4.828 -14.859 -13.617 1 98.69 183 VAL A N 1
ATOM 1480 C CA . VAL A 1 183 ? -5.656 -13.969 -14.422 1 98.69 183 VAL A CA 1
ATOM 1481 C C . VAL A 1 183 ? -4.797 -13.281 -15.477 1 98.69 183 VAL A C 1
ATOM 1483 O O . VAL A 1 183 ? -3.924 -12.477 -15.148 1 98.69 183 VAL A O 1
ATOM 1486 N N . PHE A 1 184 ? -5.016 -13.633 -16.719 1 98.75 184 PHE A N 1
ATOM 1487 C CA . PHE A 1 184 ? -4.355 -12.961 -17.828 1 98.75 184 PHE A CA 1
ATOM 1488 C C . PHE A 1 184 ? -5.195 -11.789 -18.328 1 98.75 184 PHE A C 1
ATOM 1490 O O . PHE A 1 184 ? -6.371 -11.961 -18.656 1 98.75 184 PHE A O 1
ATOM 1497 N N . LEU A 1 185 ? -4.641 -10.617 -18.297 1 98.56 185 LEU A N 1
ATOM 1498 C CA . LEU A 1 185 ? -5.277 -9.438 -18.875 1 98.56 185 LEU A CA 1
ATOM 1499 C C . LEU A 1 185 ? -4.484 -8.93 -20.078 1 98.56 185 LEU A C 1
ATOM 1501 O O . LEU A 1 185 ? -3.293 -8.625 -19.953 1 98.56 185 LEU A O 1
ATOM 1505 N N . ASP A 1 186 ? -5.125 -8.867 -21.172 1 97.75 186 ASP A N 1
ATOM 1506 C CA . ASP A 1 186 ? -4.445 -8.219 -22.297 1 97.75 186 ASP A CA 1
ATOM 1507 C C . ASP A 1 186 ? -4.305 -6.715 -22.062 1 97.75 186 ASP A C 1
ATOM 1509 O O . ASP A 1 186 ? -4.719 -6.207 -21.016 1 97.75 186 ASP A O 1
ATOM 1513 N N . LEU A 1 187 ? -3.674 -6.078 -23.016 1 95.69 187 LEU A N 1
ATOM 1514 C CA . LEU A 1 187 ? -3.311 -4.68 -22.781 1 95.69 187 LEU A CA 1
ATOM 1515 C C . LEU A 1 187 ? -4.555 -3.809 -22.672 1 95.69 187 LEU A C 1
ATOM 1517 O O . LEU A 1 187 ? -4.574 -2.855 -21.891 1 95.69 187 LEU A O 1
ATOM 1521 N N . LYS A 1 188 ? -5.598 -4.109 -23.406 1 97.38 188 LYS A N 1
ATOM 1522 C CA . LYS A 1 188 ? -6.852 -3.367 -23.312 1 97.38 188 LYS A CA 1
ATOM 1523 C C . LYS A 1 188 ? -7.512 -3.568 -21.953 1 97.38 188 LYS A C 1
ATOM 1525 O O . LYS A 1 188 ? -7.953 -2.605 -21.328 1 97.38 188 LYS A O 1
ATOM 1530 N N . GLN A 1 189 ? -7.566 -4.758 -21.547 1 97.81 189 GLN A N 1
ATOM 1531 C CA . GLN A 1 189 ? -8.148 -5.086 -20.25 1 97.81 189 GLN A CA 1
ATOM 1532 C C . GLN A 1 189 ? -7.355 -4.445 -19.109 1 97.81 189 GLN A C 1
ATOM 1534 O O . GLN A 1 189 ? -7.938 -3.986 -18.125 1 97.81 189 GLN A O 1
ATOM 1539 N N . ALA A 1 190 ? -6.035 -4.492 -19.219 1 97 190 ALA A N 1
ATOM 1540 C CA . ALA A 1 190 ? -5.184 -3.854 -18.219 1 97 190 ALA A CA 1
ATOM 1541 C C . ALA A 1 190 ? -5.438 -2.35 -18.172 1 97 190 ALA A C 1
ATOM 1543 O O . ALA A 1 190 ? -5.449 -1.758 -17.078 1 97 190 ALA A O 1
ATOM 1544 N N . GLN A 1 191 ? -5.625 -1.771 -19.328 1 95.88 191 GLN A N 1
ATOM 1545 C CA . GLN A 1 191 ? -5.945 -0.348 -19.359 1 95.88 191 GLN A CA 1
ATOM 1546 C C . GLN A 1 191 ? -7.285 -0.065 -18.688 1 95.88 191 GLN A C 1
ATOM 1548 O O . GLN A 1 191 ? -7.43 0.932 -17.984 1 95.88 191 GLN A O 1
ATOM 1553 N N . GLU A 1 192 ? -8.266 -0.92 -18.891 1 96.5 192 GLU A N 1
ATOM 1554 C CA . GLU A 1 192 ? -9.57 -0.778 -18.266 1 96.5 192 GLU A CA 1
ATOM 1555 C C . GLU A 1 192 ? -9.453 -0.833 -16.734 1 96.5 192 GLU A C 1
ATOM 1557 O O . GLU A 1 192 ? -10.18 -0.136 -16.031 1 96.5 192 GLU A O 1
ATOM 1562 N N . LEU A 1 193 ? -8.547 -1.648 -16.328 1 94.44 193 LEU A N 1
ATOM 1563 C CA . LEU A 1 193 ? -8.266 -1.734 -14.906 1 94.44 193 LEU A CA 1
ATOM 1564 C C . LEU A 1 193 ? -7.781 -0.394 -14.359 1 94.44 193 LEU A C 1
ATOM 1566 O O . LEU A 1 193 ? -8.266 0.075 -13.328 1 94.44 193 LEU A O 1
ATOM 1570 N N . ILE A 1 194 ? -6.883 0.219 -15.031 1 93 194 ILE A N 1
ATOM 1571 C CA . ILE A 1 194 ? -6.312 1.505 -14.648 1 93 194 ILE A CA 1
ATOM 1572 C C . ILE A 1 194 ? -7.391 2.582 -14.695 1 93 194 ILE A C 1
ATOM 1574 O O . ILE A 1 194 ? -7.398 3.5 -13.867 1 93 194 ILE A O 1
ATOM 1578 N N . ASP A 1 195 ? -8.367 2.428 -15.547 1 93.75 195 ASP A N 1
ATOM 1579 C CA . ASP A 1 195 ? -9.383 3.455 -15.766 1 93.75 195 ASP A CA 1
ATOM 1580 C C . ASP A 1 195 ? -10.516 3.34 -14.75 1 93.75 195 ASP A C 1
ATOM 1582 O O . ASP A 1 195 ? -11.305 4.27 -14.586 1 93.75 195 ASP A O 1
ATOM 1586 N N . SER A 1 196 ? -10.578 2.264 -14.141 1 94.5 196 SER A N 1
ATOM 1587 C CA . SER A 1 196 ? -11.633 2.061 -13.148 1 94.5 196 SER A CA 1
ATOM 1588 C C . SER A 1 196 ? -11.438 2.971 -11.938 1 94.5 196 SER A C 1
ATOM 1590 O O . SER A 1 196 ? -10.312 3.182 -11.492 1 94.5 196 SER A O 1
ATOM 1592 N N . GLU A 1 197 ? -12.539 3.465 -11.406 1 94.75 197 GLU A N 1
ATOM 1593 C CA . GLU A 1 197 ? -12.492 4.379 -10.273 1 94.75 197 GLU A CA 1
ATOM 1594 C C . GLU A 1 197 ? -12.398 3.619 -8.953 1 94.75 197 GLU A C 1
ATOM 1596 O O . GLU A 1 197 ? -11.891 4.145 -7.961 1 94.75 197 GLU A O 1
ATOM 1601 N N . HIS A 1 198 ? -12.914 2.447 -8.859 1 94.56 198 HIS A N 1
ATOM 1602 C CA . HIS A 1 198 ? -12.922 1.633 -7.648 1 94.56 198 HIS A CA 1
ATOM 1603 C C . HIS A 1 198 ? -12.258 0.281 -7.887 1 94.56 198 HIS A C 1
ATOM 1605 O O . HIS A 1 198 ? -12.781 -0.547 -8.641 1 94.56 198 HIS A O 1
ATOM 1611 N N . LEU A 1 199 ? -11.188 0.047 -7.262 1 96.12 199 LEU A N 1
ATOM 1612 C CA . LEU A 1 199 ? -10.398 -1.155 -7.523 1 96.12 199 LEU A CA 1
ATOM 1613 C C . LEU A 1 199 ? -10.328 -2.037 -6.285 1 96.12 199 LEU A C 1
ATOM 1615 O O . LEU A 1 199 ? -10.148 -1.538 -5.172 1 96.12 199 LEU A O 1
ATOM 1619 N N . GLU A 1 200 ? -10.5 -3.334 -6.523 1 96.81 200 GLU A N 1
ATOM 1620 C CA . GLU A 1 200 ? -10.242 -4.332 -5.488 1 96.81 200 GLU A CA 1
ATOM 1621 C C . GLU A 1 200 ? -8.812 -4.848 -5.562 1 96.81 200 GLU A C 1
ATOM 1623 O O . GLU A 1 200 ? -8.586 -6.055 -5.672 1 96.81 200 GLU A O 1
ATOM 1628 N N . SER A 1 201 ? -7.844 -3.953 -5.59 1 98 201 SER A N 1
ATOM 1629 C CA . SER A 1 201 ? -6.41 -4.176 -5.738 1 98 201 SER A CA 1
ATOM 1630 C C . SER A 1 201 ? -5.605 -3.158 -4.938 1 98 201 SER A C 1
ATOM 1632 O O . SER A 1 201 ? -6.113 -2.09 -4.59 1 98 201 SER A O 1
ATOM 1634 N N . PRO A 1 202 ? -4.41 -3.512 -4.574 1 97.44 202 PRO A N 1
ATOM 1635 C CA . PRO A 1 202 ? -3.557 -2.527 -3.9 1 97.44 202 PRO A CA 1
ATOM 1636 C C . PRO A 1 202 ? -2.955 -1.509 -4.867 1 97.44 202 PRO A C 1
ATOM 1638 O O . PRO A 1 202 ? -2.881 -1.764 -6.07 1 97.44 202 PRO A O 1
ATOM 1641 N N . PRO A 1 203 ? -2.527 -0.352 -4.355 1 96.94 203 PRO A N 1
ATOM 1642 C CA . PRO A 1 203 ? -1.986 0.693 -5.227 1 96.94 203 PRO A CA 1
ATOM 1643 C C . PRO A 1 203 ? -0.697 0.267 -5.926 1 96.94 203 PRO A C 1
ATOM 1645 O O . PRO A 1 203 ? -0.393 0.754 -7.02 1 96.94 203 PRO A O 1
ATOM 1648 N N . GLY A 1 204 ? 0.025 -0.652 -5.285 1 97.25 204 GLY A N 1
ATOM 1649 C CA . GLY A 1 204 ? 1.217 -1.155 -5.949 1 97.25 204 GLY A CA 1
ATOM 1650 C C . GLY A 1 204 ? 0.929 -1.761 -7.312 1 97.25 204 GLY A C 1
ATOM 1651 O O . GLY A 1 204 ? 1.742 -1.647 -8.234 1 97.25 204 GLY A O 1
ATOM 1652 N N . LEU A 1 205 ? -0.202 -2.443 -7.414 1 98 205 LEU A N 1
ATOM 1653 C CA . LEU A 1 205 ? -0.614 -3.02 -8.688 1 98 205 LEU A CA 1
ATOM 1654 C C . LEU A 1 205 ? -0.854 -1.929 -9.727 1 98 205 LEU A C 1
ATOM 1656 O O . LEU A 1 205 ? -0.448 -2.064 -10.883 1 98 205 LEU A O 1
ATOM 1660 N N . LEU A 1 206 ? -1.48 -0.834 -9.344 1 96.88 206 LEU A N 1
ATOM 1661 C CA . LEU A 1 206 ? -1.75 0.281 -10.25 1 96.88 206 LEU A CA 1
ATOM 1662 C C . LEU A 1 206 ? -0.45 0.897 -10.75 1 96.88 206 LEU A C 1
ATOM 1664 O O . LEU A 1 206 ? -0.305 1.153 -11.953 1 96.88 206 LEU A O 1
ATOM 1668 N N . TYR A 1 207 ? 0.419 1.087 -9.844 1 96.88 207 TYR A N 1
ATOM 1669 C CA . TYR A 1 207 ? 1.716 1.621 -10.25 1 96.88 207 TYR A CA 1
ATOM 1670 C C . TYR A 1 207 ? 2.416 0.679 -11.219 1 96.88 207 TYR A C 1
ATOM 1672 O O . TYR A 1 207 ? 2.98 1.12 -12.227 1 96.88 207 TYR A O 1
ATOM 1680 N N . ALA A 1 208 ? 2.406 -0.577 -10.906 1 97.56 208 ALA A N 1
ATOM 1681 C CA . ALA A 1 208 ? 3.078 -1.587 -11.719 1 97.56 208 ALA A CA 1
ATOM 1682 C C . ALA A 1 208 ? 2.547 -1.578 -13.156 1 97.56 208 ALA A C 1
ATOM 1684 O O . ALA A 1 208 ? 3.322 -1.628 -14.109 1 97.56 208 ALA A O 1
ATOM 1685 N N . VAL A 1 209 ? 1.231 -1.531 -13.281 1 97.12 209 VAL A N 1
ATOM 1686 C CA . VAL A 1 209 ? 0.618 -1.541 -14.609 1 97.12 209 VAL A CA 1
ATOM 1687 C C . VAL A 1 209 ? 0.987 -0.263 -15.359 1 97.12 209 VAL A C 1
ATOM 1689 O O . VAL A 1 209 ? 1.316 -0.306 -16.547 1 97.12 209 VAL A O 1
ATOM 1692 N N . LYS A 1 210 ? 0.971 0.849 -14.68 1 95.5 210 LYS A N 1
ATOM 1693 C CA . LYS A 1 2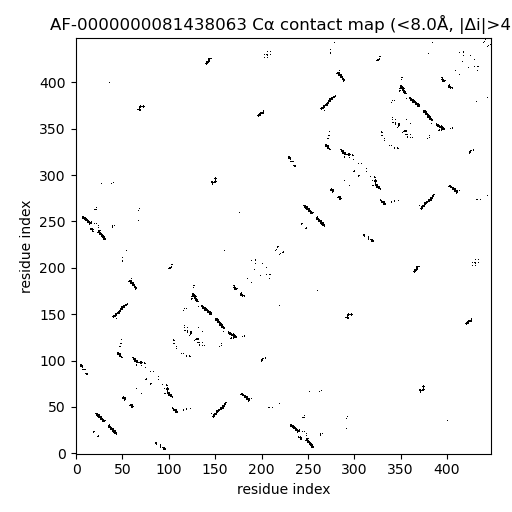10 ? 1.369 2.102 -15.312 1 95.5 210 LYS A CA 1
ATOM 1694 C C . LYS A 1 210 ? 2.834 2.061 -15.742 1 95.5 210 LYS A C 1
ATOM 1696 O O . LYS A 1 210 ? 3.18 2.518 -16.828 1 95.5 210 LYS A O 1
ATOM 1701 N N . TRP A 1 211 ? 3.652 1.585 -14.805 1 95.88 211 TRP A N 1
ATOM 1702 C CA . TRP A 1 211 ? 5.062 1.414 -15.141 1 95.88 211 TRP A CA 1
ATOM 1703 C C . TRP A 1 211 ? 5.219 0.572 -16.406 1 95.88 211 TRP A C 1
ATOM 1705 O O . TRP A 1 211 ? 6.02 0.904 -17.281 1 95.88 211 TRP A O 1
ATOM 1715 N N . PHE A 1 212 ? 4.473 -0.529 -16.484 1 96.19 212 PHE A N 1
ATOM 1716 C CA . PHE A 1 212 ? 4.527 -1.417 -17.625 1 96.19 212 PHE A CA 1
ATOM 1717 C C . PHE A 1 212 ? 4.199 -0.659 -18.906 1 96.19 212 PHE A C 1
ATOM 1719 O O . PHE A 1 212 ? 4.941 -0.737 -19.891 1 96.19 212 PHE A O 1
ATOM 1726 N N . PHE A 1 213 ? 3.1 0.094 -18.891 1 94.94 213 PHE A N 1
ATOM 1727 C CA . PHE A 1 213 ? 2.672 0.822 -20.078 1 94.94 213 PHE A CA 1
ATOM 1728 C C . PHE A 1 213 ? 3.717 1.853 -20.484 1 94.94 213 PHE A C 1
ATOM 1730 O O . PHE A 1 213 ? 3.957 2.061 -21.672 1 94.94 213 PHE A O 1
ATOM 1737 N N . ASP A 1 214 ? 4.367 2.432 -19.547 1 92.81 214 ASP A N 1
ATOM 1738 C CA . ASP A 1 214 ? 5.387 3.434 -19.828 1 92.81 214 ASP A CA 1
ATOM 1739 C C . ASP A 1 214 ? 6.625 2.795 -20.469 1 92.81 214 ASP A C 1
ATOM 1741 O O . ASP A 1 214 ? 7.371 3.455 -21.188 1 92.81 214 ASP A O 1
ATOM 1745 N N . ASN A 1 215 ? 6.801 1.507 -20.188 1 92.62 215 ASN A N 1
ATOM 1746 C CA . ASN A 1 215 ? 8.055 0.872 -20.594 1 92.62 215 ASN A CA 1
ATOM 1747 C C . ASN A 1 215 ? 7.824 -0.238 -21.609 1 92.62 215 ASN A C 1
ATOM 1749 O O . ASN A 1 215 ? 8.773 -0.89 -22.047 1 92.62 215 ASN A O 1
ATOM 1753 N N . PHE A 1 216 ? 6.633 -0.437 -22.047 1 87.94 216 PHE A N 1
ATOM 1754 C CA . PHE A 1 216 ? 6.219 -1.575 -22.859 1 87.94 216 PHE A CA 1
ATOM 1755 C C . PHE A 1 216 ? 7.051 -1.662 -24.125 1 87.94 216 PHE A C 1
ATOM 1757 O O . PHE A 1 216 ? 7.617 -2.713 -24.438 1 87.94 216 PHE A O 1
ATOM 1764 N N . THR A 1 217 ? 7.047 -0.572 -24.906 1 80.06 217 THR A N 1
ATOM 1765 C CA . THR A 1 217 ? 7.73 -0.576 -26.188 1 80.06 217 THR A CA 1
ATOM 1766 C C . THR A 1 217 ? 9.211 -0.886 -26.016 1 80.06 217 THR A C 1
ATOM 1768 O O . THR A 1 217 ? 9.773 -1.696 -26.75 1 80.06 217 THR A O 1
ATOM 1771 N N . LYS A 1 218 ? 9.805 -0.357 -25.062 1 79.94 218 LYS A N 1
ATOM 1772 C CA . LYS A 1 218 ? 11.234 -0.522 -24.812 1 79.94 2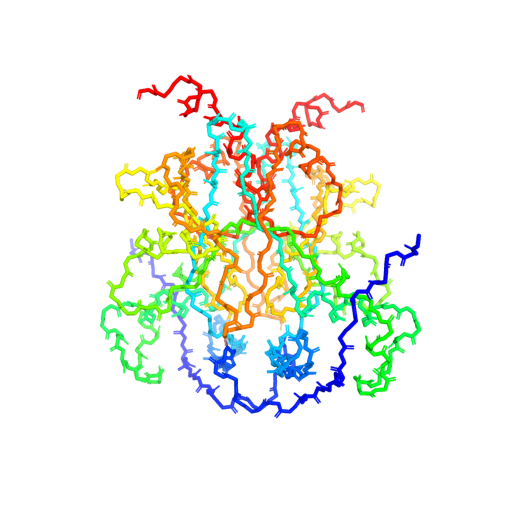18 LYS A CA 1
ATOM 1773 C C . LYS A 1 218 ? 11.555 -1.942 -24.359 1 79.94 218 LYS A C 1
ATOM 1775 O O . LYS A 1 218 ? 12.562 -2.521 -24.781 1 79.94 218 LYS A O 1
ATOM 1780 N N . LEU A 1 219 ? 10.703 -2.502 -23.609 1 75.5 219 LEU A N 1
ATOM 1781 C CA . LEU A 1 219 ? 11.031 -3.748 -22.922 1 75.5 219 LEU A CA 1
ATOM 1782 C C . LEU A 1 219 ? 10.516 -4.953 -23.703 1 75.5 219 LEU A C 1
ATOM 1784 O O . LEU A 1 219 ? 11.156 -6 -23.734 1 75.5 219 LEU A O 1
ATOM 1788 N N . PHE A 1 220 ? 9.391 -4.688 -24.312 1 71.88 220 PHE A N 1
ATOM 1789 C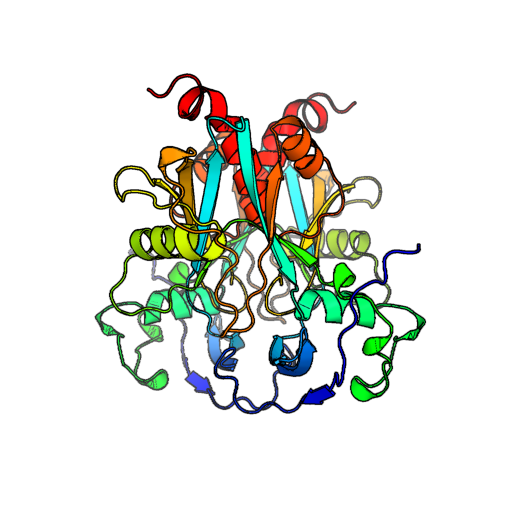 CA . PHE A 1 220 ? 8.711 -5.93 -24.656 1 71.88 220 PHE A CA 1
ATOM 1790 C C . PHE A 1 220 ? 8.453 -6.012 -26.156 1 71.88 220 PHE A C 1
ATOM 1792 O O . PHE A 1 220 ? 8.18 -7.09 -26.688 1 71.88 220 PHE A O 1
ATOM 1799 N N . GLU A 1 221 ? 8.461 -4.949 -26.781 1 68.75 221 GLU A N 1
ATOM 1800 C CA . GLU A 1 221 ? 8.352 -4.996 -28.25 1 68.75 221 GLU A CA 1
ATOM 1801 C C . GLU A 1 221 ? 9.727 -4.875 -28.891 1 68.75 221 GLU A C 1
ATOM 1803 O O . GLU A 1 221 ? 10.016 -5.555 -29.891 1 68.75 221 GLU A O 1
ATOM 1808 N N . ASN A 1 222 ? 10.492 -3.873 -28.438 1 63.34 222 ASN A N 1
ATOM 1809 C CA . ASN A 1 222 ? 11.844 -3.684 -28.938 1 63.34 222 ASN A CA 1
ATOM 1810 C C . ASN A 1 222 ? 12.883 -3.799 -27.828 1 63.34 222 ASN A C 1
ATOM 1812 O O . ASN A 1 222 ? 13.445 -2.793 -27.391 1 63.34 222 ASN A O 1
ATOM 1816 N N . PRO A 1 223 ? 13.062 -5.121 -27.312 1 52.44 223 PRO A N 1
ATOM 1817 C CA . PRO A 1 223 ? 14 -5.23 -26.203 1 52.44 223 PRO A CA 1
ATOM 1818 C C . PRO A 1 223 ? 15.398 -4.715 -26.547 1 52.44 223 PRO A C 1
ATOM 1820 O O . PRO A 1 223 ? 15.859 -4.879 -27.672 1 52.44 223 PRO A O 1
ATOM 1823 N N . ILE A 1 224 ? 15.828 -3.582 -25.953 1 43.34 224 ILE A N 1
ATOM 1824 C CA . ILE A 1 224 ? 17.156 -3.105 -26.312 1 43.34 224 ILE A CA 1
ATOM 1825 C C . ILE A 1 224 ? 18.141 -4.277 -26.344 1 43.34 224 ILE A C 1
ATOM 1827 O O . ILE A 1 224 ? 18.141 -5.113 -25.438 1 43.34 224 ILE A O 1
ATOM 1831 N N . MET B 1 1 ? 29.156 24.219 10.969 1 34.09 1 MET B N 1
ATOM 1832 C CA . MET B 1 1 ? 28.828 23.672 12.281 1 34.09 1 MET B CA 1
ATOM 1833 C C . MET B 1 1 ? 27.969 22.406 12.141 1 34.09 1 MET B C 1
ATOM 1835 O O . MET B 1 1 ? 26.953 22.422 11.445 1 34.09 1 MET B O 1
ATOM 1839 N N . GLY B 1 2 ? 28.312 21.156 12.305 1 43.91 2 GLY B N 1
ATOM 1840 C CA . GLY B 1 2 ? 27.828 19.906 11.734 1 43.91 2 GLY B CA 1
ATOM 1841 C C . GLY B 1 2 ? 26.391 19.594 12.102 1 43.91 2 GLY B C 1
ATOM 1842 O O . GLY B 1 2 ? 26.016 19.672 13.273 1 43.91 2 GLY B O 1
ATOM 1843 N N . GLU B 1 3 ? 25.438 19.875 11.336 1 50.19 3 GLU B N 1
ATOM 1844 C CA . GLU B 1 3 ? 24.016 19.922 11.672 1 50.19 3 GLU B CA 1
ATOM 1845 C C . GLU B 1 3 ? 23.625 18.75 12.578 1 50.19 3 GLU B C 1
ATOM 1847 O O . GLU B 1 3 ? 23.938 17.594 12.281 1 50.19 3 GLU B O 1
ATOM 1852 N N . THR B 1 4 ? 23.547 18.953 13.844 1 59.69 4 THR B N 1
ATOM 1853 C CA . THR B 1 4 ? 23.219 18.016 14.906 1 59.69 4 THR B CA 1
ATOM 1854 C C . THR B 1 4 ? 21.969 17.219 14.57 1 59.69 4 THR B C 1
ATOM 1856 O O . THR B 1 4 ? 20.891 17.781 14.391 1 59.69 4 THR B O 1
ATOM 1859 N N . LYS B 1 5 ? 22.109 16.047 14.016 1 68.19 5 LYS B N 1
ATOM 1860 C CA . LYS B 1 5 ? 21 15.172 13.633 1 68.19 5 LYS B CA 1
ATOM 1861 C C . LYS B 1 5 ? 20.094 14.898 14.828 1 68.19 5 LYS B C 1
ATOM 1863 O O . LYS B 1 5 ? 20.562 14.664 15.938 1 68.19 5 LYS B O 1
ATOM 1868 N N . GLU B 1 6 ? 18.766 15.148 14.781 1 73.62 6 GLU B N 1
ATOM 1869 C CA . GLU B 1 6 ? 17.766 14.82 15.805 1 73.62 6 GLU B CA 1
ATOM 1870 C C . GLU B 1 6 ? 17.75 13.32 16.094 1 73.62 6 GLU B C 1
ATOM 1872 O O . GLU B 1 6 ? 17.844 12.508 15.18 1 73.62 6 GLU B O 1
ATOM 1877 N N . HIS B 1 7 ? 17.812 12.875 17.469 1 61.09 7 HIS B N 1
ATOM 1878 C CA . HIS B 1 7 ? 17.688 11.492 17.922 1 61.09 7 HIS B CA 1
ATOM 1879 C C . HIS B 1 7 ? 16.516 11.336 18.891 1 61.09 7 HIS B C 1
ATOM 1881 O O . HIS B 1 7 ? 16.125 12.289 19.547 1 61.09 7 HIS B O 1
ATOM 1887 N N . LEU B 1 8 ? 15.883 10.148 18.781 1 56.91 8 LEU B N 1
ATOM 1888 C CA . LEU B 1 8 ? 14.891 9.828 19.797 1 56.91 8 LEU B CA 1
ATOM 1889 C C . LEU B 1 8 ? 15.555 9.586 21.156 1 56.91 8 LEU B C 1
ATOM 1891 O O . LEU B 1 8 ? 16.75 9.289 21.219 1 56.91 8 LEU B O 1
ATOM 1895 N N . SER B 1 9 ? 14.891 9.883 22.219 1 60.75 9 SER B N 1
ATOM 1896 C CA . SER B 1 9 ? 15.344 9.531 23.547 1 60.75 9 SER B CA 1
ATOM 1897 C C . SER B 1 9 ? 14.336 8.641 24.266 1 60.75 9 SER B C 1
ATOM 1899 O O . SER B 1 9 ? 13.172 8.578 23.875 1 60.75 9 SER B O 1
ATOM 1901 N N . HIS B 1 10 ? 14.75 7.812 25.281 1 70.62 10 HIS B N 1
ATOM 1902 C CA . HIS B 1 10 ? 13.93 6.965 26.125 1 70.62 10 HIS B CA 1
ATOM 1903 C C . HIS B 1 10 ? 13.102 5.988 25.312 1 70.62 10 HIS B C 1
ATOM 1905 O O . HIS B 1 10 ? 11.891 5.859 25.531 1 70.62 10 HIS B O 1
ATOM 1911 N N . VAL B 1 11 ? 13.766 5.434 24.281 1 49.44 11 VAL B N 1
ATOM 1912 C CA . VAL B 1 11 ? 13.086 4.461 23.422 1 49.44 11 VAL B CA 1
ATOM 1913 C C . VAL B 1 11 ? 12.938 3.135 24.172 1 49.44 11 VAL B C 1
ATOM 1915 O O . VAL B 1 11 ? 13.891 2.652 24.781 1 49.44 11 VAL B O 1
ATOM 1918 N N . SER B 1 12 ? 11.766 2.643 24.406 1 63.34 12 SER B N 1
ATOM 1919 C CA . SER B 1 12 ? 11.5 1.317 24.953 1 63.34 12 SER B CA 1
ATOM 1920 C C . SER B 1 12 ? 10.359 0.627 24.203 1 63.34 12 SER B C 1
ATOM 1922 O O . SER B 1 12 ? 9.625 1.271 23.469 1 63.34 12 SER B O 1
ATOM 1924 N N . PHE B 1 13 ? 10.164 -0.727 24.234 1 57.59 13 PHE B N 1
ATOM 1925 C CA . PHE B 1 13 ? 9.156 -1.512 23.547 1 57.59 13 PHE B CA 1
ATOM 1926 C C . PHE B 1 13 ? 8.406 -2.416 24.516 1 57.59 13 PHE B C 1
ATOM 1928 O O . PHE B 1 13 ? 9.008 -2.992 25.422 1 57.59 13 PHE B O 1
ATOM 1935 N N . ASP B 1 14 ? 7.102 -2.391 24.422 1 60.53 14 ASP B N 1
ATOM 1936 C CA . ASP B 1 14 ? 6.234 -3.393 25.031 1 60.53 14 ASP B CA 1
ATOM 1937 C C . ASP B 1 14 ? 5.793 -4.434 24.016 1 60.53 14 ASP B C 1
ATOM 1939 O O . ASP B 1 14 ? 4.902 -4.172 23.203 1 60.53 14 ASP B O 1
ATOM 1943 N N . ASP B 1 15 ? 6.375 -5.613 23.891 1 53.09 15 ASP B N 1
ATOM 1944 C CA . ASP B 1 15 ? 6.113 -6.656 22.906 1 53.09 15 ASP B CA 1
ATOM 1945 C C . ASP B 1 15 ? 4.996 -7.586 23.375 1 53.09 15 ASP B C 1
ATOM 1947 O O . ASP B 1 15 ? 4.746 -8.625 22.75 1 53.09 15 ASP B O 1
ATOM 1951 N N . GLY B 1 16 ? 4.309 -7.344 24.375 1 53.69 16 GLY B N 1
ATOM 1952 C CA . GLY B 1 16 ? 3.217 -8.148 24.906 1 53.69 16 GLY B CA 1
ATOM 1953 C C . GLY B 1 16 ? 1.879 -7.434 24.859 1 53.69 16 GLY B C 1
ATOM 1954 O O . GLY B 1 16 ? 1.01 -7.684 25.703 1 53.69 16 GLY B O 1
ATOM 1955 N N . LEU B 1 17 ? 1.767 -6.523 23.938 1 51.47 17 LEU B N 1
ATOM 1956 C CA . LEU B 1 17 ? 0.549 -5.719 23.922 1 51.47 17 LEU B CA 1
ATOM 1957 C C . LEU B 1 17 ? -0.676 -6.594 23.672 1 51.47 17 LEU B C 1
ATOM 1959 O O . LEU B 1 17 ? -0.687 -7.41 22.75 1 51.47 17 LEU B O 1
ATOM 1963 N N . VAL B 1 18 ? -1.596 -6.723 24.641 1 51.62 18 VAL B N 1
ATOM 1964 C CA . VAL B 1 18 ? -2.828 -7.5 24.547 1 51.62 18 VAL B CA 1
ATOM 1965 C C . VAL B 1 18 ? -3.852 -6.754 23.703 1 51.62 18 VAL B C 1
ATOM 1967 O O . VAL B 1 18 ? -4.617 -7.367 22.953 1 51.62 18 VAL B O 1
ATOM 1970 N N . ALA B 1 19 ? -3.887 -5.371 23.891 1 52.59 19 ALA B N 1
ATOM 1971 C CA . ALA B 1 19 ? -4.906 -4.59 23.203 1 52.59 19 ALA B CA 1
ATOM 1972 C C . ALA B 1 19 ? -4.328 -3.277 22.672 1 52.59 19 ALA B C 1
ATOM 1974 O O . ALA B 1 19 ? -3.436 -2.693 23.297 1 52.59 19 ALA B O 1
ATOM 1975 N N . SER B 1 20 ? -4.293 -3.02 21.422 1 55.19 20 SER B N 1
ATOM 1976 C CA . SER B 1 20 ? -3.941 -1.726 20.844 1 55.19 20 SER B CA 1
ATOM 1977 C C . SER B 1 20 ? -5.164 -1.026 20.266 1 55.19 20 SER B C 1
ATOM 1979 O O . SER B 1 20 ? -5.984 -1.654 19.594 1 55.19 20 SER B O 1
ATOM 1981 N N . PRO B 1 21 ? -5.484 0.206 20.859 1 51.12 21 PRO B N 1
ATOM 1982 C CA . PRO B 1 21 ? -6.59 0.935 20.234 1 51.12 21 PRO B CA 1
ATOM 1983 C C . PRO B 1 21 ? -6.359 1.2 18.75 1 51.12 21 PRO B C 1
ATOM 1985 O O . PRO B 1 21 ? -7.309 1.501 18.016 1 51.12 21 PRO B O 1
ATOM 1988 N N . TYR B 1 22 ? -5.09 1.059 18.391 1 56.75 22 TYR B N 1
ATOM 1989 C CA . TYR B 1 22 ? -4.793 1.462 17.016 1 56.75 22 TYR B CA 1
ATOM 1990 C C . TYR B 1 22 ? -4.754 0.254 16.078 1 56.75 22 TYR B C 1
ATOM 1992 O O . TYR B 1 22 ? -5.062 0.365 14.898 1 56.75 22 TYR B O 1
ATOM 2000 N N . ILE B 1 23 ? -4.242 -0.839 16.609 1 61.69 23 ILE B N 1
ATOM 2001 C CA . ILE B 1 23 ? -4.242 -2.119 15.914 1 61.69 23 ILE B CA 1
ATOM 2002 C C . ILE B 1 23 ? -5.02 -3.152 16.719 1 61.69 23 ILE B C 1
ATOM 2004 O O . ILE B 1 23 ? -4.598 -3.539 17.812 1 61.69 23 ILE B O 1
ATOM 2008 N N . LYS B 1 24 ? -6.262 -3.352 16.422 1 64.06 24 LYS B N 1
ATOM 2009 C CA . LYS B 1 24 ? -7.066 -4.363 17.094 1 64.06 24 LYS B CA 1
ATOM 2010 C C . LYS B 1 24 ? -6.957 -5.715 16.406 1 64.06 24 LYS B C 1
ATOM 2012 O O . LYS B 1 24 ? -7.664 -5.969 15.422 1 64.06 24 LYS B O 1
ATOM 2017 N N . PRO B 1 25 ? -5.957 -6.512 16.906 1 70.69 25 PRO B N 1
ATOM 2018 C CA . PRO B 1 25 ? -5.836 -7.832 16.281 1 70.69 25 PRO B CA 1
ATOM 2019 C C . PRO B 1 25 ? -7.031 -8.734 16.562 1 70.69 25 PRO B C 1
ATOM 2021 O O . PRO B 1 25 ? -7.527 -8.766 17.688 1 70.69 25 PRO B O 1
ATOM 2024 N N . ILE B 1 26 ? -7.645 -9.18 15.516 1 74.5 26 ILE B N 1
ATOM 2025 C CA . ILE B 1 26 ? -8.75 -10.133 15.562 1 74.5 26 ILE B CA 1
ATOM 2026 C C . ILE B 1 26 ? -8.406 -11.367 14.734 1 74.5 26 ILE B C 1
ATOM 2028 O O . ILE B 1 26 ? -7.848 -11.258 13.641 1 74.5 26 ILE B O 1
ATOM 2032 N N . ARG B 1 27 ? -8.641 -12.602 15.344 1 80 27 ARG B N 1
ATOM 2033 C CA . ARG B 1 27 ? -8.445 -13.812 14.562 1 80 27 ARG B CA 1
ATOM 2034 C C . ARG B 1 27 ? -9.766 -14.312 13.984 1 80 27 ARG B C 1
ATOM 2036 O O . ARG B 1 27 ? -10.742 -14.492 14.719 1 80 27 ARG B O 1
ATOM 2043 N N . MET B 1 28 ? -9.805 -14.477 12.742 1 82.62 28 MET B N 1
ATOM 2044 C CA . MET B 1 28 ? -10.938 -15.07 12.031 1 82.62 28 MET B CA 1
ATOM 2045 C C . MET B 1 28 ? -10.711 -16.562 11.805 1 82.62 28 MET B C 1
ATOM 2047 O O . MET B 1 28 ? -9.648 -16.969 11.328 1 82.62 28 MET B O 1
ATOM 2051 N N . HIS B 1 29 ? -11.609 -17.359 12.25 1 83.12 29 HIS B N 1
ATOM 2052 C CA . HIS B 1 29 ? -11.641 -18.781 11.922 1 83.12 29 HIS B CA 1
ATOM 2053 C C . HIS B 1 29 ? -12.727 -19.078 10.883 1 83.12 29 HIS B C 1
ATOM 2055 O O . HIS B 1 29 ? -13.828 -18.531 10.961 1 83.12 29 HIS B O 1
ATOM 2061 N N . PHE B 1 30 ? -12.367 -19.922 9.961 1 85 30 PHE B N 1
ATOM 2062 C CA . PHE B 1 30 ? -13.352 -20.266 8.938 1 85 30 PHE B CA 1
ATOM 2063 C C . PHE B 1 30 ? -12.969 -21.547 8.227 1 85 30 PHE B C 1
ATOM 2065 O O . PHE B 1 30 ? -11.867 -22.062 8.422 1 85 30 PHE B O 1
ATOM 2072 N N . GLN B 1 31 ? -13.891 -22.109 7.574 1 86.44 31 GLN B N 1
ATOM 2073 C CA . GLN B 1 31 ? -13.641 -23.266 6.727 1 86.44 31 GLN B CA 1
ATOM 2074 C C . GLN B 1 31 ? -13.891 -22.938 5.258 1 86.44 31 GLN B C 1
ATOM 2076 O O . GLN B 1 31 ? -14.844 -22.219 4.93 1 86.44 31 GLN B O 1
ATOM 2081 N N . ARG B 1 32 ? -13.016 -23.359 4.52 1 84.06 32 ARG B N 1
ATOM 2082 C CA . ARG B 1 32 ? -13.094 -23.203 3.07 1 84.06 32 ARG B CA 1
ATOM 2083 C C . ARG B 1 32 ? -12.539 -24.422 2.346 1 84.06 32 ARG B C 1
ATOM 2085 O O . ARG B 1 32 ? -11.438 -24.891 2.662 1 84.06 32 ARG B O 1
ATOM 2092 N N . LYS B 1 33 ? -13.367 -24.906 1.381 1 83 33 LYS B N 1
ATOM 2093 C CA . LYS B 1 33 ? -12.945 -26.031 0.555 1 83 33 LYS B CA 1
ATOM 2094 C C . LYS B 1 33 ? -12.461 -27.188 1.417 1 83 33 LYS B C 1
ATOM 2096 O O . LYS B 1 33 ? -11.398 -27.766 1.166 1 83 33 LYS B O 1
ATOM 2101 N N . GLY B 1 34 ? -13.133 -27.391 2.502 1 81 34 GLY B N 1
ATOM 2102 C CA . GLY B 1 34 ? -12.914 -28.531 3.367 1 81 34 GLY B CA 1
ATOM 2103 C C . GLY B 1 34 ? -11.766 -28.344 4.344 1 81 34 GLY B C 1
ATOM 2104 O O . GLY B 1 34 ? -11.422 -29.25 5.09 1 81 34 GLY B O 1
ATOM 2105 N N . GLN B 1 35 ? -11.227 -27.172 4.344 1 82.62 35 GLN B N 1
ATOM 2106 C CA . GLN B 1 35 ? -10.094 -26.891 5.227 1 82.62 35 GLN B CA 1
ATOM 2107 C C . GLN B 1 35 ? -10.477 -25.906 6.316 1 82.62 35 GLN B C 1
ATOM 2109 O O . GLN B 1 35 ? -11.242 -24.969 6.07 1 82.62 35 GLN B O 1
ATOM 2114 N N . THR B 1 36 ? -9.961 -26.172 7.484 1 83.25 36 THR B N 1
ATOM 2115 C CA . THR B 1 36 ? -10.078 -25.219 8.578 1 83.25 36 THR B CA 1
ATOM 2116 C C . THR B 1 36 ? -8.938 -24.219 8.539 1 83.25 36 THR B C 1
ATOM 2118 O O . THR B 1 36 ? -7.766 -24.594 8.594 1 83.25 36 THR B O 1
ATOM 2121 N N . LEU B 1 37 ? -9.367 -23.016 8.422 1 80.75 37 LEU B N 1
ATOM 2122 C CA . LEU B 1 37 ? -8.375 -21.969 8.242 1 80.75 37 LEU B CA 1
ATOM 2123 C C . LEU B 1 37 ? -8.555 -20.859 9.273 1 80.75 37 LEU B C 1
ATOM 2125 O O . LEU B 1 37 ? -9.609 -20.781 9.922 1 80.75 37 LEU B O 1
ATOM 2129 N N . HIS B 1 38 ? -7.496 -20.125 9.5 1 79.25 38 HIS B N 1
ATOM 2130 C CA . HIS B 1 38 ? -7.57 -18.922 10.312 1 79.25 38 HIS B CA 1
ATOM 2131 C C . HIS B 1 38 ? -6.75 -17.797 9.695 1 79.25 38 HIS B C 1
ATOM 2133 O O . HIS B 1 38 ? -5.863 -18.031 8.883 1 79.25 38 HIS B O 1
ATOM 2139 N N . TRP B 1 39 ? -7.199 -16.562 10.023 1 81.25 39 TRP B N 1
ATOM 2140 C CA . TRP B 1 39 ? -6.516 -15.352 9.578 1 81.25 39 TRP B CA 1
ATOM 2141 C C . TRP B 1 39 ? -6.52 -14.289 10.672 1 81.25 39 TRP B C 1
ATOM 2143 O O . TRP B 1 39 ? -7.559 -14.008 11.273 1 81.25 39 TRP B O 1
ATOM 2153 N N . ASP B 1 40 ? -5.371 -13.75 10.945 1 78.62 40 ASP B N 1
ATOM 2154 C CA . ASP B 1 40 ? -5.281 -12.656 11.906 1 78.62 40 ASP B CA 1
ATOM 2155 C C . ASP B 1 40 ? -5.441 -11.305 11.211 1 78.62 40 ASP B C 1
ATOM 2157 O O . ASP B 1 40 ? -4.742 -11.016 10.234 1 78.62 40 ASP B O 1
ATOM 2161 N N . LEU B 1 41 ? -6.383 -10.539 11.75 1 78.88 41 LEU B N 1
ATOM 2162 C CA . LEU B 1 41 ? -6.711 -9.227 11.195 1 78.88 41 LEU B CA 1
ATOM 2163 C C . LEU B 1 41 ? -6.254 -8.109 12.133 1 78.88 41 LEU B C 1
ATOM 2165 O O . LEU B 1 41 ? -6.184 -8.305 13.344 1 78.88 41 LEU B O 1
ATOM 2169 N N . GLY B 1 42 ? -5.805 -7.012 11.578 1 77.56 42 GLY B N 1
ATOM 2170 C CA . GLY B 1 42 ? -5.66 -5.73 12.25 1 77.56 42 GLY B CA 1
ATOM 2171 C C . GLY B 1 42 ? -6.551 -4.648 11.664 1 77.56 42 GLY B C 1
ATOM 2172 O O . GLY B 1 42 ? -6.242 -4.086 10.609 1 77.56 42 GLY B O 1
ATOM 2173 N N . ILE B 1 43 ? -7.629 -4.426 12.383 1 74.69 43 ILE B N 1
ATOM 2174 C CA . ILE B 1 43 ? -8.641 -3.527 11.836 1 74.69 43 ILE B CA 1
ATOM 2175 C C . ILE B 1 43 ? -8.094 -2.1 11.812 1 74.69 43 ILE B C 1
ATOM 2177 O O . ILE B 1 43 ? -7.547 -1.619 12.805 1 74.69 43 ILE B O 1
ATOM 2181 N N . GLU B 1 44 ? -8.094 -1.498 10.656 1 80.75 44 GLU B N 1
ATOM 2182 C CA . GLU B 1 44 ? -7.703 -0.109 10.438 1 80.75 44 GLU B CA 1
ATOM 2183 C C . GLU B 1 44 ? -8.805 0.671 9.727 1 80.75 44 GLU B C 1
ATOM 2185 O O . GLU B 1 44 ? -9.586 0.097 8.969 1 80.75 44 GLU B O 1
ATOM 2190 N N . GLN B 1 45 ? -8.852 1.946 9.961 1 86.31 45 GLN B N 1
ATOM 2191 C CA . GLN B 1 45 ? -9.828 2.812 9.305 1 86.31 45 GLN B CA 1
ATOM 2192 C C . GLN B 1 45 ? -9.445 3.068 7.852 1 86.31 45 GLN B C 1
ATOM 2194 O O . GLN B 1 45 ? -8.266 3.035 7.496 1 86.31 45 GLN B O 1
ATOM 2199 N N . ASP B 1 46 ? -10.508 3.26 7.105 1 93.56 46 ASP B N 1
ATOM 2200 C CA . ASP B 1 46 ? -10.258 3.803 5.777 1 93.56 46 ASP B CA 1
ATOM 2201 C C . ASP B 1 46 ? -9.531 5.145 5.859 1 93.56 46 ASP B C 1
ATOM 2203 O O . ASP B 1 46 ? -9.453 5.75 6.93 1 93.56 46 ASP B O 1
ATOM 2207 N N . ASN B 1 47 ? -8.938 5.516 4.754 1 96.38 47 ASN B N 1
ATOM 2208 C CA . ASN B 1 47 ? -8.18 6.762 4.762 1 96.38 47 ASN B CA 1
ATOM 2209 C C . ASN B 1 47 ? -8.242 7.469 3.414 1 96.38 47 ASN B C 1
ATOM 2211 O O . ASN B 1 47 ? -8.805 6.934 2.455 1 96.38 47 ASN B O 1
ATOM 2215 N N . VAL B 1 48 ? -7.812 8.703 3.414 1 98.44 48 VAL B N 1
ATOM 2216 C CA . VAL B 1 48 ? -7.789 9.523 2.207 1 98.44 48 VAL B CA 1
ATOM 2217 C C . VAL B 1 48 ? -6.355 9.961 1.914 1 98.44 48 VAL B C 1
ATOM 2219 O O . VAL B 1 48 ? -5.516 10 2.814 1 98.44 48 VAL B O 1
ATOM 2222 N N . ALA B 1 49 ? -6.047 10.188 0.713 1 98.81 49 ALA B N 1
ATOM 2223 C CA . ALA B 1 49 ? -4.816 10.828 0.245 1 98.81 49 ALA B CA 1
ATOM 2224 C C . ALA B 1 49 ? -5.109 11.812 -0.883 1 98.81 49 ALA B C 1
ATOM 2226 O O . ALA B 1 49 ? -6.09 11.656 -1.615 1 98.81 49 ALA B O 1
ATOM 2227 N N . ILE B 1 50 ? -4.27 12.82 -1.036 1 98.81 50 ILE B N 1
ATOM 2228 C CA . ILE B 1 50 ? -4.609 13.891 -1.967 1 98.81 50 ILE B CA 1
ATOM 2229 C C . ILE B 1 50 ? -3.375 14.273 -2.781 1 98.81 50 ILE B C 1
ATOM 2231 O O . ILE B 1 50 ? -2.316 14.562 -2.217 1 98.81 50 ILE B O 1
ATOM 2235 N N . VAL B 1 51 ? -3.482 14.266 -4.078 1 98.62 51 VAL B N 1
ATOM 2236 C CA . VAL B 1 51 ? -2.531 14.898 -4.98 1 98.62 51 VAL B CA 1
ATOM 2237 C C . VAL B 1 51 ? -2.783 16.406 -5.023 1 98.62 51 VAL B C 1
ATOM 2239 O O . VAL B 1 51 ? -3.838 16.859 -5.477 1 98.62 51 VAL B O 1
ATOM 2242 N N . LEU B 1 52 ? -1.84 17.141 -4.57 1 98.44 52 LEU B N 1
ATOM 2243 C CA . LEU B 1 52 ? -1.961 18.594 -4.551 1 98.44 52 LEU B CA 1
ATOM 2244 C C . LEU B 1 52 ? -0.981 19.234 -5.527 1 98.44 52 LEU B C 1
ATOM 2246 O O . LEU B 1 52 ? 0.224 18.984 -5.457 1 98.44 52 LEU B O 1
ATOM 2250 N N . TYR B 1 53 ? -1.481 20.016 -6.391 1 98.06 53 TYR B N 1
ATOM 2251 C CA . TYR B 1 53 ? -0.66 20.797 -7.301 1 98.06 53 TYR B CA 1
ATOM 2252 C C . TYR B 1 53 ? -0.833 22.297 -7.031 1 98.06 53 TYR B C 1
ATOM 2254 O O . TYR B 1 53 ? -1.956 22.797 -7.027 1 98.06 53 TYR B O 1
ATOM 2262 N N . HIS B 1 54 ? 0.26 22.984 -6.773 1 97.62 54 HIS B N 1
ATOM 2263 C CA . HIS B 1 54 ? 0.252 24.422 -6.535 1 97.62 54 HIS B CA 1
ATOM 2264 C C . HIS B 1 54 ? 0.496 25.188 -7.828 1 97.62 54 HIS B C 1
ATOM 2266 O O . HIS B 1 54 ? 1.592 25.141 -8.391 1 97.62 54 HIS B O 1
ATOM 2272 N N . ARG B 1 55 ? -0.411 25.953 -8.211 1 95 55 ARG B N 1
ATOM 2273 C CA . ARG B 1 55 ? -0.401 26.625 -9.516 1 95 55 ARG B CA 1
ATOM 2274 C C . ARG B 1 55 ? 0.75 27.609 -9.617 1 95 55 ARG B C 1
ATOM 2276 O O . ARG B 1 55 ? 1.496 27.609 -10.594 1 95 55 ARG B O 1
ATOM 2283 N N . GLU B 1 56 ? 0.939 28.453 -8.672 1 96 56 GLU B N 1
ATOM 2284 C CA . GLU B 1 56 ? 1.944 29.516 -8.727 1 96 56 GLU B CA 1
ATOM 2285 C C . GLU B 1 56 ? 3.352 28.953 -8.57 1 96 56 GLU B C 1
ATOM 2287 O O . GLU B 1 56 ? 4.285 29.406 -9.234 1 96 56 GLU B O 1
ATOM 2292 N N . LYS B 1 57 ? 3.455 27.984 -7.691 1 97.12 57 LYS B N 1
ATOM 2293 C CA . LYS B 1 57 ? 4.766 27.391 -7.457 1 97.12 57 LYS B CA 1
ATOM 2294 C C . LYS B 1 57 ? 5.105 26.375 -8.539 1 97.12 57 LYS B C 1
ATOM 2296 O O . LYS B 1 57 ? 6.25 25.922 -8.641 1 97.12 57 LYS B O 1
ATOM 2301 N N . LYS B 1 58 ? 4.102 26.047 -9.281 1 96.31 58 LYS B N 1
ATOM 2302 C CA . LYS B 1 58 ? 4.266 25.016 -10.297 1 96.31 58 LYS B CA 1
ATOM 2303 C C . LYS B 1 58 ? 4.922 23.766 -9.711 1 96.31 58 LYS B C 1
ATOM 2305 O O . LYS B 1 58 ? 5.918 23.266 -10.242 1 96.31 58 LYS B O 1
ATOM 2310 N N . ALA B 1 59 ? 4.281 23.25 -8.688 1 98 59 ALA B N 1
ATOM 2311 C CA . ALA B 1 59 ? 4.875 22.156 -7.926 1 98 59 ALA B CA 1
ATOM 2312 C C . ALA B 1 59 ? 3.799 21.266 -7.305 1 98 59 ALA B C 1
ATOM 2314 O O . ALA B 1 59 ? 2.695 21.734 -7.012 1 98 59 ALA B O 1
ATOM 2315 N N . LEU B 1 60 ? 4.129 20.031 -7.223 1 98.5 60 LEU B N 1
ATOM 2316 C CA . LEU B 1 60 ? 3.344 19.141 -6.383 1 98.5 60 LEU B CA 1
ATOM 2317 C C . LEU B 1 60 ? 3.689 19.328 -4.91 1 98.5 60 LEU B C 1
ATOM 2319 O O . LEU B 1 60 ? 4.859 19.516 -4.562 1 98.5 60 LEU B O 1
ATOM 2323 N N . LEU B 1 61 ? 2.693 19.25 -4.07 1 98.75 61 LEU B N 1
ATOM 2324 C CA . LEU B 1 61 ? 2.898 19.406 -2.633 1 98.75 61 LEU B CA 1
ATOM 2325 C C . LEU B 1 61 ? 2.795 18.047 -1.934 1 98.75 61 LEU B C 1
ATOM 2327 O O . LEU B 1 61 ? 1.767 17.375 -2.025 1 98.75 61 LEU B O 1
ATOM 2331 N N . PHE B 1 62 ? 3.881 17.656 -1.297 1 98.81 62 PHE B N 1
ATOM 2332 C CA . PHE B 1 62 ? 3.973 16.453 -0.479 1 98.81 62 PHE B CA 1
ATOM 2333 C C . PHE B 1 62 ? 4.16 16.812 0.99 1 98.81 62 PHE B C 1
ATOM 2335 O O . PHE B 1 62 ? 4.297 17.984 1.336 1 98.81 62 PHE B O 1
ATOM 2342 N N . VAL B 1 63 ? 4.109 15.773 1.813 1 98.69 63 VAL B N 1
ATOM 2343 C CA . VAL B 1 63 ? 4.43 15.953 3.227 1 98.69 63 VAL B CA 1
ATOM 2344 C C . VAL B 1 63 ? 5.566 15.008 3.621 1 98.69 63 VAL B C 1
ATOM 2346 O O . VAL B 1 63 ? 5.684 13.906 3.082 1 98.69 63 VAL B O 1
ATOM 2349 N N . ARG B 1 64 ? 6.383 15.469 4.504 1 98.19 64 ARG B N 1
ATOM 2350 C CA . ARG B 1 64 ? 7.445 14.672 5.113 1 98.19 64 ARG B CA 1
ATOM 2351 C C . ARG B 1 64 ? 7.246 14.562 6.621 1 98.19 64 ARG B C 1
ATOM 2353 O O . ARG B 1 64 ? 6.965 15.562 7.293 1 98.19 64 ARG B O 1
ATOM 2360 N N . GLN B 1 65 ? 7.316 13.414 7.133 1 95.81 65 GLN B N 1
ATOM 2361 C CA . GLN B 1 65 ? 7.113 13.203 8.562 1 95.81 65 GLN B CA 1
ATOM 2362 C C . GLN B 1 65 ? 7.852 11.961 9.047 1 95.81 65 GLN B C 1
ATOM 2364 O O . GLN B 1 65 ? 8.258 11.117 8.242 1 95.81 65 GLN B O 1
ATOM 2369 N N . PHE B 1 66 ? 8.078 11.93 10.438 1 94.44 66 PHE B N 1
ATOM 2370 C CA . PHE B 1 66 ? 8.719 10.797 11.094 1 94.44 66 PHE B CA 1
ATOM 2371 C C . PHE B 1 66 ? 7.734 9.648 11.281 1 94.44 66 PHE B C 1
ATOM 2373 O O . PHE B 1 66 ? 6.66 9.836 11.859 1 94.44 66 PHE B O 1
ATOM 2380 N N . ARG B 1 67 ? 8.086 8.5 10.703 1 94.56 67 ARG B N 1
ATOM 2381 C CA . ARG B 1 67 ? 7.336 7.266 10.891 1 94.56 67 ARG B CA 1
ATOM 2382 C C . ARG B 1 67 ? 8.109 6.277 11.75 1 94.56 67 ARG B C 1
ATOM 2384 O O . ARG B 1 67 ? 9.062 5.641 11.281 1 94.56 67 ARG B O 1
ATOM 2391 N N . PRO B 1 68 ? 7.734 6.066 12.961 1 89.44 68 PRO B N 1
ATOM 2392 C CA . PRO B 1 68 ? 8.453 5.172 13.867 1 89.44 68 PRO B CA 1
ATOM 2393 C C . PRO B 1 68 ? 8.641 3.771 13.297 1 89.44 68 PRO B C 1
ATOM 2395 O O . PRO B 1 68 ? 9.742 3.215 13.367 1 89.44 68 PRO B O 1
ATOM 2398 N N . PRO B 1 69 ? 7.609 3.178 12.672 1 91 69 PRO B N 1
ATOM 2399 C CA . PRO B 1 69 ? 7.832 1.836 12.125 1 91 69 PRO B CA 1
ATOM 2400 C C . PRO B 1 69 ? 8.961 1.796 11.094 1 91 69 PRO B C 1
ATOM 2402 O O . PRO B 1 69 ? 9.719 0.826 11.047 1 91 69 PRO B O 1
ATOM 2405 N N . VAL B 1 70 ? 9.023 2.773 10.281 1 95.25 70 VAL B N 1
ATOM 2406 C CA . VAL B 1 70 ? 10.078 2.836 9.273 1 95.25 70 VAL B CA 1
ATOM 2407 C C . VAL B 1 70 ? 11.438 2.957 9.945 1 95.25 70 VAL B C 1
ATOM 2409 O O . VAL B 1 70 ? 12.391 2.264 9.578 1 95.25 70 VAL B O 1
ATOM 2412 N N . PHE B 1 71 ? 11.547 3.822 10.961 1 93.5 71 PHE B N 1
ATOM 2413 C CA . PHE B 1 71 ? 12.758 3.984 11.758 1 93.5 71 PHE B CA 1
ATOM 2414 C C . PHE B 1 71 ? 13.172 2.66 12.391 1 93.5 71 PHE B C 1
ATOM 2416 O O . PHE B 1 71 ? 14.328 2.252 12.281 1 93.5 71 PHE B O 1
ATOM 2423 N N . VAL B 1 72 ? 12.266 1.999 12.961 1 90.75 72 VAL B N 1
ATOM 2424 C CA . VAL B 1 72 ? 12.5 0.755 13.688 1 90.75 72 VAL B CA 1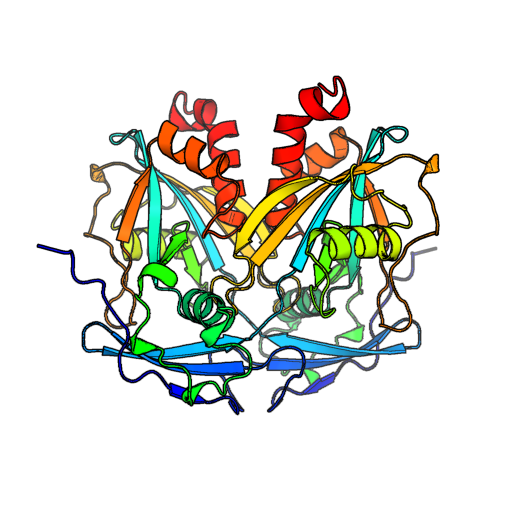
ATOM 2425 C C . VAL B 1 72 ? 13.016 -0.314 12.727 1 90.75 72 VAL B C 1
ATOM 2427 O O . VAL B 1 72 ? 14.008 -0.987 13.008 1 90.75 72 VAL B O 1
ATOM 2430 N N . ARG B 1 73 ? 12.352 -0.486 11.594 1 91.88 73 ARG B N 1
ATOM 2431 C CA . ARG B 1 73 ? 12.758 -1.494 10.617 1 91.88 73 ARG B CA 1
ATOM 2432 C C . ARG B 1 73 ? 14.188 -1.253 10.141 1 91.88 73 ARG B C 1
ATOM 2434 O O . ARG B 1 73 ? 14.984 -2.186 10.078 1 91.88 73 ARG B O 1
ATOM 2441 N N . LYS B 1 74 ? 14.5 -0.024 9.805 1 94 74 LYS B N 1
ATOM 2442 C CA . LYS B 1 74 ? 15.812 0.312 9.266 1 94 74 LYS B CA 1
ATOM 2443 C C . LYS B 1 74 ? 16.906 0.056 10.289 1 94 74 LYS B C 1
ATOM 2445 O O . LYS B 1 74 ? 17.984 -0.448 9.953 1 94 74 LYS B O 1
ATOM 2450 N N . VAL B 1 75 ? 16.656 0.404 11.516 1 91.44 75 VAL B N 1
ATOM 2451 C CA . VAL B 1 75 ? 17.641 0.246 12.57 1 91.44 75 VAL B CA 1
ATOM 2452 C C . VAL B 1 75 ? 17.812 -1.234 12.898 1 91.44 75 VAL B C 1
ATOM 2454 O O . VAL B 1 75 ? 18.938 -1.715 13.055 1 91.44 75 VAL B O 1
ATOM 2457 N N . ARG B 1 76 ? 16.766 -1.953 12.93 1 89.69 76 ARG B N 1
ATOM 2458 C CA . ARG B 1 76 ? 16.781 -3.348 13.359 1 89.69 76 ARG B CA 1
ATOM 2459 C C . ARG B 1 76 ? 17.547 -4.215 12.352 1 89.69 76 ARG B C 1
ATOM 2461 O O . ARG B 1 76 ? 18.203 -5.188 12.734 1 89.69 76 ARG B O 1
ATOM 2468 N N . ILE B 1 77 ? 17.453 -3.881 11.109 1 89.62 77 ILE B N 1
ATOM 2469 C CA . ILE B 1 77 ? 18.016 -4.773 10.094 1 89.62 77 ILE B CA 1
ATOM 2470 C C . ILE B 1 77 ? 19.516 -4.539 9.969 1 89.62 77 ILE B C 1
ATOM 2472 O O . ILE B 1 77 ? 20.203 -5.277 9.258 1 89.62 77 ILE B O 1
ATOM 2476 N N . MET B 1 78 ? 20.016 -3.559 10.656 1 93.31 78 MET B N 1
ATOM 2477 C CA . MET B 1 78 ? 21.453 -3.293 10.609 1 93.31 78 MET B CA 1
ATOM 2478 C C . MET B 1 78 ? 22.25 -4.438 11.234 1 93.31 78 MET B C 1
ATOM 2480 O O . MET B 1 78 ? 21.812 -5.02 12.234 1 93.31 78 MET B O 1
ATOM 2484 N N . PRO B 1 79 ? 23.406 -4.715 10.688 1 94 79 PRO B N 1
ATOM 2485 C CA . PRO B 1 79 ? 24.203 -5.852 11.156 1 94 79 PRO B CA 1
ATOM 2486 C C . PRO B 1 79 ? 24.484 -5.797 12.656 1 94 79 PRO B C 1
ATOM 2488 O O . PRO B 1 79 ? 24.422 -6.82 13.336 1 94 79 PRO B O 1
ATOM 2491 N N . GLU B 1 80 ? 24.766 -4.668 13.18 1 94.69 80 GLU B N 1
ATOM 2492 C CA . GLU B 1 80 ? 25.141 -4.523 14.578 1 94.69 80 GLU B CA 1
ATOM 2493 C C . GLU B 1 80 ? 23.953 -4.793 15.5 1 94.69 80 GLU B C 1
ATOM 2495 O O . GLU B 1 80 ? 24.125 -4.977 16.703 1 94.69 80 GLU B O 1
ATOM 2500 N N . ASN B 1 81 ? 22.75 -4.805 14.945 1 91.62 81 ASN B N 1
ATOM 2501 C CA . ASN B 1 81 ? 21.547 -4.953 15.766 1 91.62 81 ASN B CA 1
ATOM 2502 C C . ASN B 1 81 ? 20.906 -6.32 15.578 1 91.62 81 ASN B C 1
ATOM 2504 O O . ASN B 1 81 ? 19.938 -6.656 16.266 1 91.62 81 ASN B O 1
ATOM 2508 N N . GLN B 1 82 ? 21.484 -7.137 14.672 1 87.25 82 GLN B N 1
ATOM 2509 C CA . GLN B 1 82 ? 20.891 -8.438 14.367 1 87.25 82 GLN B CA 1
ATOM 2510 C C . GLN B 1 82 ? 20.875 -9.336 15.594 1 87.25 82 GLN B C 1
ATOM 2512 O O . GLN B 1 82 ? 21.891 -9.484 16.281 1 87.25 82 GLN B O 1
ATOM 2517 N N . GLY B 1 83 ? 19.641 -9.852 15.875 1 83.69 83 GLY B N 1
ATOM 2518 C CA . GLY B 1 83 ? 19.516 -10.82 16.953 1 83.69 83 GLY B CA 1
ATOM 2519 C C . GLY B 1 83 ? 19.406 -10.172 18.328 1 83.69 83 GLY B C 1
ATOM 2520 O O . GLY B 1 83 ? 19.172 -10.859 19.328 1 83.69 83 GLY B O 1
ATOM 2521 N N . LYS B 1 84 ? 19.547 -8.938 18.438 1 86.88 84 LYS B N 1
ATOM 2522 C CA . LYS B 1 84 ? 19.453 -8.258 19.734 1 86.88 84 LYS B CA 1
ATOM 2523 C C . LYS B 1 84 ? 18 -8.078 20.156 1 86.88 84 LYS B C 1
ATOM 2525 O O . LYS B 1 84 ? 17.141 -7.758 19.344 1 86.88 84 LYS B O 1
ATOM 2530 N N . PRO B 1 85 ? 17.844 -8.25 21.516 1 83.12 85 PRO B N 1
ATOM 2531 C CA . PRO B 1 85 ? 16.547 -7.848 22.047 1 83.12 85 PRO B CA 1
ATOM 2532 C C . PRO B 1 85 ? 16.25 -6.363 21.844 1 83.12 85 PRO B C 1
ATOM 2534 O O . PRO B 1 85 ? 17.188 -5.551 21.828 1 83.12 85 PRO B O 1
ATOM 2537 N N . TRP B 1 86 ? 14.992 -6.039 21.688 1 81.81 86 TRP B N 1
ATOM 2538 C CA . TRP B 1 86 ? 14.547 -4.688 21.375 1 81.81 86 TRP B CA 1
ATOM 2539 C C . TRP B 1 86 ? 15.195 -3.666 22.297 1 81.81 86 TRP B C 1
ATOM 2541 O O . TRP B 1 86 ? 15.719 -2.648 21.844 1 81.81 86 TRP B O 1
ATOM 2551 N N . ASN B 1 87 ? 15.219 -3.977 23.578 1 85.25 87 ASN B N 1
ATOM 2552 C CA . ASN B 1 87 ? 15.648 -2.988 24.562 1 85.25 87 ASN B CA 1
ATOM 2553 C C . ASN B 1 87 ? 17.172 -2.988 24.734 1 85.25 87 ASN B C 1
ATOM 2555 O O . ASN B 1 87 ? 17.703 -2.195 25.516 1 85.25 87 ASN B O 1
ATOM 2559 N N . GLU B 1 88 ? 17.859 -3.783 24 1 87.44 88 GLU B N 1
ATOM 2560 C CA . GLU B 1 88 ? 19.312 -3.793 24.031 1 87.44 88 GLU B CA 1
ATOM 2561 C C . GLU B 1 88 ? 19.891 -3.037 22.828 1 87.44 88 GLU B C 1
ATOM 2563 O O . GLU B 1 88 ? 21.109 -2.793 22.766 1 87.44 88 GLU B O 1
ATOM 2568 N N . ILE B 1 89 ? 19.047 -2.715 21.922 1 86.94 89 ILE B N 1
ATOM 2569 C CA . ILE B 1 89 ? 19.469 -1.872 20.812 1 86.94 89 ILE B CA 1
ATOM 2570 C C . ILE B 1 89 ? 19.594 -0.423 21.281 1 86.94 89 ILE B C 1
ATOM 2572 O O . ILE B 1 89 ? 18.75 0.065 22.031 1 86.94 89 ILE B O 1
ATOM 2576 N N . GLU B 1 90 ? 20.672 0.263 20.844 1 89.12 90 GLU B N 1
ATOM 2577 C CA . GLU B 1 90 ? 20.906 1.663 21.188 1 89.12 90 GLU B CA 1
ATOM 2578 C C . GLU B 1 90 ? 20.156 2.596 20.234 1 89.12 90 GLU B C 1
ATOM 2580 O O . GLU B 1 90 ? 20.766 3.324 19.469 1 89.12 90 GLU B O 1
ATOM 2585 N N . TRP B 1 91 ? 18.875 2.648 20.391 1 86.5 91 TRP B N 1
ATOM 2586 C CA . TRP B 1 91 ? 17.953 3.332 19.484 1 86.5 91 TRP B CA 1
ATOM 2587 C C . TRP B 1 91 ? 18.297 4.816 19.391 1 86.5 91 TRP B C 1
ATOM 2589 O O . TRP B 1 91 ? 18.141 5.422 18.328 1 86.5 91 TRP B O 1
ATOM 2599 N N . ASP B 1 92 ? 18.766 5.398 20.438 1 83.94 92 ASP B N 1
ATOM 2600 C CA . ASP B 1 92 ? 19.016 6.836 20.531 1 83.94 92 ASP B CA 1
ATOM 2601 C C . ASP B 1 92 ? 20.234 7.238 19.719 1 83.94 92 ASP B C 1
ATOM 2603 O O . ASP B 1 92 ? 20.469 8.422 19.484 1 83.94 92 ASP B O 1
ATOM 2607 N N . LYS B 1 93 ? 21 6.289 19.234 1 90.56 93 LYS B N 1
ATOM 2608 C CA . LYS B 1 93 ? 22.188 6.57 18.453 1 90.56 93 LYS B CA 1
ATOM 2609 C C . LYS B 1 93 ? 21.844 6.867 16.984 1 90.56 93 LYS B C 1
ATOM 2611 O O . LYS B 1 93 ? 22.672 7.395 16.25 1 90.56 93 LYS B O 1
ATOM 2616 N N . TYR B 1 94 ? 20.672 6.477 16.578 1 91.44 94 TYR B N 1
ATOM 2617 C CA . TYR B 1 94 ? 20.281 6.598 15.18 1 91.44 94 TYR B CA 1
ATOM 2618 C C . TYR B 1 94 ? 19.422 7.832 14.945 1 91.44 94 TYR B C 1
ATOM 2620 O O . TYR B 1 94 ? 18.531 8.133 15.75 1 91.44 94 TYR B O 1
ATOM 2628 N N . PRO B 1 95 ? 19.688 8.547 13.938 1 93.94 95 PRO B N 1
ATOM 2629 C CA . PRO B 1 95 ? 18.969 9.805 13.688 1 93.94 95 PRO B CA 1
ATOM 2630 C C . PRO B 1 95 ? 17.516 9.578 13.266 1 93.94 95 PRO B C 1
ATOM 2632 O O . PRO B 1 95 ? 17.219 8.586 12.594 1 93.94 95 PRO B O 1
ATOM 2635 N N . VAL B 1 96 ? 16.641 10.531 13.562 1 91.88 96 VAL B N 1
ATOM 2636 C CA . VAL B 1 96 ? 15.227 10.508 13.219 1 91.88 96 VAL B CA 1
ATOM 2637 C C . VAL B 1 96 ? 15.062 10.484 11.703 1 91.88 96 VAL B C 1
ATOM 2639 O O . VAL B 1 96 ? 14.078 9.953 11.188 1 91.88 96 VAL B O 1
ATOM 2642 N N . GLU B 1 97 ? 16.094 10.93 11.008 1 94.75 97 GLU B N 1
ATOM 2643 C CA . GLU B 1 97 ? 16.078 11 9.547 1 94.75 97 GLU B CA 1
ATOM 2644 C C . GLU B 1 97 ? 15.859 9.617 8.938 1 94.75 97 GLU B C 1
ATOM 2646 O O . GLU B 1 97 ? 15.273 9.5 7.855 1 94.75 97 GLU B O 1
ATOM 2651 N N . LEU B 1 98 ? 16.266 8.641 9.68 1 94.12 98 LEU B N 1
ATOM 2652 C CA . LEU B 1 98 ? 16.156 7.273 9.188 1 94.12 98 LEU B CA 1
ATOM 2653 C C . LEU B 1 98 ? 14.688 6.867 9.062 1 94.12 98 LEU B C 1
ATOM 2655 O O . LEU B 1 98 ? 14.352 5.965 8.289 1 94.12 98 LEU B O 1
ATOM 2659 N N . GLY B 1 99 ? 13.852 7.566 9.812 1 95.75 99 GLY B N 1
ATOM 2660 C CA . GLY B 1 99 ? 12.438 7.223 9.797 1 95.75 99 GLY B CA 1
ATOM 2661 C C . GLY B 1 99 ? 11.586 8.227 9.047 1 95.75 99 GLY B C 1
ATOM 2662 O O . GLY B 1 99 ? 10.352 8.156 9.086 1 95.75 99 GLY B O 1
ATOM 2663 N N . LYS B 1 100 ? 12.234 9.172 8.375 1 96.25 100 LYS B N 1
ATOM 2664 C CA . LYS B 1 100 ? 11.469 10.172 7.637 1 96.25 100 LYS B CA 1
ATOM 2665 C C . LYS B 1 100 ? 11.023 9.625 6.281 1 96.25 100 LYS B C 1
ATOM 2667 O O . LYS B 1 100 ? 11.812 8.984 5.578 1 96.25 100 LYS B O 1
ATOM 2672 N N . THR B 1 101 ? 9.773 9.859 5.973 1 98.06 101 THR B N 1
ATOM 2673 C CA . THR B 1 101 ? 9.195 9.414 4.711 1 98.06 101 THR B CA 1
ATOM 2674 C C . THR B 1 101 ? 8.555 10.578 3.963 1 98.06 101 THR B C 1
ATOM 2676 O O . THR B 1 101 ? 8.203 11.594 4.566 1 98.06 101 THR B O 1
ATOM 2679 N N . LEU B 1 102 ? 8.57 10.469 2.688 1 98.62 102 LEU B N 1
ATOM 2680 C CA . LEU B 1 102 ? 7.816 11.375 1.827 1 98.62 102 LEU B CA 1
ATOM 2681 C C . LEU B 1 102 ? 6.469 10.773 1.449 1 98.62 102 LEU B C 1
ATOM 2683 O O . LEU B 1 102 ? 6.398 9.648 0.952 1 98.62 102 LEU B O 1
ATOM 2687 N N . GLU B 1 103 ? 5.391 11.547 1.687 1 98.75 103 GLU B N 1
ATOM 2688 C CA . GLU B 1 103 ? 4.031 11.039 1.528 1 98.75 103 GLU B CA 1
ATOM 2689 C C . GLU B 1 103 ? 3.121 12.078 0.884 1 98.75 103 GLU B C 1
ATOM 2691 O O . GLU B 1 103 ? 3.475 13.258 0.814 1 98.75 103 GLU B O 1
ATOM 2696 N N . LEU B 1 104 ? 1.987 11.617 0.374 1 98.81 104 LEU B N 1
ATOM 2697 C CA . LEU B 1 104 ? 0.907 12.547 0.046 1 98.81 104 LEU B CA 1
ATOM 2698 C C . LEU B 1 104 ? 0.26 13.094 1.312 1 98.81 104 LEU B C 1
ATOM 2700 O O . LEU B 1 104 ? 0.35 12.484 2.377 1 98.81 104 LEU B O 1
ATOM 2704 N N . CYS B 1 105 ? -0.308 14.273 1.173 1 98.69 105 CYS B N 1
ATOM 2705 C CA . CYS B 1 105 ? -1.254 14.664 2.215 1 98.69 105 CYS B CA 1
ATOM 2706 C C . CYS B 1 105 ? -2.311 13.578 2.416 1 98.69 105 CYS B C 1
ATOM 2708 O O . CYS B 1 105 ? -2.904 13.102 1.45 1 98.69 105 CYS B O 1
ATOM 2710 N N . ALA B 1 106 ? -2.467 13.156 3.633 1 98.06 106 ALA B N 1
ATOM 2711 C CA . ALA B 1 106 ? -3.355 12.023 3.875 1 98.06 106 ALA B CA 1
ATOM 2712 C C . ALA B 1 106 ? -3.879 12.039 5.309 1 98.06 106 ALA B C 1
ATOM 2714 O O . ALA B 1 106 ? -3.377 12.781 6.156 1 98.06 106 ALA B O 1
ATOM 2715 N N . GLY B 1 107 ? -4.887 11.188 5.543 1 95 107 GLY B N 1
ATOM 2716 C CA . GLY B 1 107 ? -5.418 11.062 6.891 1 95 107 GLY B CA 1
ATOM 2717 C C . GLY B 1 107 ? -6.445 9.953 7.027 1 95 107 GLY B C 1
ATOM 2718 O O . GLY B 1 107 ? -7.027 9.516 6.035 1 95 107 GLY B O 1
ATOM 2719 N N . LEU B 1 108 ? -6.691 9.609 8.281 1 92.44 108 LEU B N 1
ATOM 2720 C CA . LEU B 1 108 ? -7.637 8.547 8.586 1 92.44 108 LEU B CA 1
ATOM 2721 C C . LEU B 1 108 ? -9.07 9.078 8.586 1 92.44 108 LEU B C 1
ATOM 2723 O O . LEU B 1 108 ? -9.312 10.227 8.961 1 92.44 108 LEU B O 1
ATOM 2727 N N . MET B 1 109 ? -9.969 8.211 8.156 1 92.88 109 MET B N 1
ATOM 2728 C CA . MET B 1 109 ? -11.391 8.508 8.258 1 92.88 109 MET B CA 1
ATOM 2729 C C . MET B 1 109 ? -11.945 8.094 9.617 1 92.88 109 MET B C 1
ATOM 2731 O O . MET B 1 109 ? -12.727 7.148 9.711 1 92.88 109 MET B O 1
ATOM 2735 N N . ASP B 1 110 ? -11.609 8.875 10.57 1 85.81 110 ASP B N 1
ATOM 2736 C CA . ASP B 1 110 ? -11.914 8.484 11.938 1 85.81 110 ASP B CA 1
ATOM 2737 C C . ASP B 1 110 ? -13.008 9.367 12.531 1 85.81 110 ASP B C 1
ATOM 2739 O O . ASP B 1 110 ? -13.375 9.211 13.695 1 85.81 110 ASP B O 1
ATOM 2743 N N . LYS B 1 111 ? -13.469 10.328 11.812 1 86.44 111 LYS B N 1
ATOM 2744 C CA . LYS B 1 111 ? -14.547 11.195 12.281 1 86.44 111 LYS B CA 1
ATOM 2745 C C . LYS B 1 111 ? -15.906 10.695 11.805 1 86.44 111 LYS B C 1
ATOM 2747 O O . LYS B 1 111 ? -16.109 10.461 10.609 1 86.44 111 LYS B O 1
ATOM 2752 N N . ILE B 1 112 ? -16.781 10.625 12.688 1 85.56 112 ILE B N 1
ATOM 2753 C CA . ILE B 1 112 ? -18.109 10.086 12.406 1 85.56 112 ILE B CA 1
ATOM 2754 C C . ILE B 1 112 ? -18.891 11.07 11.539 1 85.56 112 ILE B C 1
ATOM 2756 O O . ILE B 1 112 ? -18.875 12.273 11.781 1 85.56 112 ILE B O 1
ATOM 2760 N N . GLY B 1 113 ? -19.469 10.516 10.508 1 89.31 113 GLY B N 1
ATOM 2761 C CA . GLY B 1 113 ? -20.406 11.289 9.727 1 89.31 113 GLY B CA 1
ATOM 2762 C C . GLY B 1 113 ? -19.766 12.094 8.617 1 89.31 113 GLY B C 1
ATOM 2763 O O . GLY B 1 113 ? -20.438 12.758 7.836 1 89.31 113 GLY B O 1
ATOM 2764 N N . LYS B 1 114 ? -18.547 12.055 8.5 1 94.56 114 LYS B N 1
ATOM 2765 C CA . LYS B 1 114 ? -17.875 12.82 7.457 1 94.56 114 LYS B CA 1
ATOM 2766 C C . LYS B 1 114 ? -17.562 11.945 6.246 1 94.56 114 LYS B C 1
ATOM 2768 O O . LYS B 1 114 ? -17.156 10.797 6.398 1 94.56 114 LYS B O 1
ATOM 2773 N N . SER B 1 115 ? -17.781 12.523 5.082 1 96.25 115 SER B N 1
ATOM 2774 C CA . SER B 1 115 ? -17.438 11.844 3.836 1 96.25 115 SER B CA 1
ATOM 2775 C C . SER B 1 115 ? -15.93 11.844 3.605 1 96.25 115 SER B C 1
ATOM 2777 O O . SER B 1 115 ? -15.203 12.625 4.215 1 96.25 115 SER B O 1
ATOM 2779 N N . PRO B 1 116 ? -15.477 10.938 2.723 1 97.44 116 PRO B N 1
ATOM 2780 C CA . PRO B 1 116 ? -14.055 10.969 2.371 1 97.44 116 PRO B CA 1
ATOM 2781 C C . PRO B 1 116 ? -13.594 12.336 1.879 1 97.44 116 PRO B C 1
ATOM 2783 O O . PRO B 1 116 ? -12.516 12.797 2.246 1 97.44 116 PRO B O 1
ATOM 2786 N N . LYS B 1 117 ? -14.438 12.938 1.139 1 97.94 117 LYS B N 1
ATOM 2787 C CA . LYS B 1 117 ? -14.125 14.25 0.59 1 97.94 117 LYS B CA 1
ATOM 2788 C C . LYS B 1 117 ? -13.953 15.289 1.7 1 97.94 117 LYS B C 1
ATOM 2790 O O . LYS B 1 117 ? -13 16.062 1.686 1 97.94 117 LYS B O 1
ATOM 2795 N N . GLN B 1 118 ? -14.859 15.289 2.613 1 97.81 118 GLN B N 1
ATOM 2796 C CA . GLN B 1 118 ? -14.789 16.219 3.738 1 97.81 118 GLN B CA 1
ATOM 2797 C C . GLN B 1 118 ? -13.523 15.992 4.559 1 97.81 118 GLN B C 1
ATOM 2799 O O . GLN B 1 118 ? -12.867 16.953 4.969 1 97.81 118 GLN B O 1
ATOM 2804 N N . ILE B 1 119 ? -13.195 14.766 4.777 1 97.75 119 ILE B N 1
ATOM 2805 C CA . ILE B 1 119 ? -11.984 14.438 5.531 1 97.75 119 ILE B CA 1
ATOM 2806 C C . ILE B 1 119 ? -10.75 14.914 4.762 1 97.75 119 ILE B C 1
ATOM 2808 O O . ILE B 1 119 ? -9.828 15.484 5.344 1 97.75 119 ILE B O 1
ATOM 2812 N N . ALA B 1 120 ? -10.75 14.695 3.449 1 98.56 120 ALA B N 1
ATOM 2813 C CA . ALA B 1 120 ? -9.641 15.141 2.615 1 98.56 120 ALA B CA 1
ATOM 2814 C C . ALA B 1 120 ? -9.414 16.641 2.76 1 98.56 120 ALA B C 1
ATOM 2816 O O . ALA B 1 120 ? -8.281 17.094 2.945 1 98.56 120 ALA B O 1
ATOM 2817 N N . ILE B 1 121 ? -10.477 17.391 2.717 1 98.44 121 ILE B N 1
ATOM 2818 C CA . ILE B 1 121 ? -10.406 18.844 2.82 1 98.44 121 ILE B CA 1
ATOM 2819 C C . ILE B 1 121 ? -9.828 19.234 4.176 1 98.44 121 ILE B C 1
ATOM 2821 O O . ILE B 1 121 ? -8.953 20.109 4.258 1 98.44 121 ILE B O 1
ATOM 2825 N N . GLU B 1 122 ? -10.273 18.609 5.227 1 97.38 122 GLU B N 1
ATOM 2826 C CA . GLU B 1 122 ? -9.773 18.891 6.566 1 97.38 122 GLU B CA 1
ATOM 2827 C C . GLU B 1 122 ? -8.281 18.578 6.68 1 97.38 122 GLU B C 1
ATOM 2829 O O . GLU B 1 122 ? -7.527 19.359 7.277 1 97.38 122 GLU B O 1
ATOM 2834 N N . GLU B 1 123 ? -7.871 17.438 6.086 1 97.88 123 GLU B N 1
ATOM 2835 C CA . GLU B 1 123 ? -6.465 17.047 6.164 1 97.88 123 GLU B CA 1
ATOM 2836 C C . GLU B 1 123 ? -5.574 18.016 5.402 1 97.88 123 GLU B C 1
ATOM 2838 O O . GLU B 1 123 ? -4.449 18.297 5.824 1 97.88 123 GLU B O 1
ATOM 2843 N N . ILE B 1 124 ? -6.035 18.531 4.25 1 98.69 124 ILE B N 1
ATOM 2844 C CA . ILE B 1 124 ? -5.266 19.5 3.479 1 98.69 124 ILE B CA 1
ATOM 2845 C C . ILE B 1 124 ? -5 20.75 4.332 1 98.69 124 ILE B C 1
ATOM 2847 O O . ILE B 1 124 ? -3.869 21.234 4.387 1 98.69 124 ILE B O 1
ATOM 2851 N N . GLU B 1 125 ? -6 21.203 4.98 1 98.06 125 GLU B N 1
ATOM 2852 C CA . GLU B 1 125 ? -5.836 22.391 5.809 1 98.06 125 GLU B CA 1
ATOM 2853 C C . GLU B 1 125 ? -4.941 22.109 7.012 1 98.06 125 GLU B C 1
ATOM 2855 O O . GLU B 1 125 ? -4.055 22.906 7.336 1 98.06 125 GLU B O 1
ATOM 2860 N N . GLU B 1 126 ? -5.117 21.031 7.68 1 97.25 126 GLU B N 1
ATOM 2861 C CA . GLU B 1 126 ? -4.367 20.672 8.883 1 97.25 126 GLU B CA 1
ATOM 2862 C C . GLU B 1 126 ? -2.891 20.453 8.562 1 97.25 126 GLU B C 1
ATOM 2864 O O . GLU B 1 126 ? -2.016 21 9.227 1 97.25 126 GLU B O 1
ATOM 2869 N N . GLU B 1 127 ? -2.615 19.672 7.539 1 98.19 127 GLU B N 1
ATOM 2870 C CA . GLU B 1 127 ? -1.242 19.281 7.254 1 98.19 127 GLU B CA 1
ATOM 2871 C C . GLU B 1 127 ? -0.539 20.297 6.363 1 98.19 127 GLU B C 1
ATOM 2873 O O . GLU B 1 127 ? 0.652 20.562 6.535 1 98.19 127 GLU B O 1
ATOM 2878 N N . CYS B 1 128 ? -1.263 20.891 5.406 1 98.56 128 CYS B N 1
ATOM 2879 C CA . CYS B 1 128 ? -0.613 21.672 4.355 1 98.56 128 CYS B CA 1
ATOM 2880 C C . CYS B 1 128 ? -0.977 23.141 4.457 1 98.56 128 CYS B C 1
ATOM 2882 O O . CYS B 1 128 ? -0.311 24 3.867 1 98.56 128 CYS B O 1
ATOM 2884 N N . GLY B 1 129 ? -2.08 23.484 5.176 1 98.56 129 GLY B N 1
ATOM 2885 C CA . GLY B 1 129 ? -2.395 24.875 5.477 1 98.56 129 GLY B CA 1
ATOM 2886 C C . GLY B 1 129 ? -3.244 25.547 4.406 1 98.56 129 GLY B C 1
ATOM 2887 O O . GLY B 1 129 ? -3.408 26.766 4.406 1 98.56 129 GLY B O 1
ATOM 2888 N N . TYR B 1 130 ? -3.812 24.812 3.453 1 98.75 130 TYR B N 1
ATOM 2889 C CA . TYR B 1 130 ? -4.613 25.391 2.383 1 98.75 130 TYR B CA 1
ATOM 2890 C C . TYR B 1 130 ? -6.09 25.047 2.557 1 98.75 130 TYR B C 1
ATOM 2892 O O . TYR B 1 130 ? -6.438 23.906 2.824 1 98.75 130 TYR B O 1
ATOM 2900 N N . ALA B 1 131 ? -6.906 26.016 2.428 1 98.56 131 ALA B N 1
ATOM 2901 C CA . ALA B 1 131 ? -8.352 25.828 2.471 1 98.56 131 ALA B CA 1
ATOM 2902 C C . ALA B 1 131 ? -8.914 25.562 1.078 1 98.56 131 ALA B C 1
ATOM 2904 O O . ALA B 1 131 ? -9 26.469 0.246 1 98.56 131 ALA B O 1
ATOM 2905 N N . VAL B 1 132 ? -9.32 24.328 0.849 1 98.31 132 VAL B N 1
ATOM 2906 C CA . VAL B 1 132 ? -9.852 23.938 -0.452 1 98.31 132 VAL B CA 1
ATOM 2907 C C . VAL B 1 132 ? -11.367 23.812 -0.376 1 98.31 132 VAL B C 1
ATOM 2909 O O . VAL B 1 132 ? -11.898 23.234 0.575 1 98.31 132 VAL B O 1
ATOM 2912 N N . GLN B 1 133 ? -12.031 24.375 -1.347 1 97.19 133 GLN B N 1
ATOM 2913 C CA . GLN B 1 133 ? -13.484 24.266 -1.412 1 97.19 133 GLN B CA 1
ATOM 2914 C C . GLN B 1 133 ? -13.906 22.875 -1.919 1 97.19 133 GLN B C 1
ATOM 2916 O O . GLN B 1 133 ? -13.18 22.25 -2.688 1 97.19 133 GLN B O 1
ATOM 2921 N N . GLU B 1 134 ? -15.07 22.5 -1.518 1 96.12 134 GLU B N 1
ATOM 2922 C CA . GLU B 1 134 ? -15.562 21.156 -1.802 1 96.12 134 GLU B CA 1
ATOM 2923 C C . GLU B 1 134 ? -15.664 20.906 -3.305 1 96.12 134 GLU B C 1
ATOM 2925 O O . GLU B 1 134 ? -15.445 19.781 -3.77 1 96.12 134 GLU B O 1
ATOM 2930 N N . ASP B 1 135 ? -15.961 21.922 -4.078 1 95.75 135 ASP B N 1
ATOM 2931 C CA . ASP B 1 135 ? -16.156 21.766 -5.52 1 95.75 135 ASP B CA 1
ATOM 2932 C C . ASP B 1 135 ? -14.82 21.75 -6.254 1 95.75 135 ASP B C 1
ATOM 2934 O O . ASP B 1 135 ? -14.773 21.547 -7.469 1 95.75 135 ASP B O 1
ATOM 2938 N N . ARG B 1 136 ? -13.727 21.875 -5.539 1 95.44 136 ARG B N 1
ATOM 2939 C CA . ARG B 1 136 ? -12.414 21.953 -6.168 1 95.44 136 ARG B CA 1
ATOM 2940 C C . ARG B 1 136 ? -11.562 20.734 -5.828 1 95.44 136 ARG B C 1
ATOM 2942 O O . ARG B 1 136 ? -10.359 20.719 -6.086 1 95.44 136 ARG B O 1
ATOM 2949 N N . ILE B 1 137 ? -12.078 19.844 -5.195 1 97.62 137 ILE B N 1
ATOM 2950 C CA . ILE B 1 137 ? -11.406 18.578 -4.91 1 97.62 137 ILE B CA 1
ATOM 2951 C C . ILE B 1 137 ? -12.172 17.422 -5.562 1 97.62 137 ILE B C 1
ATOM 2953 O O . ILE B 1 137 ? -13.406 17.391 -5.535 1 97.62 137 ILE B O 1
ATOM 2957 N N . HIS B 1 138 ? -11.414 16.531 -6.23 1 97.25 138 HIS B N 1
ATOM 2958 C CA . HIS B 1 138 ? -12.031 15.5 -7.055 1 97.25 138 HIS B CA 1
ATOM 2959 C C . HIS B 1 138 ? -11.438 14.125 -6.762 1 97.25 138 HIS B C 1
ATOM 2961 O O . HIS B 1 138 ? -10.227 14 -6.562 1 97.25 138 HIS B O 1
ATOM 2967 N N . LEU B 1 139 ? -12.328 13.18 -6.742 1 98.12 139 LEU B N 1
ATOM 2968 C CA . LEU B 1 139 ? -11.898 11.797 -6.539 1 98.12 139 LEU B CA 1
ATOM 2969 C C . LEU B 1 139 ? -11.172 11.273 -7.77 1 98.12 139 LEU B C 1
ATOM 2971 O O . LEU B 1 139 ? -11.656 11.414 -8.898 1 98.12 139 LEU B O 1
ATOM 2975 N N . ILE B 1 140 ? -9.977 10.727 -7.613 1 96.94 140 ILE B N 1
ATOM 2976 C CA . ILE B 1 140 ? -9.242 10.062 -8.68 1 96.94 140 ILE B CA 1
ATOM 2977 C C . ILE B 1 140 ? -9.625 8.586 -8.727 1 96.94 140 ILE B C 1
ATOM 2979 O O . ILE B 1 140 ? -10.016 8.07 -9.781 1 96.94 140 ILE B O 1
ATOM 2983 N N . LYS B 1 141 ? -9.453 7.961 -7.527 1 96.56 141 LYS B N 1
ATOM 2984 C CA . LYS B 1 141 ? -9.578 6.512 -7.418 1 96.56 141 LYS B CA 1
ATOM 2985 C C . LYS B 1 141 ? -9.734 6.078 -5.961 1 96.56 141 LYS B C 1
ATOM 2987 O O . LYS B 1 141 ? -9.414 6.84 -5.047 1 96.56 141 LYS B O 1
ATOM 2992 N N . SER B 1 142 ? -10.305 4.898 -5.793 1 98 142 SER B N 1
ATOM 2993 C CA . SER B 1 142 ? -10.188 4.215 -4.508 1 98 142 SER B CA 1
ATOM 2994 C C . SER B 1 142 ? -9.641 2.801 -4.68 1 98 142 SER B C 1
ATOM 2996 O O . SER B 1 142 ? -9.938 2.133 -5.676 1 98 142 SER B O 1
ATOM 2998 N N . TYR B 1 143 ? -8.844 2.348 -3.822 1 98.12 143 TYR B N 1
ATOM 2999 C CA . TYR B 1 143 ? -8.219 1.031 -3.844 1 98.12 143 TYR B CA 1
ATOM 3000 C C . TYR B 1 143 ? -7.973 0.522 -2.43 1 98.12 143 TYR B C 1
ATOM 3002 O O . TYR B 1 143 ? -8.234 1.229 -1.453 1 98.12 143 TYR B O 1
ATOM 3010 N N . ILE B 1 144 ? -7.516 -0.729 -2.324 1 97.12 144 ILE B N 1
ATOM 3011 C CA . ILE B 1 144 ? -7.34 -1.379 -1.029 1 97.12 144 ILE B CA 1
ATOM 3012 C C . ILE B 1 144 ? -5.887 -1.236 -0.575 1 97.12 144 ILE B C 1
ATOM 3014 O O . ILE B 1 144 ? -4.965 -1.642 -1.287 1 97.12 144 ILE B O 1
ATOM 3018 N N . THR B 1 145 ? -5.676 -0.67 0.571 1 95.25 145 THR B N 1
ATOM 3019 C CA . THR B 1 145 ? -4.324 -0.528 1.1 1 95.25 145 THR B CA 1
ATOM 3020 C C . THR B 1 145 ? -4.035 -1.604 2.143 1 95.25 145 THR B C 1
ATOM 3022 O O . THR B 1 145 ? -2.885 -2.012 2.32 1 95.25 145 THR B O 1
ATOM 3025 N N . GLY B 1 146 ? -5.016 -2.045 2.85 1 91.62 146 GLY B N 1
ATOM 3026 C CA . GLY B 1 146 ? -4.828 -3.086 3.848 1 91.62 146 GLY B CA 1
ATOM 3027 C C . GLY B 1 146 ? -5.176 -4.473 3.338 1 91.62 146 GLY B C 1
ATOM 3028 O O . GLY B 1 146 ? -5.949 -5.195 3.971 1 91.62 146 GLY B O 1
ATOM 3029 N N . ILE B 1 147 ? -4.57 -4.855 2.305 1 91.75 147 ILE B N 1
ATOM 3030 C CA . ILE B 1 147 ? -5.004 -6.008 1.527 1 91.75 147 ILE B CA 1
ATOM 3031 C C . ILE B 1 147 ? -4.918 -7.27 2.385 1 91.75 147 ILE B C 1
ATOM 3033 O O . ILE B 1 147 ? -5.773 -8.156 2.289 1 91.75 147 ILE B O 1
ATOM 3037 N N . SER B 1 148 ? -3.936 -7.406 3.223 1 87.81 148 SER B N 1
ATOM 3038 C CA . SER B 1 148 ? -3.719 -8.648 3.953 1 87.81 148 SER B CA 1
ATOM 3039 C C . SER B 1 148 ? -3.998 -8.477 5.441 1 87.81 148 SER B C 1
ATOM 3041 O O . SER B 1 148 ? -3.924 -9.438 6.211 1 87.81 148 SER B O 1
ATOM 3043 N N . THR B 1 149 ? -4.352 -7.297 5.805 1 85.69 149 THR B N 1
ATOM 3044 C CA . THR B 1 149 ? -4.418 -7.109 7.25 1 85.69 149 THR B CA 1
ATOM 3045 C C . THR B 1 149 ? -5.773 -6.547 7.66 1 85.69 149 THR B C 1
ATOM 3047 O O . THR B 1 149 ? -6.402 -7.051 8.602 1 85.69 149 THR B O 1
ATOM 3050 N N . SER B 1 150 ? -6.211 -5.5 6.949 1 87.38 150 SER B N 1
ATOM 3051 C CA . SER B 1 150 ? -7.367 -4.781 7.465 1 87.38 150 SER B CA 1
ATOM 3052 C C . SER B 1 150 ? -8.484 -4.719 6.43 1 87.38 150 SER B C 1
ATOM 3054 O O . SER B 1 150 ? -9.656 -4.539 6.781 1 87.38 150 SER B O 1
ATOM 3056 N N . GLY B 1 151 ? -8.078 -4.773 5.211 1 92.62 151 GLY B N 1
ATOM 3057 C CA . GLY B 1 151 ? -9.055 -4.543 4.164 1 92.62 151 GLY B CA 1
ATOM 3058 C C . GLY B 1 151 ? -9.375 -3.074 3.959 1 92.62 151 GLY B C 1
ATOM 3059 O O . GLY B 1 151 ? -10.211 -2.727 3.119 1 92.62 151 GLY B O 1
ATOM 3060 N N . SER B 1 152 ? -8.703 -2.236 4.605 1 93.44 152 SER B N 1
ATOM 3061 C CA . SER B 1 152 ? -8.977 -0.804 4.543 1 93.44 152 SER B CA 1
ATOM 3062 C C . SER B 1 152 ? -8.797 -0.268 3.125 1 93.44 152 SER B C 1
ATOM 3064 O O . SER B 1 152 ? -7.945 -0.752 2.375 1 93.44 152 SER B O 1
ATOM 3066 N N . ARG B 1 153 ? -9.625 0.728 2.822 1 96 153 ARG B N 1
ATOM 3067 C CA . ARG B 1 153 ? -9.594 1.397 1.526 1 96 153 ARG B CA 1
ATOM 3068 C C . ARG B 1 153 ? -9.008 2.801 1.648 1 96 153 ARG B C 1
ATOM 3070 O O . ARG B 1 153 ? -9.125 3.439 2.695 1 96 153 ARG B O 1
ATOM 3077 N N . GLN B 1 154 ? -8.352 3.189 0.639 1 97.88 154 GLN B N 1
ATOM 3078 C CA . GLN B 1 154 ? -7.91 4.578 0.518 1 97.88 154 GLN B CA 1
ATOM 3079 C C . GLN B 1 154 ? -8.594 5.27 -0.655 1 97.88 154 GLN B C 1
ATOM 3081 O O . GLN B 1 154 ? -8.703 4.699 -1.742 1 97.88 154 GLN B O 1
ATOM 3086 N N . TYR B 1 155 ? -9.133 6.398 -0.39 1 98.56 155 TYR B N 1
ATOM 3087 C CA . TYR B 1 155 ? -9.672 7.277 -1.419 1 98.56 155 TYR B CA 1
ATOM 3088 C C . TYR B 1 155 ? -8.648 8.336 -1.829 1 98.56 155 TYR B C 1
ATOM 3090 O O . TYR B 1 155 ? -8.219 9.141 -1.006 1 98.56 155 TYR B O 1
ATOM 3098 N N . LEU B 1 156 ? -8.242 8.273 -3.07 1 98.75 156 LEU B N 1
ATOM 3099 C CA . LEU B 1 156 ? -7.266 9.203 -3.619 1 98.75 156 LEU B CA 1
ATOM 3100 C C . LEU B 1 156 ? -7.953 10.359 -4.336 1 98.75 156 LEU B C 1
ATOM 3102 O O . LEU B 1 156 ? -8.742 10.141 -5.258 1 98.75 156 LEU B O 1
ATOM 3106 N N . PHE B 1 157 ? -7.648 11.57 -3.922 1 98.69 157 PHE B N 1
ATOM 3107 C CA . PHE B 1 157 ? -8.227 12.781 -4.496 1 98.69 157 PHE B CA 1
ATOM 3108 C C . PHE B 1 157 ? -7.148 13.625 -5.172 1 98.69 157 PHE B C 1
ATOM 3110 O O . PHE B 1 157 ? -5.953 13.359 -5.016 1 98.69 157 PHE B O 1
ATOM 3117 N N . TYR B 1 158 ? -7.539 14.586 -5.938 1 98.19 158 TYR B N 1
ATOM 3118 C CA . TYR B 1 158 ? -6.641 15.641 -6.398 1 98.19 158 TYR B CA 1
ATOM 3119 C C . TYR B 1 158 ? -7.281 17.016 -6.238 1 98.19 158 TYR B C 1
ATOM 3121 O O . TYR B 1 158 ? -8.508 17.141 -6.246 1 98.19 158 TYR B O 1
ATOM 3129 N N . ALA B 1 159 ? -6.523 17.984 -6.062 1 97.81 159 ALA B N 1
ATOM 3130 C CA . ALA B 1 159 ? -6.941 19.391 -6.031 1 97.81 159 ALA B CA 1
ATOM 3131 C C . ALA B 1 159 ? -5.824 20.297 -6.523 1 97.81 159 ALA B C 1
ATOM 3133 O O . ALA B 1 159 ? -4.641 20 -6.336 1 97.81 159 ALA B O 1
ATOM 3134 N N . ILE B 1 160 ? -6.223 21.359 -7.152 1 97 160 ILE B N 1
ATOM 3135 C CA . ILE B 1 160 ? -5.316 22.438 -7.508 1 97 160 ILE B CA 1
ATOM 3136 C C . ILE B 1 160 ? -5.414 23.562 -6.469 1 97 160 ILE B C 1
ATOM 3138 O O . ILE B 1 160 ? -6.516 23.984 -6.117 1 97 160 ILE B O 1
ATOM 3142 N N . ILE B 1 161 ? -4.273 23.922 -5.941 1 97.69 161 ILE B N 1
ATOM 3143 C CA . ILE B 1 161 ? -4.281 24.969 -4.914 1 97.69 161 ILE B CA 1
ATOM 3144 C C . ILE B 1 161 ? -3.438 26.156 -5.371 1 97.69 161 ILE B C 1
ATOM 3146 O O . ILE B 1 161 ? -2.688 26.047 -6.344 1 97.69 161 ILE B O 1
ATOM 3150 N N . ASP B 1 162 ? -3.627 27.297 -4.703 1 97 162 ASP B N 1
ATOM 3151 C CA . ASP B 1 162 ? -2.826 28.5 -4.922 1 97 162 ASP B CA 1
ATOM 3152 C C . ASP B 1 162 ? -2.684 29.297 -3.637 1 97 162 ASP B C 1
ATOM 3154 O O . ASP B 1 162 ? -3.221 28.922 -2.594 1 97 162 ASP B O 1
ATOM 3158 N N . GLU B 1 163 ? -1.925 30.391 -3.691 1 97.31 163 GLU B N 1
ATOM 3159 C CA . GLU B 1 163 ? -1.568 31.125 -2.488 1 97.31 163 GLU B CA 1
ATOM 3160 C C . GLU B 1 163 ? -2.797 31.781 -1.856 1 97.31 163 GLU B C 1
ATOM 3162 O O . GLU B 1 163 ? -2.824 32.031 -0.648 1 97.31 163 GLU B O 1
ATOM 3167 N N . SER B 1 164 ? -3.84 32.062 -2.596 1 97.81 164 SER B N 1
ATOM 3168 C CA . SER B 1 164 ? -5.043 32.688 -2.055 1 97.81 164 SER B CA 1
ATOM 3169 C C . SER B 1 164 ? -5.789 31.75 -1.124 1 97.81 164 SER B C 1
ATOM 3171 O O . SER B 1 164 ? -6.645 32.188 -0.347 1 97.81 164 SER B O 1
ATOM 3173 N N . MET B 1 165 ? -5.434 30.531 -1.203 1 98 165 MET B N 1
ATOM 3174 C CA . MET B 1 165 ? -6.121 29.516 -0.423 1 98 165 MET B CA 1
ATOM 3175 C C . MET B 1 165 ? -5.383 29.234 0.882 1 98 165 MET B C 1
ATOM 3177 O O . MET B 1 165 ? -5.844 28.438 1.7 1 98 165 MET B O 1
ATOM 3181 N N . LYS B 1 166 ? -4.246 29.812 1.026 1 98 166 LYS B N 1
ATOM 3182 C CA . LYS B 1 166 ? -3.494 29.578 2.258 1 98 166 LYS B CA 1
ATOM 3183 C C . LYS B 1 166 ? -4.266 30.094 3.473 1 98 166 LYS B C 1
ATOM 3185 O O . LYS B 1 166 ? -4.648 31.266 3.527 1 98 166 LYS B O 1
ATOM 3190 N N . ALA B 1 167 ? -4.508 29.281 4.398 1 97.5 167 ALA B N 1
ATOM 3191 C CA . ALA B 1 167 ? -5.285 29.625 5.582 1 97.5 167 ALA B CA 1
ATOM 3192 C C . ALA B 1 167 ? -4.426 29.547 6.844 1 97.5 167 ALA B C 1
ATOM 3194 O O . ALA B 1 167 ? -4.609 30.344 7.773 1 97.5 167 ALA B O 1
ATOM 3195 N N . THR B 1 168 ? -3.547 28.609 6.949 1 96.19 168 THR B N 1
ATOM 3196 C CA . THR B 1 168 ? -2.637 28.406 8.07 1 96.19 168 THR B CA 1
ATOM 3197 C C . THR B 1 168 ? -1.264 27.953 7.582 1 96.19 168 THR B C 1
ATOM 3199 O O . THR B 1 168 ? -1.035 27.844 6.375 1 96.19 168 THR B O 1
ATOM 3202 N N . GLU B 1 169 ? -0.374 27.734 8.453 1 95.19 169 GLU B N 1
ATOM 3203 C CA . GLU B 1 169 ? 0.955 27.25 8.078 1 95.19 169 GLU B CA 1
ATOM 3204 C C . GLU B 1 169 ? 0.957 25.75 7.859 1 95.19 169 GLU B C 1
ATOM 3206 O O . GLU B 1 169 ? 1.915 25.203 7.312 1 95.19 169 GLU B O 1
ATOM 3211 N N . GLY B 1 170 ? -0.13 25.125 8.203 1 96.75 170 GLY B N 1
ATOM 3212 C CA . GLY B 1 170 ? -0.13 23.672 8.195 1 96.75 170 GLY B CA 1
ATOM 3213 C C . GLY B 1 170 ? 0.802 23.062 9.219 1 96.75 170 GLY B C 1
ATOM 3214 O O . GLY B 1 170 ? 0.978 23.609 10.312 1 96.75 170 GLY B O 1
ATOM 3215 N N . GLY B 1 171 ? 1.239 21.875 8.961 1 95.25 171 GLY B N 1
ATOM 3216 C CA . GLY B 1 171 ? 2.232 21.266 9.82 1 95.25 171 GLY B CA 1
ATOM 3217 C C . GLY B 1 171 ? 1.663 20.156 10.703 1 95.25 171 GLY B C 1
ATOM 3218 O O . GLY B 1 171 ? 2.408 19.453 11.383 1 95.25 171 GLY B O 1
ATOM 3219 N N . GLY B 1 172 ? 0.384 19.938 10.648 1 93.31 172 GLY B N 1
ATOM 3220 C CA . GLY B 1 172 ? -0.228 18.906 11.469 1 93.31 172 GLY B CA 1
ATOM 3221 C C . GLY B 1 172 ? -0.564 19.391 12.867 1 93.31 172 GLY B C 1
ATOM 3222 O O . GLY B 1 172 ? -0.381 20.562 13.195 1 93.31 172 GLY B O 1
ATOM 3223 N N . ASN B 1 173 ? -1.105 18.5 13.672 1 87.88 173 ASN B N 1
ATOM 3224 C CA . ASN B 1 173 ? -1.471 18.797 15.055 1 87.88 173 ASN B CA 1
ATOM 3225 C C . ASN B 1 173 ? -0.365 18.375 16.016 1 87.88 173 ASN B C 1
ATOM 3227 O O . ASN B 1 173 ? -0.25 17.203 16.375 1 87.88 173 ASN B O 1
ATOM 3231 N N . VAL B 1 174 ? 0.341 19.312 16.578 1 82.69 174 VAL B N 1
ATOM 3232 C CA . VAL B 1 174 ? 1.502 19.062 17.422 1 82.69 174 VAL B CA 1
ATOM 3233 C C . VAL B 1 174 ? 1.062 18.359 18.703 1 82.69 174 VAL B C 1
ATOM 3235 O O . VAL B 1 174 ? 1.802 17.547 19.266 1 82.69 174 VAL B O 1
ATOM 3238 N N . TYR B 1 175 ? -0.113 18.656 19.109 1 79.94 175 TYR B N 1
ATOM 3239 C CA . TYR B 1 175 ? -0.61 18.078 20.359 1 79.94 175 TYR B CA 1
ATOM 3240 C C . TYR B 1 175 ? -0.906 16.594 20.188 1 79.94 175 TYR B C 1
ATOM 3242 O O . TYR B 1 175 ? -1.024 15.867 21.172 1 79.94 175 TYR B O 1
ATOM 3250 N N . GLU B 1 176 ? -0.961 16.234 18.969 1 78.81 176 GLU B N 1
ATOM 3251 C CA . GLU B 1 176 ? -1.172 14.828 18.656 1 78.81 176 GLU B CA 1
ATOM 3252 C C . GLU B 1 176 ? 0.127 14.164 18.219 1 78.81 176 GLU B C 1
ATOM 3254 O O . GLU B 1 176 ? 0.116 13.031 17.719 1 78.81 176 GLU B O 1
ATOM 3259 N N . GLY B 1 177 ? 1.231 14.938 18.406 1 79.75 177 GLY B N 1
ATOM 3260 C CA . GLY B 1 177 ? 2.529 14.375 18.062 1 79.75 177 GLY B CA 1
ATOM 3261 C C . GLY B 1 177 ? 2.828 14.414 16.578 1 79.75 177 GLY B C 1
ATOM 3262 O O . GLY B 1 177 ? 3.697 13.695 16.094 1 79.75 177 GLY B O 1
ATOM 3263 N N . GLU B 1 178 ? 2.074 15.188 15.852 1 87.5 178 GLU B N 1
ATOM 3264 C CA . GLU B 1 178 ? 2.291 15.305 14.406 1 87.5 178 GLU B CA 1
ATOM 3265 C C . GLU B 1 178 ? 3.254 16.453 14.094 1 87.5 178 GLU B C 1
ATOM 3267 O O . GLU B 1 178 ? 2.994 17.609 14.438 1 87.5 178 GLU B O 1
ATOM 3272 N N . PHE B 1 179 ? 4.363 16.156 13.492 1 91.44 179 PHE B N 1
ATOM 3273 C CA . PHE B 1 179 ? 5.332 17.109 12.977 1 91.44 179 PHE B CA 1
ATOM 3274 C C . PHE B 1 179 ? 5.531 16.938 11.477 1 91.44 179 PHE B C 1
ATOM 3276 O O . PHE B 1 179 ? 6.402 16.172 11.055 1 91.44 179 PHE B O 1
ATOM 3283 N N . ILE B 1 180 ? 4.746 17.656 10.758 1 96.38 180 ILE B N 1
ATOM 3284 C CA . ILE B 1 180 ? 4.695 17.438 9.32 1 96.38 180 ILE B CA 1
AT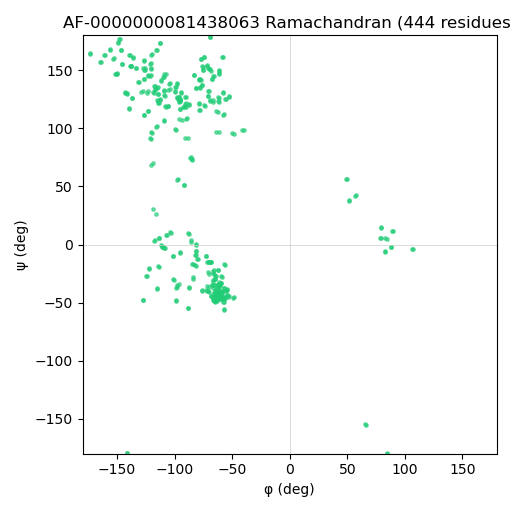OM 3285 C C . ILE B 1 180 ? 5.363 18.609 8.594 1 96.38 180 ILE B C 1
ATOM 3287 O O . ILE B 1 180 ? 5.113 19.766 8.914 1 96.38 180 ILE B O 1
ATOM 3291 N N . GLU B 1 181 ? 6.258 18.297 7.75 1 97.44 181 GLU B N 1
ATOM 3292 C CA . GLU B 1 181 ? 6.914 19.266 6.879 1 97.44 181 GLU B CA 1
ATOM 3293 C C . GLU B 1 181 ? 6.301 19.25 5.48 1 97.44 181 GLU B C 1
ATOM 3295 O O . GLU B 1 181 ? 6.09 18.188 4.898 1 97.44 181 GLU B O 1
ATOM 3300 N N . LYS B 1 182 ? 6 20.453 5 1 98.44 182 LYS B N 1
ATOM 3301 C CA . LYS B 1 182 ? 5.551 20.562 3.615 1 98.44 182 LYS B CA 1
ATOM 3302 C C . LYS B 1 182 ? 6.727 20.469 2.648 1 98.44 182 LYS B C 1
ATOM 3304 O O . LYS B 1 182 ? 7.773 21.078 2.873 1 98.44 182 LYS B O 1
ATOM 3309 N N . VAL B 1 183 ? 6.609 19.703 1.596 1 98.69 183 VAL B N 1
ATOM 3310 C CA . VAL B 1 183 ? 7.656 19.547 0.591 1 98.69 183 VAL B CA 1
ATOM 3311 C C . VAL B 1 183 ? 7.09 19.828 -0.797 1 98.69 183 VAL B C 1
ATOM 3313 O O . VAL B 1 183 ? 6.238 19.094 -1.294 1 98.69 183 VAL B O 1
ATOM 3316 N N . PHE B 1 184 ? 7.527 20.922 -1.377 1 98.75 184 PHE B N 1
ATOM 3317 C CA . PHE B 1 184 ? 7.164 21.234 -2.752 1 98.75 184 PHE B CA 1
ATOM 3318 C C . PHE B 1 184 ? 8.18 20.656 -3.729 1 98.75 184 PHE B C 1
ATOM 3320 O O . PHE B 1 184 ? 9.383 20.906 -3.605 1 98.75 184 PHE B O 1
ATOM 3327 N N . LEU B 1 185 ? 7.727 19.844 -4.617 1 98.56 185 LEU B N 1
ATOM 3328 C CA . LEU B 1 185 ? 8.562 19.328 -5.699 1 98.56 185 LEU B CA 1
ATOM 3329 C C . LEU B 1 185 ? 8.07 19.828 -7.051 1 98.56 185 LEU B C 1
ATOM 3331 O O . LEU B 1 185 ? 6.906 19.625 -7.41 1 98.56 185 LEU B O 1
ATOM 3335 N N . ASP B 1 186 ? 8.93 20.484 -7.746 1 97.75 186 ASP B N 1
ATOM 3336 C CA . ASP B 1 186 ? 8.539 20.828 -9.109 1 97.75 186 ASP B CA 1
ATOM 3337 C C . ASP B 1 186 ? 8.477 19.594 -9.992 1 97.75 186 ASP B C 1
ATOM 3339 O O . ASP B 1 186 ? 8.711 18.469 -9.523 1 97.75 186 ASP B O 1
ATOM 3343 N N . LEU B 1 187 ? 8.094 19.828 -11.227 1 95.69 187 LEU B N 1
ATOM 3344 C CA . LEU B 1 187 ? 7.805 18.688 -12.094 1 95.69 187 LEU B CA 1
ATOM 3345 C C . LEU B 1 187 ? 9.062 17.875 -12.352 1 95.69 187 LEU B C 1
ATOM 3347 O O . LEU B 1 187 ? 9.008 16.641 -12.453 1 95.69 187 LEU B O 1
ATOM 3351 N N . LYS B 1 188 ? 10.211 18.516 -12.453 1 97.38 188 LYS B N 1
ATOM 3352 C CA . LYS B 1 188 ? 11.477 17.812 -12.648 1 97.38 188 LYS B CA 1
ATOM 3353 C C . LYS B 1 188 ? 11.836 16.984 -11.414 1 97.38 188 LYS B C 1
ATOM 3355 O O . LYS B 1 188 ? 12.219 15.812 -11.539 1 97.38 188 LYS B O 1
ATOM 3360 N N . GLN B 1 189 ? 11.703 17.547 -10.305 1 97.75 189 GLN B N 1
ATOM 3361 C CA . GLN B 1 189 ? 11.984 16.859 -9.047 1 97.75 189 GLN B CA 1
ATOM 3362 C C . GLN B 1 189 ? 11.039 15.68 -8.844 1 97.75 189 GLN B C 1
ATOM 3364 O O . GLN B 1 189 ? 11.438 14.625 -8.352 1 97.75 189 GLN B O 1
ATOM 3369 N N . ALA B 1 190 ? 9.766 15.906 -9.172 1 97 190 ALA B N 1
ATOM 3370 C CA . ALA B 1 190 ? 8.789 14.828 -9.078 1 97 190 ALA B CA 1
ATOM 3371 C C . ALA B 1 190 ? 9.141 13.672 -10.008 1 97 190 ALA B C 1
ATOM 3373 O O . ALA B 1 190 ? 8.984 12.508 -9.648 1 97 190 ALA B O 1
ATOM 3374 N N . GLN B 1 191 ? 9.594 14.023 -11.172 1 95.88 191 GLN B N 1
ATOM 3375 C CA . GLN B 1 191 ? 10.031 12.992 -12.109 1 95.88 191 GLN B CA 1
ATOM 3376 C C . GLN B 1 191 ? 11.227 12.219 -11.562 1 95.88 191 GLN B C 1
ATOM 3378 O O . GLN B 1 191 ? 11.305 11 -11.711 1 95.88 191 GLN B O 1
ATOM 3383 N N . GLU B 1 192 ? 12.156 12.906 -10.922 1 96.38 192 GLU B N 1
ATOM 3384 C CA . GLU B 1 192 ? 13.312 12.258 -10.312 1 96.38 192 GLU B CA 1
ATOM 3385 C C . GLU B 1 192 ? 12.883 11.266 -9.234 1 96.38 192 GLU B C 1
ATOM 3387 O O . GLU B 1 192 ? 13.508 10.219 -9.062 1 96.38 192 GLU B O 1
ATOM 3392 N N . LEU B 1 193 ? 11.859 11.648 -8.562 1 94.38 193 LEU B N 1
ATOM 3393 C CA . LEU B 1 193 ? 11.297 10.758 -7.559 1 94.38 193 LEU B CA 1
ATOM 3394 C C . LEU B 1 193 ? 10.82 9.461 -8.188 1 94.38 193 LEU B C 1
ATOM 3396 O O . LEU B 1 193 ? 11.117 8.375 -7.688 1 94.38 193 LEU B O 1
ATOM 3400 N N . ILE B 1 194 ? 10.125 9.547 -9.258 1 92.81 194 ILE B N 1
ATOM 3401 C CA . ILE B 1 194 ? 9.594 8.398 -9.977 1 92.81 194 ILE B CA 1
ATOM 3402 C C . ILE B 1 194 ? 10.742 7.559 -10.531 1 92.81 194 ILE B C 1
ATOM 3404 O O . ILE B 1 194 ? 10.656 6.328 -10.578 1 92.81 194 ILE B O 1
ATOM 3408 N N . ASP B 1 195 ? 11.852 8.18 -10.836 1 93.69 195 ASP B N 1
ATOM 3409 C CA . ASP B 1 195 ? 12.969 7.5 -11.484 1 93.69 195 ASP B CA 1
ATOM 3410 C C . ASP B 1 195 ? 13.852 6.789 -10.461 1 93.69 195 ASP B C 1
ATOM 3412 O O . ASP B 1 195 ? 14.672 5.941 -10.828 1 93.69 195 ASP B O 1
ATOM 3416 N N . SER B 1 196 ? 13.703 7.148 -9.289 1 94.5 196 SER B N 1
ATOM 3417 C CA . SER B 1 196 ? 14.523 6.535 -8.242 1 94.5 196 SER B CA 1
ATOM 3418 C C . SER B 1 196 ? 14.156 5.066 -8.047 1 94.5 196 SER B C 1
ATOM 3420 O O . SER B 1 196 ? 12.977 4.703 -8.102 1 94.5 196 SER B O 1
ATOM 3422 N N . GLU B 1 197 ? 15.164 4.246 -7.793 1 94.75 197 GLU B N 1
ATOM 3423 C CA . GLU B 1 197 ? 14.961 2.812 -7.625 1 94.75 197 GLU B CA 1
ATOM 3424 C C . GLU B 1 197 ? 14.547 2.479 -6.195 1 94.75 197 GLU B C 1
ATOM 3426 O O . GLU B 1 197 ? 13.891 1.459 -5.953 1 94.75 197 GLU B O 1
ATOM 3431 N N . HIS B 1 198 ? 14.922 3.229 -5.234 1 94.56 198 HIS B N 1
ATOM 3432 C CA . HIS B 1 198 ? 14.625 3 -3.824 1 94.56 198 HIS B CA 1
ATOM 3433 C C . HIS B 1 198 ? 13.914 4.199 -3.211 1 94.56 198 HIS B C 1
ATOM 3435 O O . HIS B 1 198 ? 14.492 5.281 -3.094 1 94.56 198 HIS B O 1
ATOM 3441 N N . LEU B 1 199 ? 12.727 4.035 -2.816 1 96.12 199 LEU B N 1
ATOM 3442 C CA . LEU B 1 199 ? 11.922 5.148 -2.336 1 96.12 199 LEU B CA 1
ATOM 3443 C C . LEU B 1 199 ? 11.523 4.945 -0.876 1 96.12 199 LEU B C 1
ATOM 3445 O O . LEU B 1 199 ? 11.156 3.838 -0.476 1 96.12 199 LEU B O 1
ATOM 3449 N N . GLU B 1 200 ? 11.648 6.035 -0.127 1 96.81 200 GLU B N 1
ATOM 3450 C CA . GLU B 1 200 ? 11.109 6.074 1.229 1 96.81 200 GLU B CA 1
ATOM 3451 C C . GLU B 1 200 ? 9.68 6.617 1.239 1 96.81 200 GLU B C 1
ATOM 3453 O O . GLU B 1 200 ? 9.391 7.59 1.936 1 96.81 200 GLU B O 1
ATOM 3458 N N . SER B 1 201 ? 8.812 6.059 0.409 1 98 201 SER B N 1
ATOM 3459 C CA . SER B 1 201 ? 7.422 6.438 0.166 1 98 201 SER B CA 1
ATOM 3460 C C . SER B 1 201 ? 6.562 5.215 -0.133 1 98 201 SER B C 1
ATOM 3462 O O . SER B 1 201 ? 7.078 4.164 -0.518 1 98 201 SER B O 1
ATOM 3464 N N . PRO B 1 202 ? 5.293 5.324 0.121 1 97.44 202 PRO B N 1
ATOM 3465 C CA . PRO B 1 202 ? 4.402 4.219 -0.252 1 97.44 202 PRO B CA 1
ATOM 3466 C C . PRO B 1 202 ? 4.102 4.188 -1.748 1 97.44 202 PRO B C 1
ATOM 3468 O O . PRO B 1 202 ? 4.254 5.199 -2.436 1 97.44 202 PRO B O 1
ATOM 3471 N N . PRO B 1 203 ? 3.666 3.027 -2.26 1 96.94 203 PRO B N 1
ATOM 3472 C CA . PRO B 1 203 ? 3.4 2.908 -3.695 1 96.94 203 PRO B CA 1
ATOM 3473 C C . PRO B 1 203 ? 2.25 3.799 -4.156 1 96.94 203 PRO B C 1
ATOM 3475 O O . PRO B 1 203 ? 2.215 4.215 -5.32 1 96.94 203 PRO B O 1
ATOM 3478 N N . GLY B 1 204 ? 1.338 4.082 -3.234 1 97.25 204 GLY B N 1
ATOM 3479 C CA . GLY B 1 204 ? 0.269 5 -3.6 1 97.25 204 GLY B CA 1
ATOM 3480 C C . GLY B 1 204 ? 0.775 6.344 -4.086 1 97.25 204 GLY B C 1
ATOM 3481 O O . GLY B 1 204 ? 0.177 6.957 -4.973 1 97.25 204 GLY B O 1
ATOM 3482 N N . LEU B 1 205 ? 1.842 6.824 -3.457 1 98 205 LEU B N 1
ATOM 3483 C CA . LEU B 1 205 ? 2.457 8.078 -3.877 1 98 205 LEU B CA 1
ATOM 3484 C C . LEU B 1 205 ? 2.992 7.973 -5.301 1 98 205 LEU B C 1
ATOM 3486 O O . LEU B 1 205 ? 2.822 8.891 -6.102 1 98 205 LEU B O 1
ATOM 3490 N N . LEU B 1 206 ? 3.613 6.871 -5.645 1 96.94 206 LEU B N 1
ATOM 3491 C CA . LEU B 1 206 ? 4.148 6.652 -6.984 1 96.94 206 LEU B CA 1
ATOM 3492 C C . LEU B 1 206 ? 3.033 6.656 -8.023 1 96.94 206 LEU B C 1
ATOM 3494 O O . LEU B 1 206 ? 3.156 7.301 -9.07 1 96.94 206 LEU B O 1
ATOM 3498 N N . TYR B 1 207 ? 2.016 5.969 -7.699 1 96.88 207 TYR B N 1
ATOM 3499 C CA . TYR B 1 207 ? 0.875 5.957 -8.609 1 96.88 207 TYR B CA 1
ATOM 3500 C C . TYR B 1 207 ? 0.313 7.363 -8.789 1 96.88 207 TYR B C 1
ATOM 3502 O O . TYR B 1 207 ? 0.001 7.773 -9.914 1 96.88 207 TYR B O 1
ATOM 3510 N N . ALA B 1 208 ? 0.156 8.062 -7.707 1 97.62 208 ALA B N 1
ATOM 3511 C CA . ALA B 1 208 ? -0.414 9.406 -7.727 1 97.62 208 ALA B CA 1
ATOM 3512 C C . ALA B 1 208 ? 0.396 10.336 -8.633 1 97.62 208 ALA B C 1
ATOM 3514 O O . ALA B 1 208 ? -0.169 11.086 -9.43 1 97.62 208 ALA B O 1
ATOM 3515 N N . VAL B 1 209 ? 1.704 10.281 -8.5 1 97.19 209 VAL B N 1
ATOM 3516 C CA . VAL B 1 209 ? 2.572 11.141 -9.297 1 97.19 209 VAL B CA 1
ATOM 3517 C C . VAL B 1 209 ? 2.471 10.758 -10.766 1 97.19 209 VAL B C 1
ATOM 3519 O O . VAL B 1 209 ? 2.387 11.625 -11.641 1 97.19 209 VAL B O 1
ATOM 3522 N N . LYS B 1 210 ? 2.439 9.484 -11.039 1 95.56 210 LYS B N 1
ATOM 3523 C CA . LYS B 1 210 ? 2.283 9.039 -12.422 1 95.56 210 LYS B CA 1
ATOM 3524 C C . LYS B 1 210 ? 0.938 9.484 -12.992 1 95.56 210 LYS B C 1
ATOM 3526 O O . LYS B 1 210 ? 0.86 9.922 -14.141 1 95.56 210 LYS B O 1
ATOM 3531 N N . TRP B 1 211 ? -0.088 9.25 -12.18 1 95.94 211 TRP B N 1
ATOM 3532 C CA . TRP B 1 211 ? -1.409 9.719 -12.586 1 95.94 211 TRP B CA 1
ATOM 3533 C C . TRP B 1 211 ? -1.379 11.203 -12.93 1 95.94 211 TRP B C 1
ATOM 3535 O O . TRP B 1 211 ? -1.958 11.625 -13.938 1 95.94 211 TRP B O 1
ATOM 3545 N N . PHE B 1 212 ? -0.722 11.992 -12.094 1 96.25 212 PHE B N 1
ATOM 3546 C CA . PHE B 1 212 ? -0.614 13.43 -12.312 1 96.25 212 PHE B CA 1
ATOM 3547 C C . PHE B 1 212 ? 0.026 13.727 -13.656 1 96.25 212 PHE B C 1
ATOM 3549 O O . PHE B 1 212 ? -0.507 14.508 -14.445 1 96.25 212 PHE B O 1
ATOM 3556 N N . PHE B 1 213 ? 1.162 13.07 -13.922 1 95 213 PHE B N 1
ATOM 3557 C CA . PHE B 1 213 ? 1.879 13.32 -15.164 1 95 213 PHE B CA 1
ATOM 3558 C C . PHE B 1 213 ? 1.024 12.938 -16.375 1 95 213 PHE B C 1
ATOM 3560 O O . PHE B 1 213 ? 1.045 13.617 -17.391 1 95 213 PHE B O 1
ATOM 3567 N N . ASP B 1 214 ? 0.245 11.938 -16.234 1 92.94 214 ASP B N 1
ATOM 3568 C CA . ASP B 1 214 ? -0.614 11.492 -17.328 1 92.94 214 ASP B CA 1
ATOM 3569 C C . ASP B 1 214 ? -1.743 12.484 -17.578 1 92.94 214 ASP B C 1
ATOM 3571 O O . ASP B 1 214 ? -2.273 12.562 -18.688 1 92.94 214 ASP B O 1
ATOM 3575 N N . ASN B 1 215 ? -2.074 13.258 -16.547 1 92.75 215 ASN B N 1
ATOM 3576 C CA . ASN B 1 215 ? -3.268 14.086 -16.641 1 92.75 215 ASN B CA 1
ATOM 3577 C C . ASN B 1 215 ? -2.924 15.57 -16.547 1 92.75 215 ASN B C 1
ATOM 3579 O O . ASN B 1 215 ? -3.811 16.422 -16.609 1 92.75 215 ASN B O 1
ATOM 3583 N N . PHE B 1 216 ? -1.695 15.922 -16.469 1 88.31 216 PHE B N 1
ATOM 3584 C CA . PHE B 1 216 ? -1.22 17.266 -16.172 1 88.31 216 PHE B CA 1
ATOM 3585 C C . PHE B 1 216 ? -1.774 18.266 -17.188 1 88.31 216 PHE B C 1
ATOM 3587 O O . PHE B 1 216 ? -2.354 19.281 -16.797 1 88.31 216 PHE B O 1
ATOM 3594 N N . THR B 1 217 ? -1.531 18.016 -18.469 1 80.44 217 THR B N 1
ATOM 3595 C CA . THR B 1 217 ? -1.931 18.953 -19.516 1 80.44 217 THR B CA 1
ATOM 3596 C C . THR B 1 217 ? -3.439 19.172 -19.484 1 80.44 217 THR B C 1
ATOM 3598 O O . THR B 1 217 ? -3.902 20.312 -19.578 1 80.44 217 THR B O 1
ATOM 3601 N N . LYS B 1 218 ? -4.172 18.188 -19.281 1 80.62 218 LYS B N 1
ATOM 3602 C CA . LYS B 1 218 ? -5.629 18.266 -19.297 1 80.62 218 LYS B CA 1
ATOM 3603 C C . LYS B 1 218 ? -6.156 19 -18.078 1 80.62 218 LYS B C 1
ATOM 3605 O O . LYS B 1 218 ? -7.094 19.797 -18.172 1 80.62 218 LYS B O 1
ATOM 3610 N N . LEU B 1 219 ? -5.523 18.812 -17 1 76.12 219 LEU B N 1
ATOM 3611 C CA . LEU B 1 219 ? -6.102 19.266 -15.734 1 76.12 219 LEU B CA 1
ATOM 3612 C C . LEU B 1 219 ? -5.523 20.625 -15.328 1 76.12 219 LEU B C 1
ATOM 3614 O O . LEU B 1 219 ? -6.219 21.438 -14.742 1 76.12 219 LEU B O 1
ATOM 3618 N N . PHE B 1 220 ? -4.266 20.75 -15.68 1 72.56 220 PHE B N 1
ATOM 3619 C CA . PHE B 1 220 ? -3.629 21.828 -14.914 1 72.56 220 PHE B CA 1
ATOM 3620 C C . PHE B 1 220 ? -3.066 22.891 -15.844 1 72.56 220 PHE B C 1
ATOM 3622 O O . PHE B 1 220 ? -2.773 24 -15.406 1 72.56 220 PHE B O 1
ATOM 3629 N N . GLU B 1 221 ? -2.855 22.578 -17.016 1 69.38 221 GLU B N 1
ATOM 3630 C CA . GLU B 1 221 ? -2.449 23.609 -17.969 1 69.38 221 GLU B CA 1
ATOM 3631 C C . GLU B 1 221 ? -3.637 24.094 -18.797 1 69.38 221 GLU B C 1
ATOM 3633 O O . GLU B 1 221 ? -3.758 25.281 -19.078 1 69.38 221 GLU B O 1
ATOM 3638 N N . ASN B 1 222 ? -4.398 23.109 -19.312 1 64.75 222 ASN B N 1
ATOM 3639 C CA . ASN B 1 222 ? -5.59 23.438 -20.078 1 64.75 222 ASN B CA 1
ATOM 3640 C C . ASN B 1 222 ? -6.848 22.844 -19.453 1 64.75 222 ASN B C 1
ATOM 3642 O O . ASN B 1 222 ? -7.414 21.875 -19.969 1 64.75 222 ASN B O 1
ATOM 3646 N N . PRO B 1 223 ? -7.25 23.406 -18.203 1 52.72 223 PRO B N 1
ATOM 3647 C CA . PRO B 1 223 ? -8.406 22.797 -17.547 1 52.72 223 PRO B CA 1
ATOM 3648 C C . PRO B 1 223 ? -9.656 22.797 -18.438 1 52.72 223 PRO B C 1
ATOM 3650 O O . PRO B 1 223 ? -9.891 23.766 -19.172 1 52.72 223 PRO B O 1
ATOM 3653 N N . ILE B 1 224 ? -10.141 21.625 -18.891 1 43.59 224 ILE B N 1
ATOM 3654 C CA . ILE B 1 224 ? -11.336 21.656 -19.734 1 43.59 224 ILE B CA 1
ATOM 3655 C C . ILE B 1 224 ? -12.375 22.594 -19.125 1 43.59 224 ILE B C 1
ATOM 3657 O O . ILE B 1 224 ? -12.625 22.547 -17.906 1 43.59 224 ILE B O 1
#

pLDDT: mean 88.26, std 13.69, range [32.84, 98.81]

Nearest PDB structures (foldseek):
  8otv-assembly1_A  TM=8.809E-01  e=1.626E-23  Homo sapiens
  8otv-assembly1_B  TM=8.713E-01  e=2.478E-22  Homo sapiens
  3q91-assembly2_C  TM=9.050E-01  e=1.776E-15  Homo sapiens
  3q91-assembly2_D  TM=8.942E-01  e=4.495E-15  Homo sapiens
  3q91-assembly1_B  TM=9.418E-01  e=7.657E-13  Homo sapiens

Organism: NCBI:txid290746